Protein AF-A0A840E633-F1 (afdb_monomer)

Radius of gyration: 30.96 Å; Cα contacts (8 Å, |Δi|>4): 717; chains: 1; bounding box: 71×76×73 Å

Mean predicted aligned error: 20.78 Å

pLDDT: mean 73.26, std 18.81, range [21.14, 96.25]

Organism: NCBI:txid1460968

Solvent-accessible surface area (backbone atoms only — not comparable to full-atom values): 33320 Å² total; per-residue (Å²): 124,86,68,80,71,82,76,74,92,75,95,81,84,85,88,80,92,59,76,84,64,90,62,92,73,78,52,74,70,54,50,48,53,48,52,50,50,51,52,49,51,58,72,64,52,56,60,65,61,53,39,56,66,45,53,54,94,64,72,57,94,51,69,76,56,52,58,54,31,42,48,35,26,28,77,70,61,41,52,71,60,41,49,49,52,49,53,30,54,76,68,70,60,37,75,80,44,57,77,58,96,60,49,67,61,51,45,53,52,28,41,52,52,24,52,55,50,49,51,52,55,51,52,51,49,57,59,56,69,75,45,53,75,68,53,54,51,50,56,49,49,55,49,54,51,40,43,76,70,71,28,48,68,49,67,52,99,85,65,48,44,32,35,35,39,81,52,97,71,35,38,37,38,34,41,47,50,80,46,62,94,54,100,60,48,30,34,38,37,45,40,32,35,27,32,66,62,57,15,50,52,42,38,75,68,40,78,96,55,65,86,72,45,82,72,45,67,55,90,67,64,50,73,42,51,55,92,65,66,45,71,69,50,48,51,50,51,53,52,53,49,51,53,54,55,71,71,56,57,64,67,57,55,37,52,55,32,46,66,58,58,56,66,44,58,67,72,54,40,52,47,18,52,43,21,30,21,66,71,21,43,42,66,64,43,50,52,51,50,53,34,46,74,72,73,41,63,68,64,48,50,93,84,76,44,74,65,52,45,52,52,42,39,59,50,4,51,48,29,57,74,52,60,65,88,72,73,80,76,82,82,82,79,84,87,81,87,83,88,88,85,83,89,85,90,88,86,90,84,84,86,81,93,72,94,68,93,72,86,62,58,31,35,44,69,54,44,53,53,48,41,46,74,74,66,29,48,76,47,75,78,53,100,61,39,30,39,37,39,37,81,53,66,52,34,40,40,37,35,29,28,28,30,87,92,33,78,61,17,46,36,34,43,52,25,27,38,30,36,26,51,53,56,39,52,40,29,40,66,35,39,73,82,64,82,73,86,64,73,59,47,77,78,46,78,36,81,49,20,48,94,52,86,57,70,67,36,34,61,65,60,50,50,52,53,50,52,52,49,52,52,44,61,68,68,74,57,61,62,66,61,51,42,43,70,76,30,55,64,56,73,64,73,57,59,88,87,74,67,62,95,58,91,53,50,62,51,48,24,44,21,33,37,16,63,70,24,42,45,68,61,46,50,52,50,45,56,32,44,76,71,72,43,59,82,63,63,61,90,86,71,50,74,65,37,43,56,41,26,42,46,36,4,48,48,26,53,73,67,74,49,70,30,58,68,50,54,56,49,30,49,56,55,48,68,76,72,109

Secondary structure (DSSP, 8-state):
-------SS-SS---SS------SS--HHHHHHHHHHHHHHHHT--HHHHHHHHTS----SSTTHHHHHHHHHHHTT-HHHHHHHHHHHHTT-GGGT---TTHHHHHHHHHHHHHHHHHHHHHHHHHHTTS-HHHHHHHHHHHHHHHHTTPEEEE-TT--EEEEEEETTEEEEEEEEEE-SSSS-EEEEEEEEE-HHHHHHHHHHSTT--S---SEE-SSPEEEETTT--HHHHHHHHHHHHHHHHT--HHHHHHHHHH--TTS-HHHHHHHHHHHHHTT-HHHHHHHHHHHHTT--TTPPTT--HHHHHHHHHHHHHHHHT--TT------S-------------------------TTBPPHHHHHHHHHHTT-EEEE-SSS-EEEEEE-SS-EEEEEEE-SSSTTS-EEEEEEEEEE-HHHHHHHHH-TT--S-PPPEEEEEETT-SS---SS-BHHHHHHHHHHHHHHHHHT--HHHHHHHHH-S-GGGS-TTS--S-TTHHHHHHHHHHHTT-HHHHHHHHHHHHTT--TT--TT--HHHHHHHHHHHHHHHHHT---HHHHHHHHHHHHTT-

Sequence (578 aa):
MILLIRLGGGIYSYIDKGIDICVETLTEQELTQISERVIQWARAQDLQASIESKTRIQKYSYTPDIPWHLACLALTGQIDVLKFYQNLLEAGTISEYLEDSEVEKYVNHAVQFAEDHLKILNERKAIDDHLSLQDLSFLNTVSEDLKKMDWTVYRDKNYNRNAYFIKKDRIINIVYDLDKNGETPLVTFKVSLSTLGFSTAYRSIFINTPQYAVLKELEDIYTVSGNEVDEGKLKQICADILCWADRQNVNQIIYDYAAFPPDSEYDLIIRHFIALILIGDVERLKFYKENFRKGNSLSFVEGITKYTIDNALTLARRYRTGFPKNAPILSLDPQTASVASKTTSVEVAEEVDEADDTDDRLTMESAHALLKSLGWSTEKINENDHMASYQLADREVDILYNDEIAKDYPQFDSAFMISTGILACACKFIDPTYTEDIPDIQLNFEAKGLEIFEPEVTADRLKQALDDALEWSAKEIDLSERLHSDYGIAPWAKDARDKGDDTDYALLHLGTLALLGDVETLQSYQQSFARGDHLGFDDSIKQLHFERALVLAKEVSKTKQLSYAVIEQGGKDYDNHS

InterPro domains:
  IPR054259 Protein of unknown function DUF6990 [PF22499] (21-93)
  IPR054259 Protein of unknown function DUF6990 [PF22499] (140-316)
  IPR054259 Protein of unknown function DUF6990 [PF22499] (369-553)

Nearest PDB structures (foldseek):
  6m83-assembly1_A-2  TM=5.783E-01  e=2.683E+00  Streptomyces fradiae
  6m82-assembly1_A-2  TM=5.854E-01  e=3.709E+00  Streptomyces fradiae
  8bik-assembly1_A  TM=2.513E-01  e=7.776E+00  Homo sapiens
  7myj-assembly1_A  TM=1.260E-01  e=7.088E+00  Homo sapiens

Structure (mmCIF, N/CA/C/O backbone):
data_AF-A0A840E633-F1
#
_entry.id   AF-A0A840E633-F1
#
loop_
_atom_site.group_PDB
_atom_site.id
_atom_site.type_symbol
_atom_site.label_atom_id
_atom_site.label_alt_id
_atom_site.label_comp_id
_atom_site.label_asym_id
_atom_site.label_entity_id
_atom_site.label_seq_id
_atom_site.pdbx_PDB_ins_code
_atom_site.Cartn_x
_atom_site.Cartn_y
_atom_site.Cartn_z
_atom_site.occupancy
_atom_site.B_iso_or_equiv
_atom_site.auth_seq_id
_atom_site.auth_comp_id
_atom_site.auth_asym_id
_atom_site.auth_atom_id
_atom_site.pdbx_PDB_model_num
ATOM 1 N N . MET A 1 1 ? 23.665 -17.113 13.666 1.00 31.02 1 MET A N 1
ATOM 2 C CA . MET A 1 1 ? 23.555 -15.750 13.102 1.00 31.02 1 MET A CA 1
ATOM 3 C C . MET A 1 1 ? 23.546 -14.777 14.275 1.00 31.02 1 MET A C 1
ATOM 5 O O . MET A 1 1 ? 22.727 -14.958 15.161 1.00 31.02 1 MET A O 1
ATOM 9 N N . ILE A 1 2 ? 24.499 -13.844 14.364 1.00 23.41 2 ILE A N 1
ATOM 10 C CA . ILE A 1 2 ? 24.547 -12.857 15.459 1.00 23.41 2 ILE A CA 1
ATOM 11 C C . ILE A 1 2 ? 23.483 -11.797 15.163 1.00 23.41 2 ILE A C 1
ATOM 13 O O . ILE A 1 2 ? 23.605 -11.076 14.174 1.00 23.41 2 ILE A O 1
ATOM 17 N N . LEU A 1 3 ? 22.439 -11.714 15.989 1.00 25.95 3 LEU A N 1
ATOM 18 C CA . LEU A 1 3 ? 21.426 -10.668 15.876 1.00 25.95 3 LEU A CA 1
ATOM 19 C C . LEU A 1 3 ? 21.981 -9.370 16.486 1.00 25.95 3 LEU A C 1
ATOM 21 O O . LEU A 1 3 ? 21.984 -9.185 17.699 1.00 25.95 3 LEU A O 1
ATOM 25 N N . LEU A 1 4 ? 22.490 -8.475 15.641 1.00 26.66 4 LEU A N 1
ATOM 26 C CA . LEU A 1 4 ? 22.915 -7.131 16.039 1.00 26.66 4 LEU A CA 1
ATOM 27 C C . LEU A 1 4 ? 21.735 -6.165 15.876 1.00 26.66 4 LEU A C 1
ATOM 29 O O . LEU A 1 4 ? 21.523 -5.608 14.802 1.00 26.66 4 LEU A O 1
ATOM 33 N N . ILE A 1 5 ? 20.968 -5.942 16.945 1.00 32.16 5 ILE A N 1
ATOM 34 C CA . ILE A 1 5 ? 19.963 -4.870 16.972 1.00 32.16 5 ILE A CA 1
ATOM 35 C C . ILE A 1 5 ? 20.672 -3.563 17.347 1.00 32.16 5 ILE A C 1
ATOM 37 O O . ILE A 1 5 ? 20.976 -3.315 18.512 1.00 32.16 5 ILE A O 1
ATOM 41 N N . ARG A 1 6 ? 20.935 -2.706 16.353 1.00 31.02 6 ARG A N 1
ATOM 42 C CA . ARG A 1 6 ? 21.394 -1.326 16.571 1.00 31.02 6 ARG A CA 1
ATOM 43 C C . ARG A 1 6 ? 20.212 -0.366 16.520 1.00 31.02 6 ARG A C 1
ATOM 45 O O . ARG A 1 6 ? 19.656 -0.121 15.457 1.00 31.02 6 ARG A O 1
ATOM 52 N N . LEU A 1 7 ? 19.882 0.233 17.659 1.00 36.00 7 LEU A N 1
ATOM 53 C CA . LEU A 1 7 ? 18.973 1.376 17.748 1.00 36.00 7 LEU A CA 1
ATOM 54 C C . LEU A 1 7 ? 19.765 2.578 18.275 1.00 36.00 7 LEU A C 1
ATOM 56 O O . LEU A 1 7 ? 20.028 2.686 19.470 1.00 36.00 7 LEU A O 1
ATOM 60 N N . GLY A 1 8 ? 20.196 3.448 17.360 1.00 28.48 8 GLY A N 1
ATOM 61 C CA . GLY A 1 8 ? 20.953 4.667 17.652 1.00 28.48 8 GLY A CA 1
ATOM 62 C C . GLY A 1 8 ? 21.531 5.280 16.376 1.00 28.48 8 GLY A C 1
ATOM 63 O O . GLY A 1 8 ? 22.198 4.590 15.609 1.00 28.48 8 GLY A O 1
ATOM 64 N N . GLY A 1 9 ? 21.233 6.559 16.129 1.00 35.88 9 GLY A N 1
ATOM 65 C CA . GLY A 1 9 ? 21.727 7.305 14.971 1.00 35.88 9 GLY A CA 1
ATOM 66 C C . GLY A 1 9 ? 23.240 7.535 15.018 1.00 35.88 9 GLY A C 1
ATOM 67 O O . GLY A 1 9 ? 23.795 7.806 16.080 1.00 35.88 9 GLY A O 1
ATOM 68 N N . GLY A 1 10 ? 23.874 7.449 13.845 1.00 28.55 10 GLY A N 1
ATOM 69 C CA . GLY A 1 10 ? 25.296 7.718 13.623 1.00 28.55 10 GLY A CA 1
ATOM 70 C C . GLY A 1 10 ? 26.015 6.535 12.978 1.00 28.55 10 GLY A C 1
ATOM 71 O O . GLY A 1 10 ? 26.322 5.538 13.630 1.00 28.55 10 GLY A O 1
ATOM 72 N N . ILE A 1 11 ? 26.295 6.640 11.679 1.00 39.25 11 ILE A N 1
ATOM 73 C CA . ILE A 1 11 ? 27.096 5.659 10.941 1.00 39.25 11 ILE A CA 1
ATOM 74 C C . ILE A 1 11 ? 28.571 5.976 11.256 1.00 39.25 11 ILE A C 1
ATOM 76 O O . ILE A 1 11 ? 29.027 7.072 10.956 1.00 39.25 11 ILE A O 1
ATOM 80 N N . TYR A 1 12 ? 29.276 5.015 11.872 1.00 29.69 12 TYR A N 1
ATOM 81 C CA . TYR A 1 12 ? 30.701 4.991 12.284 1.00 29.69 12 TYR A CA 1
ATOM 82 C C . TYR A 1 12 ? 31.066 5.280 13.764 1.00 29.69 12 TYR A C 1
ATOM 84 O O . TYR A 1 12 ? 31.644 6.294 14.122 1.00 29.69 12 TYR A O 1
ATOM 92 N N . SER A 1 13 ? 30.898 4.220 14.566 1.00 32.47 13 SER A N 1
ATOM 93 C CA . SER A 1 13 ? 31.820 3.687 15.594 1.00 32.47 13 SER A CA 1
ATOM 94 C C . SER A 1 13 ? 32.092 4.423 16.925 1.00 32.47 13 SER A C 1
ATOM 96 O O . SER A 1 13 ? 32.466 5.586 16.976 1.00 32.47 13 SER A O 1
ATOM 98 N N . TYR A 1 14 ? 32.075 3.582 17.969 1.00 27.95 14 TYR A N 1
ATOM 99 C CA . TYR A 1 14 ? 32.575 3.719 19.343 1.00 27.95 14 TYR A CA 1
ATOM 100 C C . TYR A 1 14 ? 31.703 4.446 20.381 1.00 27.95 14 TYR A C 1
ATOM 102 O O . TYR A 1 14 ? 31.853 5.627 20.654 1.00 27.95 14 TYR A O 1
ATOM 110 N N . ILE A 1 15 ? 30.917 3.602 21.067 1.00 34.88 15 ILE A N 1
ATOM 111 C CA . ILE A 1 15 ? 30.484 3.717 22.467 1.00 34.88 15 ILE A CA 1
ATOM 112 C C . ILE A 1 15 ? 29.594 4.930 22.758 1.00 34.88 15 ILE A C 1
ATOM 114 O O . ILE A 1 15 ? 30.056 5.924 23.300 1.00 34.88 15 ILE A O 1
ATOM 118 N N . ASP A 1 16 ? 28.284 4.781 22.541 1.00 29.81 16 ASP A N 1
ATOM 119 C CA . ASP A 1 16 ? 27.334 5.275 23.542 1.00 29.81 16 ASP A CA 1
ATOM 120 C C . ASP A 1 16 ? 25.965 4.560 23.486 1.00 29.81 16 ASP A C 1
ATOM 122 O O . ASP A 1 16 ? 25.262 4.560 22.481 1.00 29.81 16 ASP A O 1
ATOM 126 N N . LYS A 1 17 ? 25.617 3.938 24.622 1.00 36.84 17 LYS A N 1
ATOM 127 C CA . LYS A 1 17 ? 24.273 3.561 25.121 1.00 36.84 17 LYS A CA 1
ATOM 128 C C . LYS A 1 17 ? 23.327 2.703 24.257 1.00 36.84 17 LYS A C 1
ATOM 130 O O . LYS A 1 17 ? 22.118 2.739 24.486 1.00 36.84 17 LYS A O 1
ATOM 135 N N . GLY A 1 18 ? 23.837 1.876 23.348 1.00 37.34 18 GLY A N 1
ATOM 136 C CA . GLY A 1 18 ? 23.063 0.771 22.760 1.00 37.34 18 GLY A CA 1
ATOM 137 C C . GLY A 1 18 ? 22.926 -0.422 23.719 1.00 37.34 18 GLY A C 1
ATOM 138 O O . GLY A 1 18 ? 23.805 -0.659 24.548 1.00 37.34 18 GLY A O 1
ATOM 139 N N . ILE A 1 19 ? 21.824 -1.175 23.626 1.00 38.25 19 ILE A N 1
ATOM 140 C CA . ILE A 1 19 ? 21.694 -2.476 24.298 1.00 38.25 19 ILE A CA 1
ATOM 141 C C . ILE A 1 19 ? 22.375 -3.523 23.405 1.00 38.25 19 ILE A C 1
ATOM 143 O O . ILE A 1 19 ? 21.770 -3.992 22.448 1.00 38.25 19 ILE A O 1
ATOM 147 N N . ASP A 1 20 ? 23.619 -3.889 23.714 1.00 37.88 20 ASP A N 1
ATOM 148 C CA . ASP A 1 20 ? 24.281 -5.029 23.069 1.00 37.88 20 ASP A CA 1
ATOM 149 C C . ASP A 1 20 ? 23.797 -6.336 23.711 1.00 37.88 20 ASP A C 1
ATOM 151 O O . ASP A 1 20 ? 23.965 -6.551 24.916 1.00 37.88 20 ASP A O 1
ATOM 155 N N . ILE A 1 21 ? 23.192 -7.215 22.909 1.00 40.78 21 ILE A N 1
ATOM 156 C CA . ILE A 1 21 ? 22.764 -8.550 23.340 1.00 40.78 21 ILE A CA 1
ATOM 157 C C . ILE A 1 21 ? 23.399 -9.585 22.419 1.00 40.78 21 ILE A C 1
ATOM 159 O O . ILE A 1 21 ? 22.972 -9.770 21.286 1.00 40.78 21 ILE A O 1
ATOM 163 N N . CYS A 1 22 ? 24.421 -10.270 22.924 1.00 37.47 22 CYS A N 1
ATOM 164 C CA . CYS A 1 22 ? 25.016 -11.427 22.265 1.00 37.47 22 CYS A CA 1
ATOM 165 C C . CYS A 1 22 ? 24.492 -12.701 22.927 1.00 37.47 22 CYS A C 1
ATOM 167 O O . CYS A 1 22 ? 24.935 -13.033 24.027 1.00 37.47 22 CYS A O 1
ATOM 169 N N . VAL A 1 23 ? 23.590 -13.423 22.258 1.00 35.09 23 VAL A N 1
ATOM 170 C CA . VAL A 1 23 ? 23.238 -14.800 22.634 1.00 35.09 23 VAL A CA 1
ATOM 171 C C . VAL A 1 23 ? 23.086 -15.636 21.363 1.00 35.09 23 VAL A C 1
ATOM 173 O O . VAL A 1 23 ? 22.466 -15.196 20.399 1.00 35.09 23 VAL A O 1
ATOM 176 N N . GLU A 1 24 ? 23.704 -16.819 21.340 1.00 42.44 24 GLU A N 1
ATOM 177 C CA . GLU A 1 24 ? 23.754 -17.700 20.160 1.00 42.44 24 GLU A CA 1
ATOM 178 C C . GLU A 1 24 ? 22.440 -18.458 19.906 1.00 42.44 24 GLU A C 1
ATOM 180 O O . GLU A 1 24 ? 22.213 -18.912 18.789 1.00 42.44 24 GLU A O 1
ATOM 185 N N . THR A 1 25 ? 21.563 -18.556 20.909 1.00 40.09 25 THR A N 1
ATOM 186 C CA . THR A 1 25 ? 20.179 -19.055 20.825 1.00 40.09 25 THR A CA 1
ATOM 187 C C . THR A 1 25 ? 19.340 -18.305 21.861 1.00 40.09 25 THR A C 1
ATOM 189 O O . THR A 1 25 ? 19.760 -18.184 23.009 1.00 40.09 25 THR A O 1
ATOM 192 N N . LEU A 1 26 ? 18.198 -17.746 21.454 1.00 42.00 26 LEU A N 1
ATOM 193 C CA . LEU A 1 26 ? 17.284 -17.010 22.332 1.00 42.00 26 LEU A CA 1
ATOM 194 C C . LEU A 1 26 ? 16.047 -17.861 22.584 1.00 42.00 26 LEU A C 1
ATOM 196 O O . LEU A 1 26 ? 15.341 -18.219 21.647 1.00 42.00 26 LEU A O 1
ATOM 200 N N . THR A 1 27 ? 15.769 -18.167 23.846 1.00 51.53 27 THR A N 1
ATOM 201 C CA . THR A 1 27 ? 14.490 -18.779 24.216 1.00 51.53 27 THR A CA 1
ATOM 202 C C . THR A 1 27 ? 13.364 -17.743 24.161 1.00 51.53 27 THR A C 1
ATOM 204 O O . THR A 1 27 ? 13.595 -16.545 24.333 1.00 51.53 27 THR A O 1
ATOM 207 N N . GLU A 1 28 ? 12.120 -18.185 23.976 1.00 44.06 28 GLU A N 1
ATOM 208 C CA . GLU A 1 28 ? 10.929 -17.316 23.942 1.00 44.06 28 GLU A CA 1
ATOM 209 C C . GLU A 1 28 ? 10.810 -16.428 25.200 1.00 44.06 28 GLU A C 1
ATOM 211 O O . GLU A 1 28 ? 10.427 -15.257 25.136 1.00 44.06 28 GLU A O 1
ATOM 216 N N . GLN A 1 29 ? 11.232 -16.952 26.355 1.00 48.78 29 GLN A N 1
ATOM 217 C CA . GLN A 1 29 ? 11.266 -16.215 27.617 1.00 48.78 29 GLN A CA 1
ATOM 218 C C . GLN A 1 29 ? 12.329 -15.103 27.618 1.00 48.78 29 GLN A C 1
ATOM 220 O O . GLN A 1 29 ? 12.083 -14.017 28.145 1.00 48.78 29 GLN A O 1
ATOM 225 N N . GLU A 1 30 ? 13.495 -15.340 27.016 1.00 48.00 30 GLU A N 1
ATOM 226 C CA . GLU A 1 30 ? 14.553 -14.335 26.877 1.00 48.00 30 GLU A CA 1
ATOM 227 C C . GLU A 1 30 ? 14.187 -13.287 25.825 1.00 48.00 30 GLU A C 1
ATOM 229 O O . GLU A 1 30 ? 14.380 -12.097 26.066 1.00 48.00 30 GLU A O 1
ATOM 234 N N . LEU A 1 31 ? 13.571 -13.691 24.710 1.00 47.56 31 LEU A N 1
ATOM 235 C CA . LEU A 1 31 ? 13.046 -12.769 23.704 1.00 47.56 31 LEU A CA 1
ATOM 236 C C . LEU A 1 31 ? 11.954 -11.869 24.297 1.00 47.56 31 LEU A C 1
ATOM 238 O O . LEU A 1 31 ? 11.979 -10.659 24.088 1.00 47.56 31 LEU A O 1
ATOM 242 N N . THR A 1 32 ? 11.053 -12.427 25.110 1.00 50.38 32 THR A N 1
ATOM 243 C CA . THR A 1 32 ? 10.027 -11.658 25.833 1.00 50.38 32 THR A CA 1
ATOM 244 C C . THR A 1 32 ? 10.666 -10.634 26.772 1.00 50.38 32 THR A C 1
ATOM 246 O O . THR A 1 32 ? 10.299 -9.461 26.741 1.00 50.38 32 THR A O 1
ATOM 249 N N . GLN A 1 33 ? 11.688 -11.026 27.538 1.00 51.25 33 GLN A N 1
ATOM 250 C CA . GLN A 1 33 ? 12.416 -10.110 28.425 1.00 51.25 33 GLN A CA 1
ATOM 251 C C . GLN A 1 33 ? 13.185 -9.021 27.663 1.00 51.25 33 GLN A C 1
ATOM 253 O O . GLN A 1 33 ? 13.297 -7.887 28.139 1.00 51.25 33 GLN A O 1
ATOM 258 N N . ILE A 1 34 ? 13.722 -9.336 26.484 1.00 53.75 34 ILE A N 1
ATOM 259 C CA . ILE A 1 34 ? 14.414 -8.375 25.619 1.00 53.75 34 ILE A CA 1
ATOM 260 C C . ILE A 1 34 ? 13.418 -7.392 25.018 1.00 53.75 34 ILE A C 1
ATOM 262 O O . ILE A 1 34 ? 13.631 -6.185 25.120 1.00 53.75 34 ILE A O 1
ATOM 266 N N . SER A 1 35 ? 12.313 -7.885 24.465 1.00 46.22 35 SER A N 1
ATOM 267 C CA . SER A 1 35 ? 11.216 -7.072 23.941 1.00 46.22 35 SER A CA 1
ATOM 268 C C . SER A 1 35 ? 10.647 -6.156 25.022 1.00 46.22 35 SER A C 1
ATOM 270 O O . SER A 1 35 ? 10.488 -4.959 24.794 1.00 46.22 35 SER A O 1
ATOM 272 N N . GLU A 1 36 ? 10.448 -6.658 26.242 1.00 52.16 36 GLU A N 1
ATOM 273 C CA . GLU A 1 36 ? 10.049 -5.841 27.389 1.00 52.16 36 GLU A CA 1
ATOM 274 C C . GLU A 1 36 ? 11.103 -4.786 27.741 1.00 52.16 36 GLU A C 1
ATOM 276 O O . GLU A 1 36 ? 10.738 -3.638 27.994 1.00 52.16 36 GLU A O 1
ATOM 281 N N . ARG A 1 37 ? 12.403 -5.107 27.701 1.00 46.72 37 ARG A N 1
ATOM 282 C CA . ARG A 1 37 ? 13.482 -4.125 27.924 1.00 46.72 37 ARG A CA 1
ATOM 283 C C . ARG A 1 37 ? 13.572 -3.076 26.820 1.00 46.72 37 ARG A C 1
ATOM 285 O O . ARG A 1 37 ? 13.834 -1.923 27.142 1.00 46.72 37 ARG A O 1
ATOM 292 N N . VAL A 1 38 ? 13.337 -3.432 25.558 1.00 46.19 38 VAL A N 1
ATOM 293 C CA . VAL A 1 38 ? 13.300 -2.491 24.424 1.00 46.19 38 VAL A CA 1
ATOM 294 C C . VAL A 1 38 ? 12.074 -1.588 24.527 1.00 46.19 38 VAL A C 1
ATOM 296 O O . VAL A 1 38 ? 12.198 -0.373 24.396 1.00 46.19 38 VAL A O 1
ATOM 299 N N . ILE A 1 39 ? 10.908 -2.147 24.857 1.00 48.28 39 ILE A N 1
ATOM 300 C CA . ILE A 1 39 ? 9.680 -1.384 25.107 1.00 48.28 39 ILE A CA 1
ATOM 301 C C . ILE A 1 39 ? 9.858 -0.465 26.320 1.00 48.28 39 ILE A C 1
ATOM 303 O O . ILE A 1 39 ? 9.446 0.691 26.271 1.00 48.28 39 ILE A O 1
ATOM 307 N N . GLN A 1 40 ? 10.490 -0.929 27.401 1.00 49.72 40 GLN A N 1
ATOM 308 C CA . GLN A 1 40 ? 10.795 -0.083 28.556 1.00 49.72 40 GLN A CA 1
ATOM 309 C C . GLN A 1 40 ? 11.838 0.985 28.233 1.00 49.72 40 GLN A C 1
ATOM 311 O O . GLN A 1 40 ? 11.663 2.121 28.659 1.00 49.72 40 GLN A O 1
ATOM 316 N N . TRP A 1 41 ? 12.872 0.674 27.449 1.00 61.00 41 TRP A N 1
ATOM 317 C CA . TRP A 1 41 ? 13.845 1.656 26.970 1.00 61.00 41 TRP A CA 1
ATOM 318 C C . TRP A 1 41 ? 13.176 2.724 26.101 1.00 61.00 41 TRP A C 1
ATOM 320 O O . TRP A 1 41 ? 13.425 3.906 26.321 1.00 61.00 41 TRP A O 1
ATOM 330 N N . ALA A 1 42 ? 12.290 2.330 25.180 1.00 45.88 42 ALA A N 1
ATOM 331 C CA . ALA A 1 42 ? 11.531 3.233 24.316 1.00 45.88 42 ALA A CA 1
ATOM 332 C C . ALA A 1 42 ? 10.554 4.101 25.123 1.00 45.88 42 ALA A C 1
ATOM 334 O O . ALA A 1 42 ? 10.474 5.304 24.903 1.00 45.88 42 ALA A O 1
ATOM 335 N N . ARG A 1 43 ? 9.863 3.518 26.113 1.00 48.47 43 ARG A N 1
ATOM 336 C CA . ARG A 1 43 ? 8.990 4.246 27.053 1.00 48.47 43 ARG A CA 1
ATOM 337 C C . ARG A 1 43 ? 9.764 5.167 27.998 1.00 48.47 43 ARG A C 1
ATOM 339 O O . ARG A 1 43 ? 9.201 6.149 28.465 1.00 48.47 43 ARG A O 1
ATOM 346 N N . ALA A 1 44 ? 11.024 4.847 28.286 1.00 48.34 44 ALA A N 1
ATOM 347 C CA . ALA A 1 44 ? 11.924 5.668 29.088 1.00 48.34 44 ALA A CA 1
ATOM 348 C C . ALA A 1 44 ? 12.641 6.756 28.269 1.00 48.34 44 ALA A C 1
ATOM 350 O O . ALA A 1 44 ? 13.312 7.600 28.865 1.00 48.34 44 ALA A O 1
ATOM 351 N N . GLN A 1 45 ? 12.515 6.760 26.933 1.00 48.69 45 GLN A N 1
ATOM 352 C CA . GLN A 1 45 ? 12.988 7.878 26.125 1.00 48.69 45 GLN A CA 1
ATOM 353 C C . GLN A 1 45 ? 12.078 9.077 26.365 1.00 48.69 45 GLN A C 1
ATOM 355 O O . GLN A 1 45 ? 10.921 9.109 25.945 1.00 48.69 45 GLN A O 1
ATOM 360 N N . ASP A 1 46 ? 12.626 10.092 27.016 1.00 57.91 46 ASP A N 1
ATOM 361 C CA . ASP A 1 46 ? 12.002 11.401 27.086 1.00 57.91 46 ASP A CA 1
ATOM 362 C C . ASP A 1 46 ? 12.170 12.087 25.724 1.00 57.91 46 ASP A C 1
ATOM 364 O O . ASP A 1 46 ? 13.134 12.812 25.468 1.00 57.91 46 ASP A O 1
ATOM 368 N N . LEU A 1 47 ? 11.253 11.773 24.804 1.00 49.44 47 LEU A N 1
ATOM 369 C CA . LEU A 1 47 ? 11.205 12.349 23.459 1.00 49.44 47 LEU A CA 1
ATOM 370 C C . LEU A 1 47 ? 11.150 13.877 23.516 1.00 49.44 47 LEU A C 1
ATOM 372 O O . LEU A 1 47 ? 11.775 14.529 22.684 1.00 49.44 47 LEU A O 1
ATOM 376 N N . GLN A 1 48 ? 10.476 14.439 24.521 1.00 51.78 48 GLN A N 1
ATOM 377 C CA . GLN A 1 48 ? 10.405 15.879 24.734 1.00 51.78 48 GLN A CA 1
ATOM 378 C C . GLN A 1 48 ? 11.785 16.435 25.105 1.00 51.78 48 GLN A C 1
ATOM 380 O O . GLN A 1 48 ? 12.269 17.342 24.433 1.00 51.78 48 GLN A O 1
ATOM 385 N N . ALA A 1 49 ? 12.480 15.840 26.078 1.00 60.59 49 ALA A N 1
ATOM 386 C CA . ALA A 1 49 ? 13.849 16.235 26.416 1.00 60.59 49 ALA A CA 1
ATOM 387 C C . ALA A 1 49 ? 14.840 15.994 25.261 1.00 60.59 49 ALA A C 1
ATOM 389 O O . ALA A 1 49 ? 15.787 16.763 25.089 1.00 60.59 49 ALA A O 1
ATOM 390 N N . SER A 1 50 ? 14.630 14.959 24.441 1.00 56.03 50 SER A N 1
ATOM 391 C CA . SER A 1 50 ? 15.437 14.687 23.247 1.00 56.03 50 SER A CA 1
ATOM 392 C C . SER A 1 50 ? 15.251 15.776 22.188 1.00 56.03 50 SER A C 1
ATOM 394 O O . SER A 1 50 ? 16.241 16.343 21.717 1.00 56.03 50 SER A O 1
ATOM 396 N N . ILE A 1 51 ? 14.000 16.140 21.887 1.00 57.16 51 ILE A N 1
ATOM 397 C CA . ILE A 1 51 ? 13.648 17.257 21.002 1.00 57.16 51 ILE A CA 1
ATOM 398 C C . ILE A 1 51 ? 14.264 18.549 21.546 1.00 57.16 51 ILE A C 1
ATOM 400 O O . ILE A 1 51 ? 15.007 19.219 20.831 1.00 57.16 51 ILE A O 1
ATOM 404 N N . GLU A 1 52 ? 14.054 18.859 22.827 1.00 63.59 52 GLU A N 1
ATOM 405 C CA . GLU A 1 52 ? 14.584 20.060 23.482 1.00 63.59 52 GLU A CA 1
ATOM 406 C C . GLU A 1 52 ? 16.116 20.120 23.449 1.00 63.59 52 GLU A C 1
ATOM 408 O O . GLU A 1 52 ? 16.682 21.176 23.154 1.00 63.59 52 GLU A O 1
ATOM 413 N N . SER A 1 53 ? 16.808 18.998 23.674 1.00 65.25 53 SER A N 1
ATOM 414 C CA . SER A 1 53 ? 18.275 18.936 23.620 1.00 65.25 53 SER A CA 1
ATOM 415 C C . SER A 1 53 ? 18.822 19.303 22.239 1.00 65.25 53 SER A C 1
ATOM 417 O O . SER A 1 53 ? 19.863 19.958 22.136 1.00 65.25 53 SER A O 1
ATOM 419 N N . LYS A 1 54 ? 18.072 18.946 21.191 1.00 63.84 54 LYS A N 1
ATOM 420 C CA . LYS A 1 54 ? 18.401 19.223 19.797 1.00 63.84 54 LYS A CA 1
ATOM 421 C C . LYS A 1 54 ? 17.871 20.559 19.297 1.00 63.84 54 LYS A C 1
ATOM 423 O O . LYS A 1 54 ? 18.227 20.931 18.196 1.00 63.84 54 LYS A O 1
ATOM 428 N N . THR A 1 55 ? 17.085 21.312 20.065 1.00 61.16 55 THR A N 1
ATOM 429 C CA . THR A 1 55 ? 16.678 22.679 19.674 1.00 61.16 55 THR A CA 1
ATOM 430 C C . THR A 1 55 ? 17.736 23.748 19.957 1.00 61.16 55 THR A C 1
ATOM 432 O O . THR A 1 55 ? 17.596 24.894 19.544 1.00 61.16 55 THR A O 1
ATOM 435 N N . ARG A 1 56 ? 18.820 23.403 20.658 1.00 66.06 56 ARG A N 1
ATOM 436 C CA . ARG A 1 56 ? 19.892 24.358 20.965 1.00 66.06 56 ARG A CA 1
ATOM 437 C C . ARG A 1 56 ? 20.742 24.631 19.725 1.00 66.06 56 ARG A C 1
ATOM 439 O O . ARG A 1 56 ? 21.033 23.710 18.971 1.00 66.06 56 ARG A O 1
ATOM 446 N N . ILE A 1 57 ? 21.191 25.877 19.569 1.00 60.03 57 ILE A N 1
ATOM 447 C CA . ILE A 1 57 ? 22.143 26.265 18.520 1.00 60.03 57 ILE A CA 1
ATOM 448 C C . ILE A 1 57 ? 23.438 25.474 18.734 1.00 60.03 57 ILE A C 1
ATOM 450 O O . ILE A 1 57 ? 24.113 25.641 19.752 1.00 60.03 57 ILE A O 1
ATOM 454 N N . GLN A 1 58 ? 23.769 24.604 17.785 1.00 62.31 58 GLN A N 1
ATOM 455 C CA . GLN A 1 58 ? 24.985 23.795 17.783 1.00 62.31 58 GLN A CA 1
ATOM 456 C C . GLN A 1 58 ? 25.663 23.910 16.420 1.00 62.31 58 GLN A C 1
ATOM 458 O O . GLN A 1 58 ? 25.007 24.152 15.409 1.00 62.31 58 GLN A O 1
ATOM 463 N N . LYS A 1 59 ? 26.990 23.764 16.399 1.00 62.25 59 LYS A N 1
ATOM 464 C CA . LYS A 1 59 ? 27.734 23.619 15.150 1.00 62.25 59 LYS A CA 1
ATOM 465 C C . LYS A 1 59 ? 27.667 22.153 14.739 1.00 62.25 59 LYS A C 1
ATOM 467 O O . LYS A 1 59 ? 28.157 21.301 15.479 1.00 62.25 59 LYS A O 1
ATOM 472 N N . TYR A 1 60 ? 27.061 21.872 13.594 1.00 61.53 60 TYR A N 1
ATOM 473 C CA . TYR A 1 60 ? 26.895 20.502 13.122 1.00 61.53 60 TYR A CA 1
ATOM 474 C C . TYR A 1 60 ? 28.115 20.083 12.306 1.00 61.53 60 TYR A C 1
ATOM 476 O O . TYR A 1 60 ? 28.511 20.774 11.373 1.00 61.53 60 TYR A O 1
ATOM 484 N N . SER A 1 61 ? 28.725 18.958 12.674 1.00 52.94 61 SER A N 1
ATOM 485 C CA . SER A 1 61 ? 29.817 18.341 11.910 1.00 52.94 61 SER A CA 1
ATOM 486 C C . SER A 1 61 ? 29.324 17.340 10.858 1.00 52.94 61 SER A C 1
ATOM 488 O O . SER A 1 61 ? 30.143 16.806 10.117 1.00 52.94 61 SER A O 1
ATOM 490 N N . TYR A 1 62 ? 28.014 17.060 10.808 1.00 55.78 62 TYR A N 1
ATOM 491 C CA . TYR A 1 62 ? 27.412 16.042 9.944 1.00 55.78 62 TYR A CA 1
ATOM 492 C C . TYR A 1 62 ? 26.106 16.529 9.297 1.00 55.78 62 TYR A C 1
ATOM 494 O O . TYR A 1 62 ? 25.208 17.037 9.967 1.00 55.78 62 TYR A O 1
ATOM 502 N N . THR A 1 63 ? 25.983 16.304 7.988 1.00 59.94 63 THR A N 1
ATOM 503 C CA . THR A 1 63 ? 24.843 16.692 7.140 1.00 59.94 63 THR A CA 1
ATOM 504 C C . THR A 1 63 ? 23.468 16.165 7.602 1.00 59.94 63 THR A C 1
ATOM 506 O O . THR A 1 63 ? 22.509 16.935 7.566 1.00 59.94 63 THR A O 1
ATOM 509 N N . PRO A 1 64 ? 23.314 14.918 8.102 1.00 62.22 64 PRO A N 1
ATOM 510 C CA . PRO A 1 64 ? 22.007 14.385 8.515 1.00 62.22 64 PRO A CA 1
ATOM 511 C C . PRO A 1 64 ? 21.425 15.017 9.789 1.00 62.22 64 PRO A C 1
ATOM 513 O O . PRO A 1 64 ? 20.217 14.939 10.017 1.00 62.22 64 PRO A O 1
ATOM 516 N N . ASP A 1 65 ? 22.255 15.653 10.620 1.00 66.81 65 ASP A N 1
ATOM 517 C CA . ASP A 1 65 ? 21.797 16.284 11.864 1.00 66.81 65 ASP A CA 1
ATOM 518 C C . ASP A 1 65 ? 21.073 17.612 11.604 1.00 66.81 65 ASP A C 1
ATOM 520 O O . ASP A 1 65 ? 20.231 18.032 12.403 1.00 66.81 65 ASP A O 1
ATOM 524 N N . ILE A 1 66 ? 21.348 18.242 10.457 1.00 68.62 66 ILE A N 1
ATOM 525 C CA . ILE A 1 66 ? 20.786 19.535 10.063 1.00 68.62 66 ILE A CA 1
ATOM 526 C C . ILE A 1 66 ? 19.267 19.436 9.814 1.00 68.62 66 ILE A C 1
ATOM 528 O O . ILE A 1 66 ? 18.524 20.161 10.483 1.00 68.62 66 ILE A O 1
ATOM 532 N N . PRO A 1 67 ? 18.749 18.529 8.953 1.00 70.62 67 PRO A N 1
ATOM 533 C CA . PRO A 1 67 ? 17.304 18.354 8.785 1.00 70.62 67 PRO A CA 1
ATOM 534 C C . PRO A 1 67 ? 16.582 18.020 10.092 1.00 70.62 67 PRO A C 1
ATOM 536 O O . PRO A 1 67 ? 15.484 18.517 10.343 1.00 70.62 67 PRO A O 1
ATOM 539 N N . TRP A 1 68 ? 17.205 17.209 10.951 1.00 70.56 68 TRP A N 1
ATOM 540 C CA . TRP A 1 68 ? 16.606 16.802 12.218 1.00 70.56 68 TRP A CA 1
ATOM 541 C C . TRP A 1 68 ? 16.503 17.965 13.212 1.00 70.56 68 TRP A C 1
ATOM 543 O O . TRP A 1 68 ? 15.468 18.147 13.850 1.00 70.56 68 TRP A O 1
ATOM 553 N N . HIS A 1 69 ? 17.545 18.793 13.315 1.00 78.00 69 HIS A N 1
ATOM 554 C CA . HIS A 1 69 ? 17.521 20.017 14.113 1.00 78.00 69 HIS A CA 1
ATOM 555 C C . HIS A 1 69 ? 16.421 20.981 13.654 1.00 78.00 69 HIS A C 1
ATOM 557 O O . HIS A 1 69 ? 15.621 21.446 14.470 1.00 78.00 69 HIS A O 1
ATOM 563 N N . LEU A 1 70 ? 16.355 21.243 12.346 1.00 77.75 70 LEU A N 1
ATOM 564 C CA . LEU A 1 70 ? 15.370 22.146 11.755 1.00 77.75 70 LEU A CA 1
ATOM 565 C C . LEU A 1 70 ? 13.939 21.636 11.974 1.00 77.75 70 LEU A C 1
ATOM 567 O O . LEU A 1 70 ? 13.059 22.422 12.326 1.00 77.75 70 LEU A O 1
ATOM 571 N N . ALA A 1 71 ? 13.716 20.322 11.870 1.00 76.06 71 ALA A N 1
ATOM 572 C CA . ALA A 1 71 ? 12.435 19.703 12.201 1.00 76.06 71 ALA A CA 1
ATOM 573 C C . ALA A 1 71 ? 12.072 19.873 13.689 1.00 76.06 71 ALA A C 1
ATOM 575 O O . ALA A 1 71 ? 10.942 20.242 14.007 1.00 76.06 71 ALA A O 1
ATOM 576 N N . CYS A 1 72 ? 13.020 19.668 14.612 1.00 74.62 72 CYS A N 1
ATOM 577 C CA . CYS A 1 72 ? 12.791 19.885 16.045 1.00 74.62 72 CYS A CA 1
ATOM 578 C C . CYS A 1 72 ? 12.457 21.351 16.372 1.00 74.62 72 CYS A C 1
ATOM 580 O O . CYS A 1 72 ? 11.558 21.608 17.175 1.00 74.62 72 CYS A O 1
ATOM 582 N N . LEU A 1 73 ? 13.133 22.317 15.744 1.00 74.50 73 LEU A N 1
ATOM 583 C CA . LEU A 1 73 ? 12.816 23.743 15.892 1.00 74.50 73 LEU A CA 1
ATOM 584 C C . LEU A 1 73 ? 11.412 24.073 15.376 1.00 74.50 73 LEU A C 1
ATOM 586 O O . LEU A 1 73 ? 10.671 24.808 16.029 1.00 74.50 73 LEU A O 1
ATOM 590 N N . ALA A 1 74 ? 11.030 23.496 14.236 1.00 75.38 74 ALA A N 1
ATOM 591 C CA . ALA A 1 74 ? 9.721 23.716 13.640 1.00 75.38 74 ALA A CA 1
ATOM 592 C C . ALA A 1 74 ? 8.592 23.139 14.511 1.00 75.38 74 ALA A C 1
ATOM 594 O O . ALA A 1 74 ? 7.609 23.825 14.786 1.00 75.38 74 ALA A O 1
ATOM 595 N N . LEU A 1 75 ? 8.768 21.919 15.030 1.00 68.94 75 LEU A N 1
ATOM 596 C CA . LEU A 1 75 ? 7.807 21.251 15.918 1.00 68.94 75 LEU A CA 1
ATOM 597 C C . LEU A 1 75 ? 7.660 21.936 17.282 1.00 68.94 75 LEU A C 1
ATOM 599 O O . LEU A 1 75 ? 6.586 21.906 17.875 1.00 68.94 75 LEU A O 1
ATOM 603 N N . THR A 1 76 ? 8.727 22.560 17.784 1.00 69.31 76 THR A N 1
ATOM 604 C CA . THR A 1 76 ? 8.699 23.308 19.054 1.00 69.31 76 THR A CA 1
ATOM 605 C C . THR A 1 76 ? 8.284 24.769 18.886 1.00 69.31 76 THR A C 1
ATOM 607 O O . THR A 1 76 ? 8.251 25.511 19.866 1.00 69.31 76 THR A O 1
ATOM 610 N N . GLY A 1 77 ? 7.955 25.196 17.662 1.00 67.75 77 GLY A N 1
ATOM 611 C CA . GLY A 1 77 ? 7.504 26.557 17.380 1.00 67.75 77 GLY A CA 1
ATOM 612 C C . GLY A 1 77 ? 8.591 27.624 17.540 1.00 67.75 77 GLY A C 1
ATOM 613 O O . GLY A 1 77 ? 8.265 28.797 17.713 1.00 67.75 77 GLY A O 1
ATOM 614 N N . GLN A 1 78 ? 9.878 27.262 17.467 1.00 76.12 78 GLN A N 1
ATOM 615 C CA . GLN A 1 78 ? 11.007 28.202 17.546 1.00 76.12 78 GLN A CA 1
ATOM 616 C C . GLN A 1 78 ? 11.237 28.933 16.211 1.00 76.12 78 GLN A C 1
ATOM 618 O O . GLN A 1 78 ? 12.328 28.922 15.636 1.00 76.12 78 GLN A O 1
ATOM 623 N N . ILE A 1 79 ? 10.187 29.586 15.710 1.00 81.50 79 ILE A N 1
ATOM 624 C CA . ILE A 1 79 ? 10.167 30.257 14.402 1.00 81.50 79 ILE A CA 1
ATOM 625 C C . ILE A 1 79 ? 11.218 31.365 14.325 1.00 81.50 79 ILE A C 1
ATOM 627 O O . ILE A 1 79 ? 11.850 31.528 13.286 1.00 81.50 79 ILE A O 1
ATOM 631 N N . ASP A 1 80 ? 11.461 32.086 15.419 1.00 81.75 80 ASP A N 1
ATOM 632 C CA . ASP A 1 80 ? 12.460 33.158 15.451 1.00 81.75 80 ASP A CA 1
ATOM 633 C C . ASP A 1 80 ? 13.882 32.634 15.186 1.00 81.75 80 ASP A C 1
ATOM 635 O O . ASP A 1 80 ? 14.674 33.296 14.516 1.00 81.75 80 ASP A O 1
ATOM 639 N N . VAL A 1 81 ? 14.193 31.418 15.650 1.00 79.88 81 VAL A N 1
ATOM 640 C CA . VAL A 1 81 ? 15.489 30.757 15.417 1.00 79.88 81 VAL A CA 1
ATOM 641 C C . VAL A 1 81 ? 15.593 30.272 13.969 1.00 79.88 81 VAL A C 1
ATOM 643 O O . VAL A 1 81 ? 16.624 30.457 13.327 1.00 79.88 81 VAL A O 1
ATOM 646 N N . LEU A 1 82 ? 14.509 29.719 13.418 1.00 81.81 82 LEU A N 1
ATOM 647 C CA . LEU A 1 82 ? 14.450 29.323 12.008 1.00 81.81 82 LEU A CA 1
ATOM 648 C C . LEU A 1 82 ? 14.611 30.531 11.069 1.00 81.81 82 LEU A C 1
ATOM 650 O O . LEU A 1 82 ? 15.398 30.479 10.126 1.00 81.81 82 LEU A O 1
ATOM 654 N N . LYS A 1 83 ? 13.943 31.650 11.371 1.00 83.94 83 LYS A N 1
ATOM 655 C CA . LYS A 1 83 ? 14.088 32.919 10.638 1.00 83.94 83 LYS A CA 1
ATOM 656 C C . LYS A 1 83 ? 15.475 33.524 10.798 1.00 83.94 83 LYS A C 1
ATOM 658 O O . LYS A 1 83 ? 15.996 34.122 9.863 1.00 83.94 83 LYS A O 1
ATOM 663 N N . PHE A 1 84 ? 16.107 33.351 11.955 1.00 82.62 84 PHE A N 1
ATOM 664 C CA . PHE A 1 84 ? 17.500 33.737 12.140 1.00 82.62 84 PHE A CA 1
ATOM 665 C C . PHE A 1 84 ? 18.433 32.958 11.198 1.00 82.62 84 PHE A C 1
ATOM 667 O O . PHE A 1 84 ? 19.262 33.581 10.538 1.00 82.62 84 PHE A O 1
ATOM 674 N N . TYR A 1 85 ? 18.259 31.638 11.050 1.00 79.75 85 TYR A N 1
ATOM 675 C CA . TYR A 1 85 ? 19.013 30.859 10.058 1.00 79.75 85 TYR A CA 1
ATOM 676 C C . TYR A 1 85 ? 18.710 31.274 8.617 1.00 79.75 85 TYR A C 1
ATOM 678 O O . TYR A 1 85 ? 19.634 31.385 7.816 1.00 79.75 85 TYR A O 1
ATOM 686 N N . GLN A 1 86 ? 17.451 31.578 8.301 1.00 80.19 86 GLN A N 1
ATOM 687 C CA . GLN A 1 86 ? 17.056 32.100 6.992 1.00 80.19 86 GLN A CA 1
ATOM 688 C C . GLN A 1 86 ? 17.754 33.435 6.671 1.00 80.19 86 GLN A C 1
ATOM 690 O O . GLN A 1 86 ? 18.341 33.588 5.605 1.00 80.19 86 GLN A O 1
ATOM 695 N N . ASN A 1 87 ? 17.816 34.360 7.631 1.00 81.88 87 ASN A N 1
ATOM 696 C CA . ASN A 1 87 ? 18.529 35.630 7.468 1.00 81.88 87 ASN A CA 1
ATOM 697 C C . ASN A 1 87 ? 20.052 35.441 7.309 1.00 81.88 87 ASN A C 1
ATOM 699 O O . ASN A 1 87 ? 20.703 36.210 6.603 1.00 81.88 87 ASN A O 1
ATOM 703 N N . LEU A 1 88 ? 20.643 34.431 7.962 1.00 75.81 88 LEU A N 1
ATOM 704 C CA . LEU A 1 88 ? 22.062 34.091 7.795 1.00 75.81 88 LEU A CA 1
ATOM 705 C C . LEU A 1 88 ? 22.366 33.486 6.413 1.00 75.81 88 LEU A C 1
ATOM 707 O O . LEU A 1 88 ? 23.453 33.727 5.883 1.00 75.81 88 LEU A O 1
ATOM 711 N N . LEU A 1 89 ? 21.421 32.740 5.821 1.00 74.06 89 LEU A N 1
ATOM 712 C CA . LEU A 1 89 ? 21.512 32.275 4.429 1.00 74.06 89 LEU A CA 1
ATOM 713 C C . LEU A 1 89 ? 21.542 33.468 3.474 1.00 74.06 89 LEU A C 1
ATOM 715 O O . LEU A 1 89 ? 22.450 33.571 2.652 1.00 74.06 89 LEU A O 1
ATOM 719 N N . GLU A 1 90 ? 20.603 34.402 3.635 1.00 75.44 90 GLU A N 1
ATOM 720 C CA . GLU A 1 90 ? 20.511 35.610 2.806 1.00 75.44 90 GLU A CA 1
ATOM 721 C C . GLU A 1 90 ? 21.756 36.506 2.927 1.00 75.44 90 GLU A C 1
ATOM 723 O O . GLU A 1 90 ? 22.178 37.132 1.953 1.00 75.44 90 GLU A O 1
ATOM 728 N N . ALA A 1 91 ? 22.381 36.542 4.108 1.00 74.75 91 ALA A N 1
ATOM 729 C CA . ALA A 1 91 ? 23.618 37.279 4.357 1.00 74.75 91 ALA A CA 1
ATOM 730 C C . ALA A 1 91 ? 24.892 36.558 3.864 1.00 74.75 91 ALA A C 1
ATOM 732 O O . ALA A 1 91 ? 25.974 37.150 3.903 1.00 74.75 91 ALA A O 1
ATOM 733 N N . GLY A 1 92 ? 24.794 35.301 3.413 1.00 66.62 92 GLY A N 1
ATOM 734 C CA . GLY A 1 92 ? 25.926 34.500 2.933 1.00 66.62 92 GLY A CA 1
ATOM 735 C C . GLY A 1 92 ? 26.926 34.090 4.023 1.00 66.62 92 GLY A C 1
ATOM 736 O O . GLY A 1 92 ? 28.071 33.766 3.716 1.00 66.62 92 GLY A O 1
ATOM 737 N N . THR A 1 93 ? 26.526 34.120 5.297 1.00 63.78 93 THR A N 1
ATOM 738 C CA . THR A 1 93 ? 27.408 33.913 6.464 1.00 63.78 93 THR A CA 1
ATOM 739 C C . THR A 1 93 ? 27.240 32.544 7.129 1.00 63.78 93 THR A C 1
ATOM 741 O O . THR A 1 93 ? 27.788 32.306 8.204 1.00 63.78 93 THR A O 1
ATOM 744 N N . ILE A 1 94 ? 26.503 31.614 6.511 1.00 63.75 94 ILE A N 1
ATOM 745 C CA . ILE A 1 94 ? 26.068 30.388 7.196 1.00 63.75 94 ILE A CA 1
ATOM 746 C C . ILE A 1 94 ? 27.147 29.317 7.398 1.00 63.75 94 ILE A C 1
ATOM 748 O O . ILE A 1 94 ? 26.926 28.381 8.173 1.00 63.75 94 ILE A O 1
ATOM 752 N N . SER A 1 95 ? 28.322 29.466 6.769 1.00 56.81 95 SER A N 1
ATOM 753 C CA . SER A 1 95 ? 29.387 28.451 6.836 1.00 56.81 95 SER A CA 1
ATOM 754 C C . SER A 1 95 ? 29.954 28.238 8.244 1.00 56.81 95 SER A C 1
ATOM 756 O O . SER A 1 95 ? 30.650 27.258 8.488 1.00 56.81 95 SER A O 1
ATOM 758 N N . GLU A 1 96 ? 29.630 29.104 9.209 1.00 56.09 96 GLU A N 1
ATOM 759 C CA . GLU A 1 96 ? 30.001 28.883 10.608 1.00 56.09 96 GLU A CA 1
ATOM 760 C C . GLU A 1 96 ? 29.157 27.799 11.307 1.00 56.09 96 GLU A C 1
ATOM 762 O O . GLU A 1 96 ? 29.644 27.207 12.276 1.00 56.09 96 GLU A O 1
ATOM 767 N N . TYR A 1 97 ? 27.942 27.500 10.817 1.00 55.97 97 TYR A N 1
ATOM 768 C CA . TYR A 1 97 ? 26.954 26.668 11.525 1.00 55.97 97 TYR A CA 1
ATOM 769 C C . TYR A 1 97 ? 26.413 25.468 10.730 1.00 55.97 97 TYR A C 1
ATOM 771 O O . TYR A 1 97 ? 26.093 24.455 11.355 1.00 55.97 97 TYR A O 1
ATOM 779 N N . LEU A 1 98 ? 26.294 25.566 9.398 1.00 61.25 98 LEU A N 1
ATOM 780 C CA . LEU A 1 98 ? 25.632 24.566 8.547 1.00 61.25 98 LEU A CA 1
ATOM 781 C C . LEU A 1 98 ? 26.405 24.399 7.220 1.00 61.25 98 LEU A C 1
ATOM 783 O O . LEU A 1 98 ? 26.328 25.262 6.349 1.00 61.25 98 LEU A O 1
ATOM 787 N N . GLU A 1 99 ? 27.165 23.311 7.063 1.00 56.97 99 GLU A N 1
ATOM 788 C CA . GLU A 1 99 ? 27.924 22.997 5.836 1.00 56.97 99 GLU A CA 1
ATOM 789 C C . GLU A 1 99 ? 27.183 21.942 4.985 1.00 56.97 99 GLU A C 1
ATOM 791 O O . GLU A 1 99 ? 27.406 20.747 5.155 1.00 56.97 99 GLU A O 1
ATOM 796 N N . ASP A 1 100 ? 26.280 22.366 4.087 1.00 60.78 100 ASP A N 1
ATOM 797 C CA . ASP A 1 100 ? 25.685 21.524 3.026 1.00 60.78 100 ASP A CA 1
ATOM 798 C C . ASP A 1 100 ? 25.043 22.404 1.920 1.00 60.78 100 ASP A C 1
ATOM 800 O O . ASP A 1 100 ? 24.496 23.476 2.188 1.00 60.78 100 ASP A O 1
ATOM 804 N N . SER A 1 101 ? 25.143 21.971 0.658 1.00 60.22 101 SER A N 1
ATOM 805 C CA . SER A 1 101 ? 24.557 22.628 -0.518 1.00 60.22 101 SER A CA 1
ATOM 806 C C . SER A 1 101 ? 23.023 22.666 -0.524 1.00 60.22 101 SER A C 1
ATOM 808 O O . SER A 1 101 ? 22.453 23.519 -1.198 1.00 60.22 101 SER A O 1
ATOM 810 N N . GLU A 1 102 ? 22.348 21.788 0.228 1.00 65.06 102 GLU A N 1
ATOM 811 C CA . GLU A 1 102 ? 20.876 21.730 0.314 1.00 65.06 102 GLU A CA 1
ATOM 812 C C . GLU A 1 102 ? 20.305 22.431 1.571 1.00 65.06 102 GLU A C 1
ATOM 814 O O . GLU A 1 102 ? 19.089 22.451 1.777 1.00 65.06 102 GLU A O 1
ATOM 819 N N . VAL A 1 103 ? 21.150 23.055 2.408 1.00 72.75 103 VAL A N 1
ATOM 820 C CA . VAL A 1 103 ? 20.735 23.701 3.676 1.00 72.75 103 VAL A CA 1
ATOM 821 C C . VAL A 1 103 ? 19.665 24.764 3.458 1.00 72.75 103 VAL A C 1
ATOM 823 O O . VAL A 1 103 ? 18.716 24.850 4.238 1.00 72.75 103 VAL A O 1
ATOM 826 N N . GLU A 1 104 ? 19.785 25.550 2.388 1.00 74.75 104 GLU A N 1
ATOM 827 C CA . GLU A 1 104 ? 18.824 26.605 2.064 1.00 74.75 104 GLU A CA 1
ATOM 828 C C . GLU A 1 104 ? 17.403 26.054 1.908 1.00 74.75 104 GLU A C 1
ATOM 830 O O . GLU A 1 104 ? 16.443 26.581 2.476 1.00 74.75 104 GLU A O 1
ATOM 835 N N . LYS A 1 105 ? 17.276 24.928 1.207 1.00 76.62 105 LYS A N 1
ATOM 836 C CA . LYS A 1 105 ? 16.002 24.245 0.989 1.00 76.62 105 LYS A CA 1
ATOM 837 C C . LYS A 1 105 ? 15.412 23.727 2.299 1.00 76.62 105 LYS A C 1
ATOM 839 O O . LYS A 1 105 ? 14.218 23.905 2.538 1.00 76.62 105 LYS A O 1
ATOM 844 N N . TYR A 1 106 ? 16.231 23.124 3.162 1.00 79.12 106 TYR A N 1
ATOM 845 C CA . TYR A 1 106 ? 15.764 22.598 4.447 1.00 79.12 106 TYR A CA 1
ATOM 846 C C . TYR A 1 106 ? 15.308 23.703 5.403 1.00 79.12 106 TYR A C 1
ATOM 848 O O . TYR A 1 106 ? 14.257 23.560 6.029 1.00 79.12 106 TYR A O 1
ATOM 856 N N . VAL A 1 107 ? 16.049 24.813 5.491 1.00 79.75 107 VAL A N 1
ATOM 857 C CA . VAL A 1 107 ? 15.677 25.958 6.338 1.00 79.75 107 VAL A CA 1
ATOM 858 C C . VAL A 1 107 ? 14.371 26.579 5.847 1.00 79.75 107 VAL A C 1
ATOM 860 O O . VAL A 1 107 ? 13.455 26.764 6.646 1.00 79.75 107 VAL A O 1
ATOM 863 N N . ASN A 1 108 ? 14.239 26.822 4.540 1.00 80.38 108 ASN A N 1
ATOM 864 C CA . ASN A 1 108 ? 13.024 27.401 3.964 1.00 80.38 108 ASN A CA 1
ATOM 865 C C . ASN A 1 108 ? 11.792 26.506 4.187 1.00 80.38 108 ASN A C 1
ATOM 867 O O . ASN A 1 108 ? 10.735 27.001 4.579 1.00 80.38 108 ASN A O 1
ATOM 871 N N . HIS A 1 109 ? 11.924 25.187 4.013 1.00 81.62 109 HIS A N 1
ATOM 872 C CA . HIS A 1 109 ? 10.840 24.247 4.317 1.00 81.62 109 HIS A CA 1
ATOM 873 C C . HIS A 1 109 ? 10.473 24.223 5.805 1.00 81.62 109 HIS A C 1
ATOM 875 O O . HIS A 1 109 ? 9.289 24.192 6.138 1.00 81.62 109 HIS A O 1
ATOM 881 N N . ALA A 1 110 ? 11.462 24.252 6.702 1.00 81.69 110 ALA A N 1
ATOM 882 C CA . ALA A 1 110 ? 11.212 24.260 8.139 1.00 81.69 110 ALA A CA 1
ATOM 883 C C . ALA A 1 110 ? 10.503 25.547 8.595 1.00 81.69 110 ALA A C 1
ATOM 885 O O . ALA A 1 110 ? 9.576 25.469 9.401 1.00 81.69 110 ALA A O 1
ATOM 886 N N . VAL A 1 111 ? 10.887 26.712 8.052 1.00 81.88 111 VAL A N 1
ATOM 887 C CA . VAL A 1 111 ? 10.199 27.993 8.296 1.00 81.88 111 VAL A CA 1
ATOM 888 C C . VAL A 1 111 ? 8.746 27.912 7.833 1.00 81.88 111 VAL A C 1
ATOM 890 O O . VAL A 1 111 ? 7.849 28.174 8.633 1.00 81.88 111 VAL A O 1
ATOM 893 N N . GLN A 1 112 ? 8.511 27.491 6.586 1.00 81.31 112 GLN A N 1
ATOM 894 C CA . GLN A 1 112 ? 7.164 27.386 6.021 1.00 81.31 112 GLN A CA 1
ATOM 895 C C . GLN A 1 112 ? 6.268 26.466 6.862 1.00 81.31 112 GLN A C 1
ATOM 897 O O . GLN A 1 112 ? 5.169 26.855 7.253 1.00 81.31 112 GLN A O 1
ATOM 902 N N . PHE A 1 113 ? 6.764 25.275 7.211 1.00 81.12 113 PHE A N 1
ATOM 903 C CA . PHE A 1 113 ? 6.033 24.337 8.063 1.00 81.12 113 PHE A CA 1
ATOM 904 C C . PHE A 1 113 ? 5.680 24.952 9.422 1.00 81.12 113 PHE A C 1
ATOM 906 O O . PHE A 1 113 ? 4.555 24.803 9.897 1.00 81.12 113 PHE A O 1
ATOM 913 N N . ALA A 1 114 ? 6.630 25.638 10.062 1.00 78.62 114 ALA A N 1
ATOM 914 C CA . ALA A 1 114 ? 6.417 26.215 11.382 1.00 78.62 114 ALA A CA 1
ATOM 915 C C . ALA A 1 114 ? 5.408 27.379 11.352 1.00 78.62 114 ALA A C 1
ATOM 917 O O . ALA A 1 114 ? 4.590 27.504 12.265 1.00 78.62 114 ALA A O 1
ATOM 918 N N . GLU A 1 115 ? 5.416 28.202 10.299 1.00 81.19 115 GLU A N 1
ATOM 919 C CA . GLU A 1 115 ? 4.427 29.268 10.096 1.00 81.19 115 GLU A CA 1
ATOM 920 C C . GLU A 1 115 ? 3.018 28.712 9.865 1.00 81.19 115 GLU A C 1
ATOM 922 O O . GLU A 1 115 ? 2.064 29.169 10.506 1.00 81.19 115 GLU A O 1
ATOM 927 N N . ASP A 1 116 ? 2.889 27.684 9.024 1.00 74.06 116 ASP A N 1
ATOM 928 C CA . ASP A 1 116 ? 1.618 26.997 8.791 1.00 74.06 116 ASP A CA 1
ATOM 929 C C . ASP A 1 116 ? 1.100 26.343 10.080 1.00 74.06 116 ASP A C 1
ATOM 931 O O . ASP A 1 116 ? -0.077 26.474 10.428 1.00 74.06 116 ASP A O 1
ATOM 935 N N . HIS A 1 117 ? 1.989 25.709 10.850 1.00 71.38 117 HIS A N 1
ATOM 936 C CA . HIS A 1 117 ? 1.650 25.113 12.138 1.00 71.38 117 HIS A CA 1
ATOM 937 C C . HIS A 1 117 ? 1.196 26.158 13.172 1.00 71.38 117 HIS A C 1
ATOM 939 O O . HIS A 1 117 ? 0.207 25.945 13.878 1.00 71.38 117 HIS A O 1
ATOM 945 N N . LEU A 1 118 ? 1.861 27.315 13.250 1.00 71.44 118 LEU A N 1
ATOM 946 C CA . LEU A 1 118 ? 1.474 28.395 14.163 1.00 71.44 118 LEU A CA 1
ATOM 947 C C . LEU A 1 118 ? 0.125 29.016 13.781 1.00 71.44 118 LEU A C 1
ATOM 949 O O . LEU A 1 118 ? -0.681 29.329 14.660 1.00 71.44 118 LEU A O 1
ATOM 953 N N . LYS A 1 119 ? -0.143 29.185 12.483 1.00 75.38 119 LYS A N 1
ATOM 954 C CA . LYS A 1 119 ? -1.444 29.653 11.991 1.00 75.38 119 LYS A CA 1
ATOM 955 C C . LYS A 1 119 ? -2.568 28.727 12.464 1.00 75.38 119 LYS A C 1
ATOM 957 O O . LYS A 1 119 ? -3.527 29.200 13.068 1.00 75.38 119 LYS A O 1
ATOM 962 N N . ILE A 1 120 ? -2.378 27.423 12.287 1.00 66.31 120 ILE A N 1
ATOM 963 C CA . ILE A 1 120 ? -3.270 26.351 12.746 1.00 66.31 120 ILE A CA 1
ATOM 964 C C . ILE A 1 120 ? -3.496 26.430 14.274 1.00 66.31 120 ILE A C 1
ATOM 966 O O . ILE A 1 120 ? -4.633 26.431 14.746 1.00 66.31 120 ILE A O 1
ATOM 970 N N . LEU A 1 121 ? -2.439 26.603 15.078 1.00 64.31 121 LEU A N 1
ATOM 971 C CA . LEU A 1 121 ? -2.561 26.768 16.538 1.00 64.31 121 LEU A CA 1
ATOM 972 C C . LEU A 1 121 ? -3.325 28.038 16.957 1.00 64.31 121 LEU A C 1
ATOM 974 O O . LEU A 1 121 ? -4.057 28.017 17.950 1.00 64.31 121 LEU A O 1
ATOM 978 N N . ASN A 1 122 ? -3.178 29.139 16.222 1.00 68.44 122 ASN A N 1
ATOM 979 C CA . ASN A 1 122 ? -3.921 30.372 16.489 1.00 68.44 122 ASN A CA 1
ATOM 980 C C . ASN A 1 122 ? -5.399 30.249 16.093 1.00 68.44 122 ASN A C 1
ATOM 982 O O . ASN A 1 122 ? -6.261 30.733 16.826 1.00 68.44 122 ASN A O 1
ATOM 986 N N . GLU A 1 123 ? -5.702 29.568 14.985 1.00 66.75 123 GLU A N 1
ATOM 987 C CA . GLU A 1 123 ? -7.074 29.226 14.584 1.00 66.75 123 GLU A CA 1
ATOM 988 C C . GLU A 1 123 ? -7.754 28.353 15.650 1.00 66.75 123 GLU A C 1
ATOM 990 O O . GLU A 1 123 ? -8.876 28.651 16.058 1.00 66.75 123 GLU A O 1
ATOM 995 N N . ARG A 1 124 ? -7.042 27.357 16.200 1.00 62.50 124 ARG A N 1
ATOM 996 C CA . ARG A 1 124 ? -7.504 26.558 17.349 1.00 62.50 124 ARG A CA 1
ATOM 997 C C . ARG A 1 124 ? -7.878 27.431 18.542 1.00 62.50 124 ARG A C 1
ATOM 999 O O . ARG A 1 124 ? -8.949 27.262 19.116 1.00 62.50 124 ARG A O 1
ATOM 1006 N N . LYS A 1 125 ? -6.988 28.354 18.917 1.00 64.31 125 LYS A N 1
ATOM 1007 C CA . LYS A 1 125 ? -7.212 29.253 20.051 1.00 64.31 125 LYS A CA 1
ATOM 1008 C C . LYS A 1 125 ? -8.443 30.133 19.827 1.00 64.31 125 LYS A C 1
ATOM 1010 O O . LYS A 1 125 ? -9.254 30.258 20.730 1.00 64.31 125 LYS A O 1
ATOM 1015 N N . ALA A 1 126 ? -8.617 30.668 18.620 1.00 66.38 126 ALA A N 1
ATOM 1016 C CA . ALA A 1 126 ? -9.779 31.481 18.277 1.00 66.38 126 ALA A CA 1
ATOM 1017 C C . ALA A 1 126 ? -11.102 30.691 18.342 1.00 66.38 126 ALA A C 1
ATOM 1019 O O . ALA A 1 126 ? -12.100 31.226 18.819 1.00 66.38 126 ALA A O 1
ATOM 1020 N N . ILE A 1 127 ? -11.112 29.423 17.911 1.00 62.72 127 ILE A N 1
ATOM 1021 C CA . ILE A 1 127 ? -12.287 28.537 18.013 1.00 62.72 127 ILE A CA 1
ATOM 1022 C C . ILE A 1 127 ? -12.615 28.232 19.481 1.00 62.72 127 ILE A C 1
ATOM 1024 O O . ILE A 1 127 ? -13.772 28.341 19.886 1.00 62.72 127 ILE A O 1
ATOM 1028 N N . ASP A 1 128 ? -11.608 27.893 20.288 1.00 61.12 128 ASP A N 1
ATOM 1029 C CA . ASP A 1 128 ? -11.799 27.608 21.714 1.00 61.12 128 ASP A CA 1
ATOM 1030 C C . ASP A 1 128 ? -12.212 28.875 22.505 1.00 61.12 128 ASP A C 1
ATOM 1032 O O . ASP A 1 128 ? -13.003 28.770 23.442 1.00 61.12 128 ASP A O 1
ATOM 1036 N N . ASP A 1 129 ? -11.766 30.073 22.098 1.00 64.12 129 ASP A N 1
ATOM 1037 C CA . ASP A 1 129 ? -12.136 31.368 22.703 1.00 64.12 129 ASP A CA 1
ATOM 1038 C C . ASP A 1 129 ? -13.629 31.733 22.496 1.00 64.12 129 ASP A C 1
ATOM 1040 O O . ASP A 1 129 ? -14.163 32.590 23.208 1.00 64.12 129 ASP A O 1
ATOM 1044 N N . HIS A 1 130 ? -14.335 31.082 21.558 1.00 64.75 130 HIS A N 1
ATOM 1045 C CA . HIS A 1 130 ? -15.788 31.232 21.375 1.00 64.75 130 HIS A CA 1
ATOM 1046 C C . HIS A 1 130 ? -16.623 30.444 22.400 1.00 64.75 130 HIS A C 1
ATOM 1048 O O . HIS A 1 130 ? -17.824 30.698 22.539 1.00 64.75 130 HIS A O 1
ATOM 1054 N N . LEU A 1 131 ? -16.008 29.518 23.140 1.00 66.62 131 LEU A N 1
ATOM 1055 C CA . LEU A 1 131 ? -16.650 28.736 24.192 1.00 66.62 131 LEU A CA 1
ATOM 1056 C C . LEU A 1 131 ? -16.292 29.309 25.566 1.00 66.62 131 LEU A C 1
ATOM 1058 O O . LEU A 1 131 ? -15.157 29.700 25.833 1.00 66.62 131 LEU A O 1
ATOM 1062 N N . SER A 1 132 ? -17.253 29.338 26.492 1.00 74.75 132 SER A N 1
ATOM 1063 C CA . SER A 1 132 ? -16.922 29.703 27.870 1.00 74.75 132 SER A CA 1
ATOM 1064 C C . SER A 1 132 ? -16.105 28.585 28.530 1.00 74.75 132 SER A C 1
ATOM 1066 O O . SER A 1 132 ? -16.236 27.410 28.181 1.00 74.75 132 SER A O 1
ATOM 1068 N N . LEU A 1 133 ? -15.309 28.920 29.554 1.00 74.31 133 LEU A N 1
ATOM 1069 C CA . LEU A 1 133 ? -14.578 27.925 30.357 1.00 74.31 133 LEU A CA 1
ATOM 1070 C C . LEU A 1 133 ? -15.492 26.810 30.895 1.00 74.31 133 LEU A C 1
ATOM 1072 O O . LEU A 1 133 ? -15.062 25.666 31.044 1.00 74.31 133 LEU A O 1
ATOM 1076 N N . GLN A 1 134 ? -16.757 27.136 31.168 1.00 76.69 134 GLN A N 1
ATOM 1077 C CA . GLN A 1 134 ? -17.750 26.181 31.645 1.00 76.69 134 GLN A CA 1
ATOM 1078 C C . GLN A 1 134 ? -18.160 25.180 30.553 1.00 76.69 134 GLN A C 1
ATOM 1080 O O . GLN A 1 134 ? -18.303 23.995 30.844 1.00 76.69 134 GLN A O 1
ATOM 1085 N N . ASP A 1 135 ? -18.263 25.620 29.300 1.00 77.56 135 ASP A N 1
ATOM 1086 C CA . ASP A 1 135 ? -18.604 24.758 28.159 1.00 77.56 135 ASP A CA 1
ATOM 1087 C C . ASP A 1 135 ? -17.454 23.831 27.787 1.00 77.56 135 ASP A C 1
ATOM 1089 O O . ASP A 1 135 ? -17.656 22.649 27.513 1.00 77.56 135 ASP A O 1
ATOM 1093 N N . LEU A 1 136 ? -16.227 24.358 27.829 1.00 75.69 136 LEU A N 1
ATOM 1094 C CA . LEU A 1 136 ? -15.020 23.562 27.631 1.00 75.69 136 LEU A CA 1
ATOM 1095 C C . LEU A 1 136 ? -14.906 22.478 28.704 1.00 75.69 136 LEU A C 1
ATOM 1097 O O . LEU A 1 136 ? -14.627 21.326 28.376 1.00 75.69 136 LEU A O 1
ATOM 1101 N N . SER A 1 137 ? -15.170 22.825 29.967 1.00 81.12 137 SER A N 1
ATOM 1102 C CA . SER A 1 137 ? -15.197 21.868 31.078 1.00 81.12 137 SER A CA 1
ATOM 1103 C C . SER A 1 137 ? -16.261 20.783 30.875 1.00 81.12 137 SER A C 1
ATOM 1105 O O . SER A 1 137 ? -15.978 19.593 31.031 1.00 81.12 137 SER A O 1
ATOM 1107 N N . PHE A 1 138 ? -17.465 21.173 30.447 1.00 84.12 138 PHE A N 1
ATOM 1108 C CA . PHE A 1 138 ? -18.548 20.241 30.142 1.00 84.12 138 PHE A CA 1
ATOM 1109 C C . PHE A 1 138 ? -18.179 19.276 29.001 1.00 84.12 138 PHE A C 1
ATOM 1111 O O . PHE A 1 138 ? -18.221 18.061 29.179 1.00 84.12 138 PHE A O 1
ATOM 1118 N N . LEU A 1 139 ? -17.724 19.786 27.853 1.00 85.00 139 LEU A N 1
ATOM 1119 C CA . LEU A 1 139 ? -17.327 18.948 26.715 1.00 85.00 139 LEU A CA 1
ATOM 1120 C C . LEU A 1 139 ? -16.109 18.066 27.027 1.00 85.00 139 LEU A C 1
ATOM 1122 O O . LEU A 1 139 ? -15.983 16.967 26.481 1.00 85.00 139 LEU A O 1
ATOM 1126 N N . ASN A 1 140 ? -15.201 18.519 27.894 1.00 85.31 140 ASN A N 1
ATOM 1127 C CA . ASN A 1 140 ? -14.103 17.689 28.389 1.00 85.31 140 ASN A CA 1
ATOM 1128 C C . ASN A 1 140 ? -14.621 16.568 29.298 1.00 85.31 140 ASN A C 1
ATOM 1130 O O . ASN A 1 140 ? -14.136 15.451 29.186 1.00 85.31 140 ASN A O 1
ATOM 1134 N N . THR A 1 141 ? -15.647 16.822 30.113 1.00 87.94 141 THR A N 1
ATOM 1135 C CA . THR A 1 141 ? -16.305 15.775 30.914 1.00 87.94 141 THR A CA 1
ATOM 1136 C C . THR A 1 141 ? -16.916 14.702 30.012 1.00 87.94 141 THR A C 1
ATOM 1138 O O . THR A 1 141 ? -16.619 13.526 30.192 1.00 87.94 141 THR A O 1
ATOM 1141 N N . VAL A 1 142 ? -17.647 15.101 28.961 1.00 88.62 142 VAL A N 1
ATOM 1142 C CA . VAL A 1 142 ? -18.165 14.165 27.940 1.00 88.62 142 VAL A CA 1
ATOM 1143 C C . VAL A 1 142 ? -17.031 13.352 27.306 1.00 88.62 142 VAL A C 1
ATOM 1145 O O . VAL A 1 142 ? -17.156 12.146 27.121 1.00 88.62 142 VAL A O 1
ATOM 1148 N N . SER A 1 143 ? -15.901 13.998 27.010 1.00 89.00 143 SER A N 1
ATOM 1149 C CA . SER A 1 143 ? -14.721 13.335 26.438 1.00 89.00 143 SER A CA 1
ATOM 1150 C C . SER A 1 143 ? -14.141 12.275 27.384 1.00 89.00 143 SER A C 1
ATOM 1152 O O . SER A 1 143 ? -13.817 11.173 26.955 1.00 89.00 143 SER A O 1
ATOM 1154 N N . GLU A 1 144 ? -14.018 12.590 28.673 1.00 89.56 144 GLU A N 1
ATOM 1155 C CA . GLU A 1 144 ? -13.516 11.649 29.678 1.00 89.56 144 GLU A CA 1
ATOM 1156 C C . GLU A 1 144 ? -14.489 10.494 29.924 1.00 89.56 144 GLU A C 1
ATOM 1158 O O . GLU A 1 144 ? -14.061 9.350 30.069 1.00 89.56 144 GLU A O 1
ATOM 1163 N N . ASP A 1 145 ? -15.795 10.751 29.912 1.00 91.62 145 ASP A N 1
ATOM 1164 C CA . ASP A 1 145 ? -16.792 9.693 30.052 1.00 91.62 145 ASP A CA 1
ATOM 1165 C C . ASP A 1 145 ? -16.812 8.761 28.832 1.00 91.62 145 ASP A C 1
ATOM 1167 O O . ASP A 1 145 ? -16.895 7.547 29.005 1.00 91.62 145 ASP A O 1
ATOM 1171 N N . LEU A 1 146 ? -16.635 9.286 27.614 1.00 90.12 146 LEU A N 1
ATOM 1172 C CA . LEU A 1 146 ? -16.449 8.470 26.407 1.00 90.12 146 LEU A CA 1
ATOM 1173 C C . LEU A 1 146 ? -15.205 7.573 26.511 1.00 90.12 146 LEU A C 1
ATOM 1175 O O . LEU A 1 146 ? -15.294 6.379 26.225 1.00 90.12 146 LEU A O 1
ATOM 1179 N N . LYS A 1 147 ? -14.072 8.103 26.995 1.00 89.12 147 LYS A N 1
ATOM 1180 C CA . LYS A 1 147 ? -12.852 7.306 27.226 1.00 89.12 147 LYS A CA 1
ATOM 1181 C C . LYS A 1 147 ? -13.071 6.172 28.225 1.00 89.12 147 LYS A C 1
ATOM 1183 O O . LYS A 1 147 ? -12.595 5.066 27.996 1.00 89.12 147 LYS A O 1
ATOM 1188 N N . LYS A 1 148 ? -13.825 6.409 29.307 1.00 90.50 148 LYS A N 1
ATOM 1189 C CA . LYS A 1 148 ? -14.201 5.355 30.276 1.00 90.50 148 LYS A CA 1
ATOM 1190 C C . LYS A 1 148 ? -15.073 4.253 29.661 1.00 90.50 148 LYS A C 1
ATOM 1192 O O . LYS A 1 148 ? -15.215 3.196 30.266 1.00 90.50 148 LYS A O 1
ATOM 1197 N N . MET A 1 149 ? -15.695 4.517 28.512 1.00 90.44 149 MET A N 1
ATOM 1198 C CA . MET A 1 149 ? -16.512 3.572 27.745 1.00 90.44 149 MET A CA 1
ATOM 1199 C C . MET A 1 149 ? -15.745 2.979 26.549 1.00 90.44 149 MET A C 1
ATOM 1201 O O . MET A 1 149 ? -16.377 2.507 25.605 1.00 90.44 149 MET A O 1
ATOM 1205 N N . ASP A 1 150 ? -14.410 3.038 26.570 1.00 89.25 150 ASP A N 1
ATOM 1206 C CA . ASP A 1 150 ? -13.501 2.520 25.538 1.00 89.25 150 ASP A CA 1
ATOM 1207 C C . ASP A 1 150 ? -13.604 3.215 24.166 1.00 89.25 150 ASP A C 1
ATOM 1209 O O . ASP A 1 150 ? -13.176 2.672 23.146 1.00 89.25 150 ASP A O 1
ATOM 1213 N N . TRP A 1 151 ? -14.139 4.439 24.117 1.00 88.94 151 TRP A N 1
ATOM 1214 C CA . TRP A 1 151 ? -14.064 5.275 22.917 1.00 88.94 151 TRP A CA 1
ATOM 1215 C C . TRP A 1 151 ? -12.743 6.035 22.879 1.00 88.94 151 TRP A C 1
ATOM 1217 O O . TRP A 1 151 ? -12.307 6.620 23.873 1.00 88.94 151 TRP A O 1
ATOM 1227 N N . THR A 1 152 ? -12.140 6.119 21.699 1.00 86.25 152 THR A N 1
ATOM 1228 C CA . THR A 1 152 ? -10.950 6.940 21.489 1.00 86.25 152 THR A CA 1
ATOM 1229 C C . THR A 1 152 ? -11.354 8.331 21.025 1.00 86.25 152 THR A C 1
ATOM 1231 O O . THR A 1 152 ? -11.967 8.500 19.971 1.00 86.25 152 THR A O 1
ATOM 1234 N N . VAL A 1 153 ? -11.019 9.344 21.821 1.00 82.81 153 VAL A N 1
ATOM 1235 C CA . VAL A 1 153 ? -11.401 10.740 21.576 1.00 82.81 153 VAL A CA 1
ATOM 1236 C C . VAL A 1 153 ? -10.284 11.477 20.850 1.00 82.81 153 VAL A C 1
ATOM 1238 O O . VAL A 1 153 ? -9.137 11.42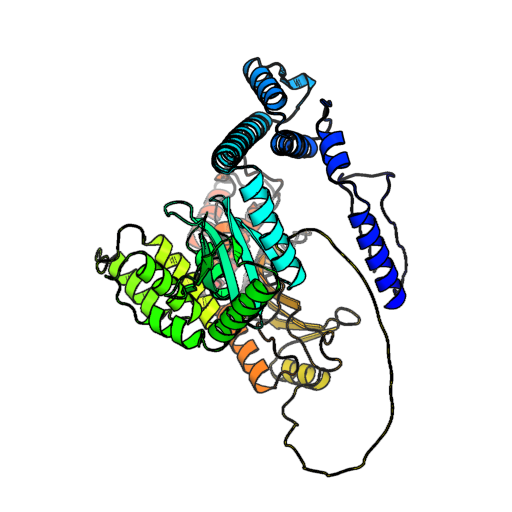4 21.273 1.00 82.81 153 VAL A O 1
ATOM 1241 N N . TYR A 1 154 ? -10.624 12.230 19.805 1.00 80.31 154 TYR A N 1
ATOM 1242 C CA . TYR A 1 154 ? -9.662 13.003 19.025 1.00 80.31 154 TYR A CA 1
ATOM 1243 C C . TYR A 1 154 ? -10.244 14.327 18.502 1.00 80.31 154 TYR A C 1
ATOM 1245 O O . TYR A 1 154 ? -11.414 14.674 18.698 1.00 80.31 154 TYR A O 1
ATOM 1253 N N . ARG A 1 155 ? -9.380 15.101 17.845 1.00 70.69 155 ARG A N 1
ATOM 1254 C CA . ARG A 1 155 ? -9.709 16.336 17.129 1.00 70.69 155 ARG A CA 1
ATOM 1255 C C . ARG A 1 155 ? -9.430 16.147 15.650 1.00 70.69 155 ARG A C 1
ATOM 1257 O O . ARG A 1 155 ? -8.335 15.716 15.297 1.00 70.69 155 ARG A O 1
ATOM 1264 N N . ASP A 1 156 ? -10.398 16.468 14.798 1.00 65.88 156 ASP A N 1
ATOM 1265 C CA . ASP A 1 156 ? -10.156 16.475 13.354 1.00 65.88 156 ASP A CA 1
ATOM 1266 C C . ASP A 1 156 ? -9.447 17.769 12.906 1.00 65.88 156 ASP A C 1
ATOM 1268 O O . ASP A 1 156 ? -9.188 18.675 13.700 1.00 65.88 156 ASP A O 1
ATOM 1272 N N . LYS A 1 157 ? -9.130 17.860 11.609 1.00 60.25 157 LYS A N 1
ATOM 1273 C CA . LYS A 1 157 ? -8.481 19.036 11.001 1.00 60.25 157 LYS A CA 1
ATOM 1274 C C . LYS A 1 157 ? -9.299 20.332 11.106 1.00 60.25 157 LYS A C 1
ATOM 1276 O O . LYS A 1 157 ? -8.741 21.406 10.934 1.00 60.25 157 LYS A O 1
ATOM 1281 N N . ASN A 1 158 ? -10.604 20.218 11.350 1.00 65.44 158 ASN A N 1
ATOM 1282 C CA . ASN A 1 158 ? -11.518 21.341 11.541 1.00 65.44 158 ASN A CA 1
ATOM 1283 C C . ASN A 1 158 ? -11.737 21.628 13.037 1.00 65.44 158 ASN A C 1
ATOM 1285 O O . ASN A 1 158 ? -12.597 22.430 13.384 1.00 65.44 158 ASN A O 1
ATOM 1289 N N . TYR A 1 159 ? -10.980 20.964 13.918 1.00 66.62 159 TYR A N 1
ATOM 1290 C CA . TYR A 1 159 ? -11.075 21.043 15.373 1.00 66.62 159 TYR A CA 1
ATOM 1291 C C . TYR A 1 159 ? -12.388 20.552 15.980 1.00 66.62 159 TYR A C 1
ATOM 1293 O O . TYR A 1 159 ? -12.631 20.777 17.170 1.00 66.62 159 TYR A O 1
ATOM 1301 N N . ASN A 1 160 ? -13.189 19.795 15.231 1.00 76.12 160 ASN A N 1
ATOM 1302 C CA . ASN A 1 160 ? -14.388 19.192 15.794 1.00 76.12 160 ASN A CA 1
ATOM 1303 C C . ASN A 1 160 ? -14.002 18.144 16.838 1.00 76.12 160 ASN A C 1
ATOM 1305 O O . ASN A 1 160 ? -13.019 17.403 16.675 1.00 76.12 160 ASN A O 1
ATOM 1309 N N . ARG A 1 161 ? -14.792 18.050 17.911 1.00 84.81 161 ARG A N 1
ATOM 1310 C CA . ARG A 1 161 ? -14.617 16.981 18.891 1.00 84.81 161 ARG A CA 1
ATOM 1311 C C . ARG A 1 161 ? -15.172 15.690 18.309 1.00 84.81 161 ARG A C 1
ATOM 1313 O O . ARG A 1 161 ? -16.337 15.632 17.925 1.00 84.81 161 ARG A O 1
ATOM 1320 N N . ASN A 1 162 ? -14.324 14.677 18.229 1.00 87.44 162 ASN A N 1
ATOM 1321 C CA . ASN A 1 162 ? -14.681 13.387 17.674 1.00 87.44 162 ASN A CA 1
ATOM 1322 C C . ASN A 1 162 ? -14.378 12.283 18.684 1.00 87.44 162 ASN A C 1
ATOM 1324 O O . ASN A 1 162 ? -13.451 12.403 19.485 1.00 87.44 162 ASN A O 1
ATOM 1328 N N . ALA A 1 163 ? -15.132 11.197 18.621 1.00 87.50 163 ALA A N 1
ATOM 1329 C CA . ALA A 1 163 ? -14.837 9.969 19.331 1.00 87.50 163 ALA A CA 1
ATOM 1330 C C . ALA A 1 163 ? -15.132 8.784 18.422 1.00 87.50 163 ALA A C 1
ATOM 1332 O O . ALA A 1 163 ? -16.232 8.693 17.875 1.00 87.50 163 ALA A O 1
ATOM 1333 N N . TYR A 1 164 ? -14.176 7.873 18.282 1.00 89.00 164 TYR A N 1
ATOM 1334 C CA . TYR A 1 164 ? -14.368 6.667 17.496 1.00 89.00 164 TYR A CA 1
ATOM 1335 C C . TYR A 1 164 ? -14.347 5.405 18.351 1.00 89.00 164 TYR A C 1
ATOM 1337 O O . TYR A 1 164 ? -13.715 5.342 19.405 1.00 89.00 164 TYR A O 1
ATOM 1345 N N . PHE A 1 165 ? -15.045 4.390 17.856 1.00 87.69 165 PHE A N 1
ATOM 1346 C CA . PHE A 1 165 ? -15.079 3.048 18.408 1.00 87.69 165 PHE A CA 1
ATOM 1347 C C . PHE A 1 165 ? -14.853 2.047 17.280 1.00 87.69 165 PHE A C 1
ATOM 1349 O O . PHE A 1 165 ? -15.524 2.097 16.243 1.00 87.69 165 PHE A O 1
ATOM 1356 N N . ILE A 1 166 ? -13.904 1.136 17.476 1.00 82.75 166 ILE A N 1
ATOM 1357 C CA . ILE A 1 166 ? -13.610 0.071 16.516 1.00 82.75 166 ILE A CA 1
ATOM 1358 C C . ILE A 1 166 ? -14.317 -1.194 16.982 1.00 82.75 166 ILE A C 1
ATOM 1360 O O . ILE A 1 166 ? -14.115 -1.662 18.101 1.00 82.75 166 ILE A O 1
ATOM 1364 N N . LYS A 1 167 ? -15.146 -1.769 16.111 1.00 78.69 167 LYS A N 1
ATOM 1365 C CA . LYS A 1 167 ? -15.861 -3.013 16.399 1.00 78.69 167 LYS A CA 1
ATOM 1366 C C . LYS A 1 167 ? -15.872 -3.895 15.163 1.00 78.69 167 LYS A C 1
ATOM 1368 O O . LYS A 1 167 ? -16.448 -3.510 14.154 1.00 78.69 167 LYS A O 1
ATOM 1373 N N . LYS A 1 168 ? -15.312 -5.104 15.249 1.00 76.94 168 LYS A N 1
ATOM 1374 C CA . LYS A 1 168 ? -15.243 -6.047 14.116 1.00 76.94 168 LYS A CA 1
ATOM 1375 C C . LYS A 1 168 ? -14.624 -5.384 12.871 1.00 76.94 168 LYS A C 1
ATOM 1377 O O . LYS A 1 168 ? -13.451 -5.044 12.884 1.00 76.94 168 LYS A O 1
ATOM 1382 N N . ASP A 1 169 ? -15.431 -5.181 11.834 1.00 69.19 169 ASP A N 1
ATOM 1383 C CA . ASP A 1 169 ? -15.076 -4.674 10.510 1.00 69.19 169 ASP A CA 1
ATOM 1384 C C . ASP A 1 169 ? -15.328 -3.165 10.332 1.00 69.19 169 ASP A C 1
ATOM 1386 O O . ASP A 1 169 ? -15.119 -2.628 9.240 1.00 69.19 169 ASP A O 1
ATOM 1390 N N . ARG A 1 170 ? -15.807 -2.465 11.373 1.00 83.62 170 ARG A N 1
ATOM 1391 C CA . ARG A 1 170 ? -16.275 -1.078 11.261 1.00 83.62 170 ARG A CA 1
ATOM 1392 C C . ARG A 1 170 ? -15.662 -0.122 12.275 1.00 83.62 170 ARG A C 1
ATOM 1394 O O . ARG A 1 170 ? -15.373 -0.469 13.420 1.00 83.62 170 ARG A O 1
ATOM 1401 N N . ILE A 1 171 ? -15.539 1.117 11.819 1.00 89.31 171 ILE A N 1
ATOM 1402 C CA . ILE A 1 171 ? -15.149 2.293 12.588 1.00 89.31 171 ILE A CA 1
ATOM 1403 C C . ILE A 1 171 ? -16.414 3.137 12.753 1.00 89.31 171 ILE A C 1
ATOM 1405 O O . ILE A 1 171 ? -16.922 3.703 11.779 1.00 89.31 171 ILE A O 1
ATOM 1409 N N . ILE A 1 172 ? -16.942 3.196 13.973 1.00 93.06 172 ILE A N 1
ATOM 1410 C CA . ILE A 1 172 ? -18.041 4.092 14.332 1.00 93.06 172 ILE A CA 1
ATOM 1411 C C . ILE A 1 172 ? -17.425 5.398 14.815 1.00 93.06 172 ILE A C 1
ATOM 1413 O O . ILE A 1 172 ? -16.580 5.360 15.699 1.00 93.06 172 ILE A O 1
ATOM 1417 N N . ASN A 1 173 ? -17.834 6.536 14.261 1.00 91.62 173 ASN A N 1
ATOM 1418 C CA . ASN A 1 173 ? -17.372 7.851 14.691 1.00 91.62 173 ASN A CA 1
ATOM 1419 C C . ASN A 1 173 ? -18.549 8.725 15.126 1.00 91.62 173 ASN A C 1
ATOM 1421 O O . ASN A 1 173 ? -19.587 8.776 14.458 1.00 91.62 173 ASN A O 1
ATOM 1425 N N . ILE A 1 174 ? -18.351 9.435 16.227 1.00 93.06 174 ILE A N 1
ATOM 1426 C CA . ILE A 1 174 ? -19.275 10.408 16.786 1.00 93.06 174 ILE A CA 1
ATOM 1427 C C . ILE A 1 174 ? -18.592 11.768 16.755 1.00 93.06 174 ILE A C 1
ATOM 1429 O O . ILE A 1 174 ? -17.580 11.965 17.424 1.00 93.06 174 ILE A O 1
ATOM 1433 N N . VAL A 1 175 ? -19.173 12.718 16.031 1.00 90.56 175 VAL A N 1
ATOM 1434 C CA . VAL A 1 175 ? -18.838 14.137 16.166 1.00 90.56 175 VAL A CA 1
ATOM 1435 C C . VAL A 1 175 ? -19.778 14.726 17.204 1.00 90.56 175 VAL A C 1
ATOM 1437 O O . VAL A 1 175 ? -20.993 14.583 17.056 1.00 90.56 175 VAL A O 1
ATOM 1440 N N . TYR A 1 176 ? -19.247 15.361 18.244 1.00 89.81 176 TYR A N 1
ATOM 1441 C CA . TYR A 1 176 ? -20.068 15.953 19.295 1.00 89.81 176 TYR A CA 1
ATOM 1442 C C . TYR A 1 176 ? -19.750 17.423 19.519 1.00 89.81 176 TYR A C 1
ATOM 1444 O O . TYR A 1 176 ? -18.586 17.826 19.579 1.00 89.81 176 TYR A O 1
ATOM 1452 N N . ASP A 1 177 ? -20.807 18.217 19.653 1.00 87.50 177 ASP A N 1
ATOM 1453 C CA . ASP A 1 177 ? -20.712 19.665 19.809 1.00 87.50 177 ASP A CA 1
ATOM 1454 C C . ASP A 1 177 ? -21.848 20.220 20.680 1.00 87.50 177 ASP A C 1
ATOM 1456 O O . ASP A 1 177 ? -22.879 19.568 20.876 1.00 87.50 177 ASP A O 1
ATOM 1460 N N . LEU A 1 178 ? -21.641 21.423 21.214 1.00 85.75 178 LEU A N 1
ATOM 1461 C CA . LEU A 1 178 ? -22.590 22.145 22.050 1.00 85.75 178 LEU A CA 1
ATOM 1462 C C . LEU A 1 178 ? -23.252 23.275 21.249 1.00 85.75 178 LEU A C 1
ATOM 1464 O O . LEU A 1 178 ? -22.677 24.348 21.074 1.00 85.75 178 LEU A O 1
ATOM 1468 N N . ASP A 1 179 ? -24.495 23.060 20.830 1.00 81.50 179 ASP A N 1
ATOM 1469 C CA . ASP A 1 179 ? -25.316 24.084 20.192 1.00 81.50 179 ASP A CA 1
ATOM 1470 C C . ASP A 1 179 ? -25.972 24.986 21.249 1.00 81.50 179 ASP A C 1
ATOM 1472 O O . ASP A 1 179 ? -26.650 24.529 22.175 1.00 81.50 179 ASP A O 1
ATOM 1476 N N . LYS A 1 180 ? -25.769 26.296 21.104 1.00 74.56 180 LYS A N 1
ATOM 1477 C CA . LYS A 1 180 ? -26.294 27.339 21.996 1.00 74.56 180 LYS A CA 1
ATOM 1478 C C . LYS A 1 180 ? -27.265 28.298 21.319 1.00 74.56 180 LYS A C 1
ATOM 1480 O O . LYS A 1 180 ? -27.618 29.317 21.906 1.00 74.56 180 LYS A O 1
ATOM 1485 N N . ASN A 1 181 ? -27.700 28.002 20.099 1.00 68.62 181 ASN A N 1
ATOM 1486 C CA . ASN A 1 181 ? -28.559 28.905 19.339 1.00 68.62 181 ASN A CA 1
ATOM 1487 C C . ASN A 1 181 ? -30.000 29.000 19.897 1.00 68.62 181 ASN A C 1
ATOM 1489 O O . ASN A 1 181 ? -30.770 29.843 19.438 1.00 68.62 181 ASN A O 1
ATOM 1493 N N . GLY A 1 182 ? -30.368 28.172 20.887 1.00 65.06 182 GLY A N 1
ATOM 1494 C CA . GLY A 1 182 ? -31.682 28.153 21.548 1.00 65.06 182 GLY A CA 1
ATOM 1495 C C . GLY A 1 182 ? -31.670 28.536 23.039 1.00 65.06 182 GLY A C 1
ATOM 1496 O O . GLY A 1 182 ? -30.626 28.789 23.631 1.00 65.06 182 GLY A O 1
ATOM 1497 N N . GLU A 1 183 ? -32.855 28.553 23.670 1.00 65.31 183 GLU A N 1
ATOM 1498 C CA . GLU A 1 183 ? -33.032 28.901 25.099 1.00 65.31 183 GLU A CA 1
ATOM 1499 C C . GLU A 1 183 ? -32.339 27.925 26.066 1.00 65.31 183 GLU A C 1
ATOM 1501 O O . GLU A 1 183 ? -31.999 28.294 27.190 1.00 65.31 183 GLU A O 1
ATOM 1506 N N . THR A 1 184 ? -32.122 26.680 25.634 1.00 72.88 184 THR A N 1
ATOM 1507 C CA . THR A 1 184 ? -31.384 25.659 26.386 1.00 72.88 184 THR A CA 1
ATOM 1508 C C . THR A 1 184 ? -30.214 25.155 25.545 1.00 72.88 184 THR A C 1
ATOM 1510 O O . THR A 1 184 ? -30.400 24.918 24.351 1.00 72.88 184 THR A O 1
ATOM 1513 N N . PRO A 1 185 ? -29.009 25.006 26.128 1.00 79.44 185 PRO A N 1
ATOM 1514 C CA . PRO A 1 185 ? -27.871 24.457 25.407 1.00 79.44 185 PRO A CA 1
ATOM 1515 C C . PRO A 1 185 ? -28.124 22.978 25.095 1.00 79.44 185 PRO A C 1
ATOM 1517 O O . PRO A 1 185 ? -28.536 22.215 25.973 1.00 79.44 185 PRO A O 1
ATOM 1520 N N . LEU A 1 186 ? -27.867 22.575 23.855 1.00 85.31 186 LEU A N 1
ATOM 1521 C CA . LEU A 1 186 ? -28.076 21.219 23.362 1.00 85.31 186 LEU A CA 1
ATOM 1522 C C . LEU A 1 186 ? -26.737 20.590 22.996 1.00 85.31 186 LEU A C 1
ATOM 1524 O O . LEU A 1 186 ? -25.915 21.201 22.322 1.00 85.31 186 LEU A O 1
ATOM 1528 N N . VAL A 1 187 ? -26.528 19.347 23.408 1.00 86.88 187 VAL A N 1
ATOM 1529 C CA . VAL A 1 187 ? -25.419 18.529 22.922 1.00 86.88 187 VAL A CA 1
ATOM 1530 C C . VAL A 1 187 ? -25.909 17.742 21.729 1.00 86.88 187 VAL A C 1
ATOM 1532 O O . VAL A 1 187 ? -26.907 17.021 21.813 1.00 86.88 187 VAL A O 1
ATOM 1535 N N . THR A 1 188 ? -25.201 17.893 20.622 1.00 89.75 188 THR A N 1
ATOM 1536 C CA . THR A 1 188 ? -25.463 17.157 19.393 1.00 89.75 188 THR A CA 1
ATOM 1537 C C . THR A 1 188 ? -24.429 16.056 19.239 1.00 89.75 188 THR A C 1
ATOM 1539 O O . THR A 1 188 ? -23.250 16.275 19.502 1.00 89.75 188 THR A O 1
ATOM 1542 N N . PHE A 1 189 ? -24.867 14.873 18.818 1.00 90.38 189 PHE A N 1
ATOM 1543 C CA . PHE A 1 189 ? -23.992 13.775 18.428 1.00 90.38 189 PHE A CA 1
ATOM 1544 C C . PHE A 1 189 ? -24.345 13.369 16.999 1.00 90.38 189 PHE A C 1
ATOM 1546 O O . PHE A 1 189 ? -25.383 12.745 16.747 1.00 90.38 189 PHE A O 1
ATOM 1553 N N . LYS A 1 190 ? -23.482 13.742 16.052 1.00 93.25 190 LYS A N 1
ATOM 1554 C CA . LYS A 1 190 ? -23.570 13.308 14.659 1.00 93.25 190 LYS A CA 1
ATOM 1555 C C . LYS A 1 190 ? -22.823 11.990 14.510 1.00 93.25 190 LYS A C 1
ATOM 1557 O O . LYS A 1 190 ? -21.634 11.904 14.812 1.00 93.25 190 LYS A O 1
ATOM 1562 N N . VAL A 1 191 ? -23.527 10.965 14.044 1.00 94.31 191 VAL A N 1
ATOM 1563 C CA . VAL A 1 191 ? -23.036 9.585 14.060 1.00 94.31 191 VAL A CA 1
ATOM 1564 C C . VAL A 1 191 ? -22.755 9.112 12.647 1.00 94.31 191 VAL A C 1
ATOM 1566 O O . VAL A 1 191 ? -23.551 9.306 11.728 1.00 94.31 191 VAL A O 1
ATOM 1569 N N . SER A 1 192 ? -21.612 8.463 12.479 1.00 94.00 192 SER A N 1
ATOM 1570 C CA . SER A 1 192 ? -21.163 7.937 11.199 1.00 94.00 192 SER A CA 1
ATOM 1571 C C . SER A 1 192 ? -20.470 6.590 11.358 1.00 94.00 192 SER A C 1
ATOM 1573 O O . SER A 1 192 ? -19.962 6.228 12.417 1.00 94.00 192 SER A O 1
ATOM 1575 N N . LEU A 1 193 ? -20.490 5.826 10.278 1.00 93.38 193 LEU A N 1
ATOM 1576 C CA . LEU A 1 193 ? -19.929 4.494 10.137 1.00 93.38 193 LEU A CA 1
ATOM 1577 C C . LEU A 1 193 ? -18.991 4.521 8.930 1.00 93.38 193 LEU A C 1
ATOM 1579 O O . LEU A 1 193 ? -19.318 5.105 7.895 1.00 93.38 193 LEU A O 1
ATOM 1583 N N . SER A 1 194 ? -17.848 3.859 9.055 1.00 91.19 194 SER A N 1
ATOM 1584 C CA . SER A 1 194 ? -16.953 3.542 7.947 1.00 91.19 194 SER A CA 1
ATOM 1585 C C . SER A 1 194 ? -16.279 2.189 8.138 1.00 91.19 194 SER A C 1
ATOM 1587 O O . SER A 1 194 ? -16.430 1.546 9.176 1.00 91.19 194 SER A O 1
ATOM 1589 N N . THR A 1 195 ? -15.515 1.768 7.137 1.00 84.06 195 THR A N 1
ATOM 1590 C CA . THR A 1 195 ? -14.560 0.667 7.247 1.00 84.06 195 THR A CA 1
ATOM 1591 C C . THR A 1 195 ? -13.153 1.175 6.998 1.00 84.06 195 THR A C 1
ATOM 1593 O O . THR A 1 195 ? -12.936 2.224 6.377 1.00 84.06 195 THR A O 1
ATOM 1596 N N . LEU A 1 196 ? -12.174 0.401 7.456 1.00 79.50 196 LEU A N 1
ATOM 1597 C CA . LEU A 1 196 ? -10.779 0.702 7.180 1.00 79.50 196 LEU A CA 1
ATOM 1598 C C . LEU A 1 196 ? -10.474 0.644 5.678 1.00 79.50 196 LEU A C 1
ATOM 1600 O O . LEU A 1 196 ? -9.795 1.532 5.164 1.00 79.50 196 LEU A O 1
ATOM 1604 N N . GLY A 1 197 ? -11.021 -0.353 4.972 1.00 78.00 197 GLY A N 1
ATOM 1605 C CA . GLY A 1 197 ? -10.889 -0.471 3.518 1.00 78.00 197 GLY A CA 1
ATOM 1606 C C . GLY A 1 197 ? -11.420 0.769 2.801 1.00 78.00 197 GLY A C 1
ATOM 1607 O O . GLY A 1 197 ? -10.714 1.368 1.991 1.00 78.00 197 GLY A O 1
ATOM 1608 N N . PHE A 1 198 ? -12.614 1.232 3.181 1.00 84.88 198 PHE A N 1
ATOM 1609 C CA . PHE A 1 198 ? -13.218 2.428 2.598 1.00 84.88 198 PHE A CA 1
ATOM 1610 C C . PHE A 1 198 ? -12.385 3.688 2.848 1.00 84.88 198 PHE A C 1
ATOM 1612 O O . PHE A 1 198 ? -12.068 4.409 1.903 1.00 84.88 198 PHE A O 1
ATOM 1619 N N . SER A 1 199 ? -11.964 3.930 4.093 1.00 81.62 199 SER A N 1
ATOM 1620 C CA . SER A 1 199 ? -11.150 5.109 4.430 1.00 81.62 199 SER A CA 1
ATOM 1621 C C . SER A 1 199 ? -9.765 5.075 3.767 1.00 81.62 199 SER A C 1
ATOM 1623 O O . SER A 1 199 ? -9.259 6.106 3.325 1.00 81.62 199 SER A O 1
ATOM 1625 N N . THR A 1 200 ? -9.173 3.886 3.623 1.00 78.88 200 THR A N 1
ATOM 1626 C CA . THR A 1 200 ? -7.872 3.706 2.964 1.00 78.88 200 THR A CA 1
ATOM 1627 C C . THR A 1 200 ? -7.965 3.963 1.465 1.00 78.88 200 THR A C 1
ATOM 1629 O O . THR A 1 200 ? -7.196 4.766 0.941 1.00 78.88 200 THR A O 1
ATOM 1632 N N . ALA A 1 201 ? -8.930 3.339 0.781 1.00 80.38 201 ALA A N 1
ATOM 1633 C CA . ALA A 1 201 ? -9.152 3.552 -0.646 1.00 80.38 201 ALA A CA 1
ATOM 1634 C C . ALA A 1 201 ? -9.470 5.024 -0.951 1.00 80.38 201 ALA A C 1
ATOM 1636 O O . ALA A 1 201 ? -8.929 5.585 -1.903 1.00 80.38 201 ALA A O 1
ATOM 1637 N N . TYR A 1 202 ? -10.267 5.675 -0.097 1.00 83.88 202 TYR A N 1
ATOM 1638 C CA . TYR A 1 202 ? -10.541 7.107 -0.188 1.00 83.88 202 TYR A CA 1
ATOM 1639 C C . TYR A 1 202 ? -9.252 7.939 -0.158 1.00 83.88 202 TYR A C 1
ATOM 1641 O O . TYR A 1 202 ? -9.000 8.733 -1.066 1.00 83.88 202 TYR A O 1
ATOM 1649 N N . ARG A 1 203 ? -8.395 7.719 0.846 1.00 78.19 203 ARG A N 1
ATOM 1650 C CA . ARG A 1 203 ? -7.130 8.451 1.006 1.00 78.19 203 ARG A CA 1
ATOM 1651 C C . ARG A 1 203 ? -6.160 8.220 -0.153 1.00 78.19 203 ARG A C 1
ATOM 1653 O O . ARG A 1 203 ? -5.445 9.140 -0.539 1.00 78.19 203 ARG A O 1
ATOM 1660 N N . SER A 1 204 ? -6.129 7.008 -0.706 1.00 76.81 204 SER A N 1
ATOM 1661 C CA . SER A 1 204 ? -5.268 6.672 -1.845 1.00 76.81 204 SER A CA 1
ATOM 1662 C C . SER A 1 204 ? -5.668 7.391 -3.135 1.00 76.81 204 SER A C 1
ATOM 1664 O O . SER A 1 204 ? -4.812 7.620 -3.985 1.00 76.81 204 SER A O 1
ATOM 1666 N N . ILE A 1 205 ? -6.942 7.760 -3.288 1.00 77.50 205 ILE A N 1
ATOM 1667 C CA . ILE A 1 205 ? -7.417 8.534 -4.442 1.00 77.50 205 ILE A CA 1
ATOM 1668 C C . ILE A 1 205 ? -7.302 10.040 -4.196 1.00 77.50 205 ILE A C 1
ATOM 1670 O O . ILE A 1 205 ? -6.875 10.778 -5.085 1.00 77.50 205 ILE A O 1
ATOM 1674 N N . PHE A 1 206 ? -7.666 10.504 -3.001 1.00 74.19 206 PHE A N 1
ATOM 1675 C CA . PHE A 1 206 ? -7.733 11.924 -2.671 1.00 74.19 206 PHE A CA 1
ATOM 1676 C C . PHE A 1 206 ? -6.650 12.283 -1.650 1.00 74.19 206 PHE A C 1
ATOM 1678 O O . PHE A 1 206 ? -6.862 12.246 -0.437 1.00 74.19 206 PHE A O 1
ATOM 1685 N N . ILE A 1 207 ? -5.468 12.638 -2.152 1.00 55.81 207 ILE A N 1
ATOM 1686 C CA . ILE A 1 207 ? -4.316 13.052 -1.339 1.00 55.81 207 ILE A CA 1
ATOM 1687 C C . ILE A 1 207 ? -4.693 14.323 -0.543 1.00 55.81 207 ILE A C 1
ATOM 1689 O O . ILE A 1 207 ? -5.403 15.186 -1.055 1.00 55.81 207 ILE A O 1
ATOM 1693 N N . ASN A 1 208 ? -4.243 14.437 0.714 1.00 56.00 208 ASN A N 1
ATOM 1694 C CA . ASN A 1 208 ? -4.572 15.514 1.677 1.00 56.00 208 ASN A CA 1
ATOM 1695 C C . ASN A 1 208 ? -5.978 15.461 2.314 1.00 56.00 208 ASN A C 1
ATOM 1697 O O . ASN A 1 208 ? -6.470 16.457 2.856 1.00 56.00 208 ASN A O 1
ATOM 1701 N N . THR A 1 209 ? -6.640 14.305 2.283 1.00 60.34 209 THR A N 1
ATOM 1702 C CA . THR A 1 209 ? -7.944 14.104 2.936 1.00 60.34 209 THR A CA 1
ATOM 1703 C C . THR A 1 209 ? -7.816 13.506 4.347 1.00 60.34 209 THR A C 1
ATOM 1705 O O . THR A 1 209 ? -6.746 13.004 4.705 1.00 60.34 209 THR A O 1
ATOM 1708 N N . PRO A 1 210 ? -8.853 13.630 5.208 1.00 59.31 210 PRO A N 1
ATOM 1709 C CA . PRO A 1 210 ? -8.789 13.137 6.584 1.00 59.31 210 PRO A CA 1
ATOM 1710 C C . PRO A 1 210 ? -8.531 11.626 6.642 1.00 59.31 210 PRO A C 1
ATOM 1712 O O . PRO A 1 210 ? -8.878 10.891 5.723 1.00 59.31 210 PRO A O 1
ATOM 1715 N N . GLN A 1 211 ? -7.973 11.155 7.761 1.00 62.84 211 GLN A N 1
ATOM 1716 C CA . GLN A 1 211 ? -7.713 9.724 7.974 1.00 62.84 211 GLN A CA 1
ATOM 1717 C C . GLN A 1 211 ? -8.994 8.873 8.014 1.00 62.84 211 GLN A C 1
ATOM 1719 O O . GLN A 1 211 ? -8.951 7.685 7.707 1.00 62.84 211 GLN A O 1
ATOM 1724 N N . TYR A 1 212 ? -10.124 9.486 8.370 1.00 75.88 212 TYR A N 1
ATOM 1725 C CA . TYR A 1 212 ? -11.444 8.870 8.408 1.00 75.88 212 TYR A CA 1
ATOM 1726 C C . TYR A 1 212 ? -12.320 9.433 7.285 1.00 75.88 212 TYR A C 1
ATOM 1728 O O . TYR A 1 212 ? -12.499 10.651 7.195 1.00 75.88 212 TYR A O 1
ATOM 1736 N N . ALA A 1 213 ? -12.889 8.554 6.457 1.00 83.25 213 ALA A N 1
ATOM 1737 C CA . ALA A 1 213 ? -13.868 8.918 5.435 1.00 83.25 213 ALA A CA 1
ATOM 1738 C C . ALA A 1 213 ? -15.213 8.261 5.744 1.00 83.25 213 ALA A C 1
ATOM 1740 O O . ALA A 1 213 ? -15.279 7.057 5.979 1.00 83.25 213 ALA A O 1
ATOM 1741 N N . VAL A 1 214 ? -16.295 9.033 5.727 1.00 89.06 214 VAL A N 1
ATOM 1742 C CA . VAL A 1 214 ? -17.629 8.549 6.097 1.00 89.06 214 VAL A CA 1
ATOM 1743 C C . VAL A 1 214 ? -18.217 7.650 5.003 1.00 89.06 214 VAL A C 1
ATOM 1745 O O . VAL A 1 214 ? -18.403 8.100 3.871 1.00 89.06 214 VAL A O 1
ATOM 1748 N N . LEU A 1 215 ? -18.577 6.409 5.352 1.00 89.44 215 LEU A N 1
ATOM 1749 C CA . LEU A 1 215 ? -19.318 5.499 4.468 1.00 89.44 215 LEU A CA 1
ATOM 1750 C C . LEU A 1 215 ? -20.830 5.742 4.577 1.00 89.44 215 LEU A C 1
ATOM 17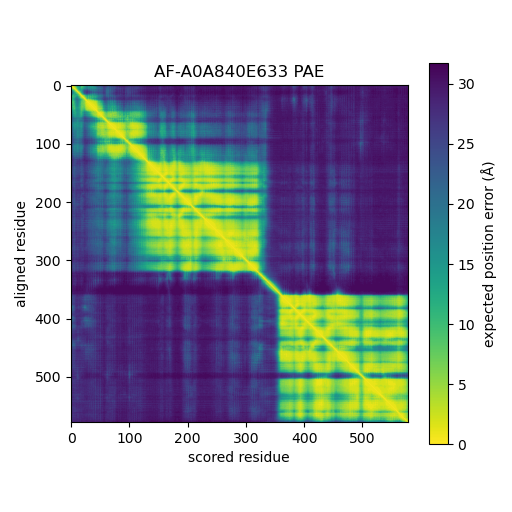52 O O . LEU A 1 215 ? -21.517 5.883 3.566 1.00 89.44 215 LEU A O 1
ATOM 1756 N N . LYS A 1 216 ? -21.369 5.803 5.798 1.00 90.69 216 LYS A N 1
ATOM 1757 C CA . LYS A 1 216 ? -22.795 6.060 6.052 1.00 90.69 216 LYS A CA 1
ATOM 1758 C C . LYS A 1 216 ? -22.954 6.916 7.300 1.00 90.69 216 LYS A C 1
ATOM 1760 O O . LYS A 1 216 ? -22.335 6.647 8.325 1.00 90.69 216 LYS A O 1
ATOM 1765 N N . GLU A 1 217 ? -23.807 7.924 7.200 1.00 92.19 217 GLU A N 1
ATOM 1766 C CA . GLU A 1 217 ? -24.248 8.729 8.338 1.00 92.19 217 GLU A CA 1
ATOM 1767 C C . GLU A 1 217 ? -25.597 8.220 8.832 1.00 92.19 217 GLU A C 1
ATOM 1769 O O . GLU A 1 217 ? -26.423 7.742 8.042 1.00 92.19 217 GLU A O 1
ATOM 1774 N N . LEU A 1 218 ? -25.804 8.319 10.140 1.00 90.69 218 LEU A N 1
ATOM 1775 C CA . LEU A 1 218 ? -27.139 8.268 10.706 1.00 90.69 218 LEU A CA 1
ATOM 1776 C C . LEU A 1 218 ? -27.881 9.540 10.278 1.00 90.69 218 LEU A C 1
ATOM 1778 O O . LEU A 1 218 ? -27.331 10.635 10.369 1.00 90.69 218 LEU A O 1
ATOM 1782 N N . GLU A 1 219 ? -29.102 9.381 9.773 1.00 85.25 219 GLU A N 1
ATOM 1783 C CA . GLU A 1 219 ? -29.909 10.504 9.271 1.00 85.25 219 GLU A CA 1
ATOM 1784 C C . GLU A 1 219 ? -30.357 11.428 10.407 1.00 85.25 219 GLU A C 1
ATOM 1786 O O . GLU A 1 219 ? -30.351 12.648 10.254 1.00 85.25 219 GLU A O 1
ATOM 1791 N N . ASP A 1 220 ? -30.664 10.843 11.563 1.00 84.56 220 ASP A N 1
ATOM 1792 C CA . ASP A 1 220 ? -31.019 11.579 12.766 1.00 84.56 220 ASP A CA 1
ATOM 1793 C C . ASP A 1 220 ? -29.774 11.948 13.581 1.00 84.56 220 ASP A C 1
ATOM 1795 O O . ASP A 1 220 ? -28.872 11.137 13.809 1.00 84.56 220 ASP A O 1
ATOM 1799 N N . ILE A 1 221 ? -29.747 13.184 14.073 1.00 86.12 221 ILE A N 1
ATOM 1800 C CA . ILE A 1 221 ? -28.741 13.657 15.024 1.00 86.12 221 ILE A CA 1
ATOM 1801 C C . ILE A 1 221 ? -29.281 13.388 16.427 1.00 86.12 221 ILE A C 1
ATOM 1803 O O . ILE A 1 221 ? -30.399 13.795 16.749 1.00 86.12 221 ILE A O 1
ATOM 1807 N N . TYR A 1 222 ? -28.497 12.739 17.291 1.00 86.00 222 TYR A N 1
ATOM 1808 C CA . TYR A 1 222 ? -28.890 12.650 18.696 1.00 86.00 222 TYR A CA 1
ATOM 1809 C C . TYR A 1 222 ? -28.729 14.027 19.325 1.00 86.00 222 TYR A C 1
ATOM 1811 O O . TYR A 1 222 ? -27.625 14.567 19.382 1.00 86.00 222 TYR A O 1
ATOM 1819 N N . THR A 1 223 ? -29.831 14.589 19.802 1.00 86.75 223 THR A N 1
ATOM 1820 C CA . THR A 1 223 ? -29.852 15.893 20.459 1.00 86.75 223 THR A CA 1
ATOM 1821 C C . THR A 1 223 ? -30.352 15.721 21.881 1.00 86.75 223 THR A C 1
ATOM 1823 O O . THR A 1 223 ? -31.443 15.195 22.103 1.00 86.75 223 THR A O 1
ATOM 1826 N N . VAL A 1 224 ? -29.549 16.148 22.853 1.00 84.94 224 VAL A N 1
ATOM 1827 C CA . VAL A 1 224 ? -29.867 16.029 24.280 1.00 84.94 224 VAL A CA 1
ATOM 1828 C C . VAL A 1 224 ? -29.626 17.367 24.960 1.00 84.94 224 VAL A C 1
ATOM 1830 O O . VAL A 1 224 ? -28.679 18.073 24.626 1.00 84.94 224 VAL A O 1
ATOM 1833 N N . SER A 1 225 ? -30.476 17.728 25.919 1.00 82.06 225 SER A N 1
ATOM 1834 C CA . SER A 1 225 ? -30.247 18.910 26.749 1.00 82.06 225 SER A CA 1
ATOM 1835 C C . SER A 1 225 ? -28.912 18.786 27.480 1.00 82.06 225 SER A C 1
ATOM 1837 O O . SER A 1 225 ? -28.652 17.764 28.112 1.00 82.06 225 SER A O 1
ATOM 1839 N N . GLY A 1 226 ? -28.074 19.825 27.453 1.00 76.00 226 GLY A N 1
ATOM 1840 C CA . GLY A 1 226 ? -26.775 19.818 28.138 1.00 76.00 226 GLY A CA 1
ATOM 1841 C C . GLY A 1 226 ? -26.875 19.548 29.643 1.00 76.00 226 GLY A C 1
ATOM 1842 O O . GLY A 1 226 ? -25.938 19.027 30.235 1.00 76.00 226 GLY A O 1
ATOM 1843 N N . ASN A 1 227 ? -28.035 19.816 30.249 1.00 77.38 227 ASN A N 1
ATOM 1844 C CA . ASN A 1 227 ? -28.300 19.536 31.662 1.00 77.38 227 ASN A CA 1
ATOM 1845 C C . ASN A 1 227 ? -28.658 18.062 31.943 1.00 77.38 227 ASN A C 1
ATOM 1847 O O . ASN A 1 227 ? -28.683 17.657 33.101 1.00 77.38 227 ASN A O 1
ATOM 1851 N N . GLU A 1 228 ? -28.977 17.284 30.908 1.00 79.81 228 GLU A N 1
ATOM 1852 C CA . GLU A 1 228 ? -29.416 15.882 30.991 1.00 79.81 228 GLU A CA 1
ATOM 1853 C C . GLU A 1 228 ? -28.338 14.895 30.512 1.00 79.81 228 GLU A C 1
ATOM 1855 O O . GLU A 1 228 ? -28.525 13.681 30.598 1.00 79.81 228 GLU A O 1
ATOM 1860 N N . VAL A 1 229 ? -27.214 15.397 29.991 1.00 80.88 229 VAL A N 1
ATOM 1861 C CA . VAL A 1 229 ? -26.074 14.568 29.589 1.00 80.88 229 VAL A CA 1
ATOM 1862 C C . VAL A 1 229 ? -25.243 14.240 30.826 1.00 80.88 229 VAL A C 1
ATOM 1864 O O . VAL A 1 229 ? -24.332 14.974 31.201 1.00 80.88 229 VAL A O 1
ATOM 1867 N N . ASP A 1 230 ? -25.581 13.120 31.457 1.00 85.25 230 ASP A N 1
ATOM 1868 C CA . ASP A 1 230 ? -24.748 12.445 32.450 1.00 85.25 230 ASP A CA 1
ATOM 1869 C C . ASP A 1 230 ? -24.138 11.150 31.880 1.00 85.25 230 ASP A C 1
ATOM 1871 O O . ASP A 1 230 ? -24.441 10.730 30.757 1.00 85.25 230 ASP A O 1
ATOM 1875 N N . GLU A 1 231 ? -23.270 10.498 32.658 1.00 86.00 231 GLU A N 1
ATOM 1876 C CA . GLU A 1 231 ? -22.617 9.244 32.262 1.00 86.00 231 GLU A CA 1
ATOM 1877 C C . GLU A 1 231 ? -23.637 8.155 31.870 1.00 86.00 231 GLU A C 1
ATOM 1879 O O . GLU A 1 231 ? -23.406 7.385 30.936 1.00 86.00 231 GLU A O 1
ATOM 1884 N N . GLY A 1 232 ? -24.784 8.088 32.557 1.00 88.75 232 GLY A N 1
ATOM 1885 C CA . GLY A 1 232 ? -25.831 7.100 32.297 1.00 88.75 232 GLY A CA 1
ATOM 1886 C C . GLY A 1 232 ? -26.543 7.349 30.970 1.00 88.75 232 GLY A C 1
ATOM 1887 O O . GLY A 1 232 ? -26.739 6.418 30.181 1.00 88.75 232 GLY A O 1
ATOM 1888 N N . LYS A 1 233 ? -26.880 8.609 30.685 1.00 90.56 233 LYS A N 1
ATOM 1889 C CA . LYS A 1 233 ? -27.485 9.010 29.417 1.00 90.56 233 LYS A CA 1
ATOM 1890 C C . LYS A 1 233 ? -26.515 8.820 28.257 1.00 90.56 233 LYS A C 1
ATOM 1892 O O . LYS A 1 233 ? -26.918 8.314 27.212 1.00 90.56 233 LYS A O 1
ATOM 1897 N N . LEU A 1 234 ? -25.241 9.150 28.452 1.00 90.81 234 LEU A N 1
ATOM 1898 C CA . LEU A 1 234 ? -24.195 8.943 27.454 1.00 90.81 234 LEU A CA 1
ATOM 1899 C C . LEU A 1 234 ? -23.976 7.450 27.160 1.00 90.81 234 LEU A C 1
ATOM 1901 O O . LEU A 1 234 ? -23.922 7.070 25.994 1.00 90.81 234 LEU A O 1
ATOM 1905 N N . LYS A 1 235 ? -23.976 6.584 28.186 1.00 91.94 235 LYS A N 1
ATOM 1906 C CA . LYS A 1 235 ? -23.959 5.117 28.010 1.00 91.94 235 LYS A CA 1
ATOM 1907 C C . LYS A 1 235 ? -25.132 4.622 27.172 1.00 91.94 235 LYS A C 1
ATOM 1909 O O . LYS A 1 235 ? -24.935 3.776 26.301 1.00 91.94 235 LYS A O 1
ATOM 1914 N N . GLN A 1 236 ? -26.334 5.145 27.418 1.00 93.06 236 GLN A N 1
ATOM 1915 C CA . GLN A 1 236 ? -27.518 4.799 26.631 1.00 93.06 236 GLN A CA 1
ATOM 1916 C C . GLN A 1 236 ? -27.334 5.185 25.156 1.00 93.06 236 GLN A C 1
ATOM 1918 O O . GLN A 1 236 ? -27.523 4.343 24.285 1.00 93.06 236 GLN A O 1
ATOM 1923 N N . ILE A 1 237 ? -26.898 6.420 24.885 1.00 92.25 237 ILE A N 1
ATOM 1924 C CA . ILE A 1 237 ? -26.652 6.913 23.520 1.00 92.25 237 ILE A CA 1
ATOM 1925 C C . ILE A 1 237 ? -25.596 6.053 22.818 1.00 92.25 237 ILE A C 1
ATOM 1927 O O . ILE A 1 237 ? -25.818 5.601 21.698 1.00 92.25 237 ILE A O 1
ATOM 1931 N N . CYS A 1 238 ? -24.471 5.764 23.478 1.00 93.44 238 CYS A N 1
ATOM 1932 C CA . CYS A 1 238 ? -23.424 4.910 22.920 1.00 93.44 238 CYS A CA 1
ATOM 1933 C C . CYS A 1 238 ? -23.941 3.497 22.605 1.00 93.44 238 CYS A C 1
ATOM 1935 O O . CYS A 1 238 ? -23.634 2.957 21.543 1.00 93.44 238 CYS A O 1
ATOM 1937 N N . ALA A 1 239 ? -24.755 2.901 23.480 1.00 93.00 239 ALA A N 1
ATOM 1938 C CA . ALA A 1 239 ? -25.355 1.591 23.232 1.00 93.00 239 ALA A CA 1
ATOM 1939 C C . ALA A 1 239 ? -26.314 1.610 22.027 1.00 93.00 239 ALA A C 1
ATOM 1941 O O . ALA A 1 239 ? -26.254 0.710 21.184 1.00 93.00 239 ALA A O 1
ATOM 1942 N N . ASP A 1 240 ? -27.145 2.649 21.907 1.00 93.56 240 ASP A N 1
ATOM 1943 C CA . ASP A 1 240 ? -28.060 2.835 20.776 1.00 93.56 240 ASP A CA 1
ATOM 1944 C C . ASP A 1 240 ? -27.286 3.017 19.459 1.00 93.56 240 ASP A C 1
ATOM 1946 O O . ASP A 1 240 ? -27.622 2.397 18.446 1.00 93.56 240 ASP A O 1
ATOM 1950 N N . ILE A 1 241 ? -26.190 3.782 19.486 1.00 94.00 241 ILE A N 1
ATOM 1951 C CA . ILE A 1 241 ? -25.279 3.986 18.351 1.00 94.00 241 ILE A CA 1
ATOM 1952 C C . ILE A 1 241 ? -24.625 2.676 17.913 1.00 94.00 241 ILE A C 1
ATOM 1954 O O . ILE A 1 241 ? -24.621 2.358 16.723 1.00 94.00 241 ILE A O 1
ATOM 1958 N N . LEU A 1 242 ? -24.095 1.891 18.852 1.00 91.94 242 LEU A N 1
ATOM 1959 C CA . LEU A 1 242 ? -23.475 0.604 18.537 1.00 91.94 242 LEU A CA 1
ATOM 1960 C C . LEU A 1 242 ? -24.507 -0.402 18.006 1.00 91.94 242 LEU A C 1
ATOM 1962 O O . LEU A 1 242 ? -24.200 -1.166 17.092 1.00 91.94 242 LEU A O 1
ATOM 1966 N N . CYS A 1 243 ? -25.738 -0.373 18.521 1.00 92.06 243 CYS A N 1
ATOM 1967 C CA . CYS A 1 243 ? -26.843 -1.194 18.029 1.00 92.06 243 CYS A CA 1
ATOM 1968 C C . CYS A 1 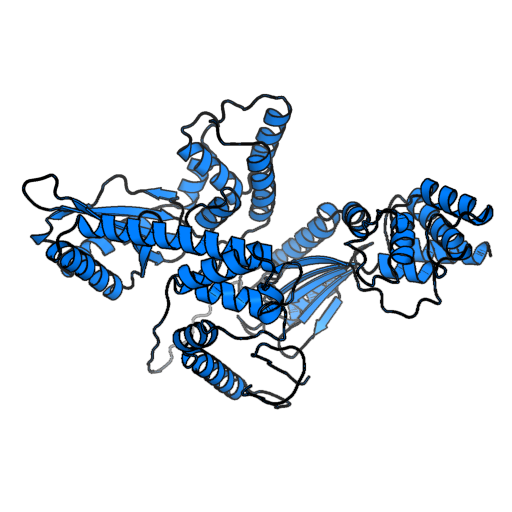243 ? -27.277 -0.782 16.613 1.00 92.06 243 CYS A C 1
ATOM 1970 O O . CYS A 1 243 ? -27.495 -1.639 15.754 1.00 92.06 243 CYS A O 1
ATOM 1972 N N . TRP A 1 244 ? -27.359 0.524 16.334 1.00 93.75 244 TRP A N 1
ATOM 1973 C CA . TRP A 1 244 ? -27.583 1.033 14.981 1.00 93.75 244 TRP A CA 1
ATOM 1974 C C . TRP A 1 244 ? -26.476 0.579 14.033 1.00 93.75 244 TRP A C 1
ATOM 1976 O O . TRP A 1 244 ? -26.783 0.074 12.950 1.00 93.75 244 TRP A O 1
ATOM 1986 N N . ALA A 1 245 ? -25.216 0.718 14.452 1.00 90.38 245 ALA A N 1
ATOM 1987 C CA . ALA A 1 245 ? -24.067 0.317 13.662 1.00 90.38 245 ALA A CA 1
ATOM 1988 C C . ALA A 1 245 ? -24.124 -1.179 13.344 1.00 90.38 245 ALA A C 1
ATOM 1990 O O . ALA A 1 245 ? -23.977 -1.524 12.180 1.00 90.38 245 ALA A O 1
ATOM 1991 N N . ASP A 1 246 ? -24.418 -2.056 14.309 1.00 86.94 246 ASP A N 1
ATOM 1992 C CA . ASP A 1 246 ? -24.524 -3.511 14.098 1.00 86.94 246 ASP A CA 1
ATOM 1993 C C . ASP A 1 246 ? -25.606 -3.908 13.076 1.00 86.94 246 ASP A C 1
ATOM 1995 O O . ASP A 1 246 ? -25.458 -4.915 12.384 1.00 86.94 246 ASP A O 1
ATOM 1999 N N . ARG A 1 247 ? -26.681 -3.119 12.946 1.00 88.62 247 ARG A N 1
ATOM 2000 C CA . ARG A 1 247 ? -27.762 -3.368 11.972 1.00 88.62 247 ARG A CA 1
ATOM 2001 C C . ARG A 1 247 ? -27.385 -3.001 10.537 1.00 88.62 247 ARG A C 1
ATOM 2003 O O . ARG A 1 247 ? -28.100 -3.383 9.614 1.00 88.62 247 ARG A O 1
ATOM 2010 N N . GLN A 1 248 ? -26.297 -2.258 10.332 1.00 84.19 248 GLN A N 1
ATOM 2011 C CA . GLN A 1 248 ? -25.884 -1.835 8.996 1.00 84.19 248 GLN A CA 1
ATOM 2012 C C . GLN A 1 248 ? -25.196 -2.979 8.245 1.00 84.19 248 GLN A C 1
ATOM 2014 O O . GLN A 1 248 ? -24.185 -3.526 8.705 1.00 84.19 248 GLN A O 1
ATOM 2019 N N . ASN A 1 249 ? -25.703 -3.288 7.050 1.00 81.50 249 ASN A N 1
ATOM 2020 C CA . ASN A 1 249 ? -25.038 -4.177 6.104 1.00 81.50 249 ASN A CA 1
ATOM 2021 C C . ASN A 1 249 ? -24.039 -3.372 5.261 1.00 81.50 249 ASN A C 1
ATOM 2023 O O . ASN A 1 249 ? -24.391 -2.775 4.247 1.00 81.50 249 ASN A O 1
ATOM 2027 N N . VAL A 1 250 ? -22.784 -3.363 5.705 1.00 80.44 250 VAL A N 1
ATOM 2028 C CA . VAL A 1 250 ? -21.679 -2.628 5.074 1.00 80.44 250 VAL A CA 1
ATOM 2029 C C . VAL A 1 250 ? -21.480 -3.027 3.612 1.00 80.44 250 VAL A C 1
ATOM 2031 O O . VAL A 1 250 ? -21.315 -2.153 2.764 1.00 80.44 250 VAL A O 1
ATOM 2034 N N . ASN A 1 251 ? -21.546 -4.325 3.300 1.00 77.00 251 ASN A N 1
ATOM 2035 C CA . ASN A 1 251 ? -21.389 -4.808 1.928 1.00 77.00 251 ASN A CA 1
ATOM 2036 C C . ASN A 1 251 ? -22.509 -4.277 1.034 1.00 77.00 251 ASN A C 1
ATOM 2038 O O . ASN A 1 251 ? -22.234 -3.787 -0.056 1.00 77.00 251 ASN A O 1
ATOM 2042 N N . GLN A 1 252 ? -23.758 -4.319 1.511 1.00 75.88 252 GLN A N 1
ATOM 2043 C CA . GLN A 1 252 ? -24.889 -3.783 0.757 1.00 75.88 252 GLN A CA 1
ATOM 2044 C C . GLN A 1 252 ? -24.728 -2.283 0.505 1.00 75.88 252 GLN A C 1
ATOM 2046 O O . GLN A 1 252 ? -24.887 -1.851 -0.627 1.00 75.88 252 GLN A O 1
ATOM 2051 N N . ILE A 1 253 ? -24.322 -1.509 1.517 1.00 83.81 253 ILE A N 1
ATOM 2052 C CA . ILE A 1 253 ? -24.067 -0.069 1.367 1.00 83.81 253 ILE A CA 1
ATOM 2053 C C . ILE A 1 253 ? -23.002 0.193 0.287 1.00 83.81 253 ILE A C 1
ATOM 2055 O O . ILE A 1 253 ? -23.158 1.098 -0.531 1.00 83.81 253 ILE A O 1
ATOM 2059 N N . ILE A 1 254 ? -21.926 -0.601 0.255 1.00 83.69 254 ILE A N 1
ATOM 2060 C CA . ILE A 1 254 ? -20.886 -0.496 -0.778 1.00 83.69 254 ILE A CA 1
ATOM 2061 C C . ILE A 1 254 ? -21.458 -0.834 -2.164 1.00 83.69 254 ILE A C 1
ATOM 2063 O O . ILE A 1 254 ? -21.225 -0.082 -3.108 1.00 83.69 254 ILE A O 1
ATOM 2067 N N . TYR A 1 255 ? -22.239 -1.910 -2.302 1.00 79.94 255 TYR A N 1
ATOM 2068 C CA . TYR A 1 255 ? -22.886 -2.252 -3.574 1.00 79.94 255 TYR A CA 1
ATOM 2069 C C . TYR A 1 255 ? -23.874 -1.177 -4.044 1.00 79.94 255 TYR A C 1
ATOM 2071 O O . TYR A 1 255 ? -23.904 -0.858 -5.233 1.00 79.94 255 TYR A O 1
ATOM 2079 N N . ASP A 1 256 ? -24.624 -0.572 -3.124 1.00 82.44 256 ASP A N 1
ATOM 2080 C CA . ASP A 1 256 ? -25.541 0.524 -3.427 1.00 82.44 256 ASP A CA 1
ATOM 2081 C C . ASP A 1 256 ? -24.764 1.735 -3.964 1.00 82.44 256 ASP A C 1
ATOM 2083 O O . ASP A 1 256 ? -25.137 2.293 -4.996 1.00 82.44 256 ASP A O 1
ATOM 2087 N N . TYR A 1 257 ? -23.625 2.091 -3.352 1.00 91.06 257 TYR A N 1
ATOM 2088 C CA . TYR A 1 257 ? -22.744 3.141 -3.878 1.00 91.06 257 TYR A CA 1
ATOM 2089 C C . TYR A 1 257 ? -22.156 2.798 -5.252 1.00 91.06 257 TYR A C 1
ATOM 2091 O O . TYR A 1 257 ? -22.124 3.648 -6.147 1.00 91.06 257 TYR A O 1
ATOM 2099 N N . ALA A 1 258 ? -21.741 1.550 -5.471 1.00 86.56 258 ALA A N 1
ATOM 2100 C CA . ALA A 1 258 ? -21.253 1.095 -6.772 1.00 86.56 258 ALA A CA 1
ATOM 2101 C C . ALA A 1 258 ? -22.328 1.178 -7.874 1.00 86.56 258 ALA A C 1
ATOM 2103 O O . ALA A 1 258 ? -21.998 1.296 -9.054 1.00 86.56 258 ALA A O 1
ATOM 2104 N N . ALA A 1 259 ? -23.615 1.164 -7.521 1.00 89.38 259 ALA A N 1
ATOM 2105 C CA . ALA A 1 259 ? -24.709 1.263 -8.479 1.00 89.38 259 ALA A CA 1
ATOM 2106 C C . ALA A 1 259 ? -24.989 2.698 -8.969 1.00 89.38 259 ALA A C 1
ATOM 2108 O O . ALA A 1 259 ? -25.577 2.838 -10.044 1.00 89.38 259 ALA A O 1
ATOM 2109 N N . PHE A 1 260 ? -24.547 3.743 -8.254 1.00 89.44 260 PHE A N 1
ATOM 2110 C CA . PHE A 1 260 ? -24.852 5.135 -8.619 1.00 89.44 260 PHE A CA 1
ATOM 2111 C C . PHE A 1 260 ? -24.378 5.512 -10.034 1.00 89.44 260 PHE A C 1
ATOM 2113 O O . PHE A 1 260 ? -23.353 5.009 -10.515 1.00 89.44 260 PHE A O 1
ATOM 2120 N N . PRO A 1 261 ? -25.120 6.396 -10.725 1.00 86.00 261 PRO A N 1
ATOM 2121 C CA . PRO A 1 261 ? -24.729 6.876 -12.037 1.00 86.00 261 PRO A CA 1
ATOM 2122 C C . PRO A 1 261 ? -23.664 7.996 -11.951 1.00 86.00 261 PRO A C 1
ATOM 2124 O O . PRO A 1 261 ? -23.604 8.720 -10.952 1.00 86.00 261 PRO A O 1
ATOM 2127 N N . PRO A 1 262 ? -22.826 8.165 -12.995 1.00 81.50 262 PRO A N 1
ATOM 2128 C CA . PRO A 1 262 ? -21.769 9.186 -13.058 1.00 81.50 262 PRO A CA 1
ATOM 2129 C C . PRO A 1 262 ? -22.216 10.650 -12.934 1.00 81.50 262 PRO A C 1
ATOM 2131 O O . PRO A 1 262 ? -21.375 11.502 -12.672 1.00 81.50 262 PRO A O 1
ATOM 2134 N N . ASP A 1 263 ? -23.502 10.944 -13.133 1.00 82.25 263 ASP A N 1
ATOM 2135 C CA . ASP A 1 263 ? -24.114 12.280 -13.068 1.00 82.25 263 ASP A CA 1
ATOM 2136 C C . ASP A 1 263 ? -24.712 12.614 -11.686 1.00 82.25 263 ASP A C 1
ATOM 2138 O O . ASP A 1 263 ? -25.444 13.593 -11.538 1.00 82.25 263 ASP A O 1
ATOM 2142 N N . SER A 1 264 ? -24.403 11.803 -10.670 1.00 84.88 264 SER A N 1
ATOM 2143 C CA . SER A 1 264 ? -24.824 12.030 -9.282 1.00 84.88 264 SER A CA 1
ATOM 2144 C C . SER A 1 264 ? -24.144 13.255 -8.652 1.00 84.88 264 SER A C 1
ATOM 2146 O O . SER A 1 264 ? -23.202 13.830 -9.190 1.00 84.88 264 SER A O 1
ATOM 2148 N N . GLU A 1 265 ? -24.586 13.648 -7.457 1.00 84.88 265 GLU A N 1
ATOM 2149 C CA . GLU A 1 265 ? -23.897 14.681 -6.676 1.00 84.88 265 GLU A CA 1
ATOM 2150 C C . GLU A 1 265 ? -22.438 14.292 -6.382 1.00 84.88 265 GLU A C 1
ATOM 2152 O O . GLU A 1 265 ? -22.104 13.112 -6.258 1.00 84.88 265 GLU A O 1
ATOM 2157 N N . TYR A 1 266 ? -21.564 15.293 -6.244 1.00 81.44 266 TYR A N 1
ATOM 2158 C CA . TYR A 1 266 ? -20.116 15.100 -6.110 1.00 81.44 266 TYR A CA 1
ATOM 2159 C C . TYR A 1 266 ? -19.729 14.101 -5.007 1.00 81.44 266 TYR A C 1
ATOM 2161 O O . TYR A 1 266 ? -18.950 13.177 -5.250 1.00 81.44 266 TYR A O 1
ATOM 2169 N N . ASP A 1 267 ? -20.331 14.221 -3.821 1.00 81.25 267 ASP A N 1
ATOM 2170 C CA . ASP A 1 267 ? -20.059 13.322 -2.695 1.00 81.25 267 ASP A CA 1
ATOM 2171 C C . ASP A 1 267 ? -20.467 11.872 -3.000 1.00 81.25 267 ASP A C 1
ATOM 2173 O O . ASP A 1 267 ? -19.772 10.930 -2.613 1.00 81.25 267 ASP A O 1
ATOM 2177 N N . LEU A 1 268 ? -21.561 11.673 -3.742 1.00 86.69 268 LEU A N 1
ATOM 2178 C CA . LEU A 1 268 ? -22.023 10.349 -4.166 1.00 86.69 268 LEU A CA 1
ATOM 2179 C C . LEU A 1 268 ? -21.122 9.761 -5.251 1.00 86.69 268 LEU A C 1
ATOM 2181 O O . LEU A 1 268 ? -20.833 8.568 -5.206 1.00 86.69 268 LEU A O 1
ATOM 2185 N N . ILE A 1 269 ? -20.621 10.583 -6.177 1.00 86.12 269 ILE A N 1
ATOM 2186 C CA . ILE A 1 269 ? -19.638 10.162 -7.185 1.00 86.12 269 ILE A CA 1
ATOM 2187 C C . ILE A 1 269 ? -18.347 9.694 -6.514 1.00 86.12 269 ILE A C 1
ATOM 2189 O O . ILE A 1 269 ? -17.788 8.668 -6.906 1.00 86.12 269 ILE A O 1
ATOM 2193 N N . ILE A 1 270 ? -17.871 10.406 -5.490 1.00 86.38 270 ILE A N 1
ATOM 2194 C CA . ILE A 1 270 ? -16.685 9.97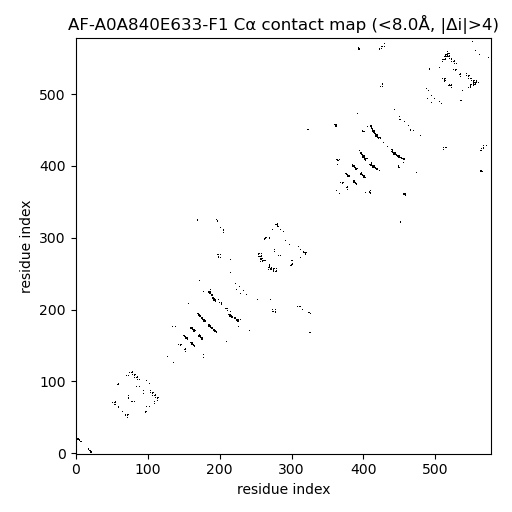6 -4.747 1.00 86.38 270 ILE A CA 1
ATOM 2195 C C . ILE A 1 270 ? -16.932 8.603 -4.111 1.00 86.38 270 ILE A C 1
ATOM 2197 O O . ILE A 1 270 ? -16.134 7.683 -4.302 1.00 86.38 270 ILE A O 1
ATOM 2201 N N . ARG A 1 271 ? -18.054 8.434 -3.399 1.00 89.56 271 ARG A N 1
ATOM 2202 C CA . ARG A 1 271 ? -18.412 7.148 -2.776 1.00 89.56 271 ARG A CA 1
ATOM 2203 C C . ARG A 1 271 ? -18.577 6.041 -3.813 1.00 89.56 271 ARG A C 1
ATOM 2205 O O . ARG A 1 271 ? -18.136 4.925 -3.564 1.00 89.56 271 ARG A O 1
ATOM 2212 N N . HIS A 1 272 ? -19.134 6.360 -4.978 1.00 90.25 272 HIS A N 1
ATOM 2213 C CA . HIS A 1 272 ? -19.242 5.458 -6.117 1.00 90.25 272 HIS A CA 1
ATOM 2214 C C . HIS A 1 272 ? -17.867 4.975 -6.591 1.00 90.25 272 HIS A C 1
ATOM 2216 O O . HIS A 1 272 ? -17.653 3.771 -6.704 1.00 90.25 272 HIS A O 1
ATOM 2222 N N . PHE A 1 273 ? -16.906 5.881 -6.798 1.00 87.38 273 PHE A N 1
ATOM 2223 C CA . PHE A 1 273 ? -15.543 5.509 -7.193 1.00 87.38 273 PHE A CA 1
ATOM 2224 C C . PHE A 1 273 ? -14.870 4.600 -6.172 1.00 87.38 273 PHE A C 1
ATOM 2226 O O . PHE A 1 273 ? -14.307 3.571 -6.542 1.00 87.38 273 PHE A O 1
ATOM 2233 N N . ILE A 1 274 ? -14.951 4.958 -4.890 1.00 89.44 274 ILE A N 1
ATOM 2234 C CA . ILE A 1 274 ? -14.375 4.137 -3.826 1.00 89.44 274 ILE A CA 1
ATOM 2235 C C . ILE A 1 274 ? -15.072 2.778 -3.763 1.00 89.44 274 ILE A C 1
ATOM 2237 O O . ILE A 1 274 ? -14.399 1.761 -3.651 1.00 89.44 274 ILE A O 1
ATOM 2241 N N . ALA A 1 275 ? -16.392 2.725 -3.925 1.00 89.06 275 ALA A N 1
ATOM 2242 C CA . ALA A 1 275 ? -17.124 1.469 -3.963 1.00 89.06 275 ALA A CA 1
ATOM 2243 C C . ALA A 1 275 ? -16.699 0.572 -5.134 1.00 89.06 275 ALA A C 1
ATOM 2245 O O . ALA A 1 275 ? -16.444 -0.605 -4.900 1.00 89.06 275 ALA A O 1
ATOM 2246 N N . LEU A 1 276 ? -16.544 1.114 -6.353 1.00 87.88 276 LEU A N 1
ATOM 2247 C CA . LEU A 1 276 ? -16.033 0.362 -7.511 1.00 87.88 276 LEU A CA 1
ATOM 2248 C C . LEU A 1 276 ? -14.634 -0.206 -7.264 1.00 87.88 276 LEU A C 1
ATOM 2250 O O . LEU A 1 276 ? -14.350 -1.329 -7.681 1.00 87.88 276 LEU A O 1
ATOM 2254 N N . ILE A 1 277 ? -13.780 0.551 -6.568 1.00 88.25 277 ILE A N 1
ATOM 2255 C CA . ILE A 1 277 ? -12.472 0.071 -6.125 1.00 88.25 277 ILE A CA 1
ATOM 2256 C C . ILE A 1 277 ? -12.654 -1.112 -5.180 1.00 88.25 277 ILE A C 1
ATOM 2258 O O . ILE A 1 277 ? -12.137 -2.180 -5.474 1.00 88.25 277 ILE A O 1
ATOM 2262 N N . LEU A 1 278 ? -13.424 -0.953 -4.101 1.00 82.19 278 LEU A N 1
ATOM 2263 C CA . LEU A 1 278 ? -13.583 -1.984 -3.071 1.00 82.19 278 LEU A CA 1
ATOM 2264 C C . LEU A 1 278 ? -14.191 -3.290 -3.594 1.00 82.19 278 LEU A C 1
ATOM 2266 O O . LEU A 1 278 ? -13.828 -4.356 -3.106 1.00 82.19 278 LEU A O 1
ATOM 2270 N N . ILE A 1 279 ? -15.106 -3.223 -4.566 1.00 81.31 279 ILE A N 1
ATOM 2271 C CA . ILE A 1 279 ? -15.699 -4.423 -5.184 1.00 81.31 279 ILE A CA 1
ATOM 2272 C C . ILE A 1 279 ? -14.848 -4.991 -6.328 1.00 81.31 279 ILE A C 1
ATOM 2274 O O . ILE A 1 279 ? -15.209 -6.018 -6.899 1.00 81.31 279 ILE A O 1
ATOM 2278 N N . GLY A 1 280 ? -13.759 -4.315 -6.704 1.00 77.88 280 GLY A N 1
ATOM 2279 C CA . GLY A 1 280 ? -12.890 -4.736 -7.796 1.00 77.88 280 GLY A CA 1
ATOM 2280 C C . GLY A 1 280 ? -13.529 -4.642 -9.187 1.00 77.88 280 GLY A C 1
ATOM 2281 O O . GLY A 1 280 ? -13.184 -5.429 -10.073 1.00 77.88 280 GLY A O 1
ATOM 2282 N N . ASP A 1 281 ? -14.448 -3.696 -9.422 1.00 81.38 281 ASP A N 1
ATOM 2283 C CA . ASP A 1 281 ? -15.135 -3.525 -10.715 1.00 81.38 281 ASP A CA 1
ATOM 2284 C C . ASP A 1 281 ? -14.248 -2.787 -11.733 1.00 81.38 281 ASP A C 1
ATOM 2286 O O . ASP A 1 281 ? -14.442 -1.629 -12.118 1.00 81.38 281 ASP A O 1
ATOM 2290 N N . VAL A 1 282 ? -13.216 -3.506 -12.171 1.00 85.94 282 VAL A N 1
ATOM 2291 C CA . VAL A 1 282 ? -12.234 -3.047 -13.154 1.00 85.94 282 VAL A CA 1
ATOM 2292 C C . VAL A 1 282 ? -12.889 -2.767 -14.509 1.00 85.94 282 VAL A C 1
ATOM 2294 O O . VAL A 1 282 ? -12.444 -1.871 -15.224 1.00 85.94 282 VAL A O 1
ATOM 2297 N N . GLU A 1 283 ? -13.934 -3.507 -14.881 1.00 88.19 283 GLU A N 1
ATOM 2298 C CA . GLU A 1 283 ? -14.581 -3.349 -16.186 1.00 88.19 283 GLU A CA 1
ATOM 2299 C C . GLU A 1 283 ? -15.339 -2.022 -16.277 1.00 88.19 283 GLU A C 1
ATOM 2301 O O . GLU A 1 283 ? -15.181 -1.285 -17.258 1.00 88.19 283 GLU A O 1
ATOM 2306 N N . ARG A 1 284 ? -16.074 -1.641 -15.226 1.00 87.19 284 ARG A N 1
ATOM 2307 C CA . ARG A 1 284 ? -16.756 -0.343 -15.179 1.00 87.19 284 ARG A CA 1
ATOM 2308 C C . ARG A 1 284 ? -15.773 0.825 -15.139 1.00 87.19 284 ARG A C 1
ATOM 2310 O O . ARG A 1 284 ? -15.966 1.814 -15.847 1.00 87.19 284 ARG A O 1
ATOM 2317 N N . LEU A 1 285 ? -14.665 0.688 -14.413 1.00 89.38 285 LEU A N 1
ATOM 2318 C CA . LEU A 1 285 ? -13.606 1.701 -14.397 1.00 89.38 285 LEU A CA 1
ATOM 2319 C C . LEU A 1 285 ? -12.870 1.815 -15.751 1.00 89.38 285 LEU A C 1
ATOM 2321 O O . LEU A 1 285 ? -12.561 2.926 -16.190 1.00 89.38 285 LEU A O 1
ATOM 2325 N N . LYS A 1 286 ? -12.645 0.702 -16.471 1.00 88.75 286 LYS A N 1
ATOM 2326 C CA . LYS A 1 286 ? -12.098 0.710 -17.846 1.00 88.75 286 LYS A CA 1
ATOM 2327 C C . LYS A 1 286 ? -13.054 1.419 -18.803 1.00 88.75 286 LYS A C 1
ATOM 2329 O O . LYS A 1 286 ? -12.610 2.218 -19.631 1.00 88.75 286 LYS A O 1
ATOM 2334 N N . PHE A 1 287 ? -14.356 1.163 -18.671 1.00 88.94 287 PHE A N 1
ATOM 2335 C CA . PHE A 1 287 ? -15.384 1.852 -19.445 1.00 88.94 287 PHE A CA 1
ATOM 2336 C C . PHE A 1 287 ? -15.338 3.370 -19.212 1.00 88.94 287 PHE A C 1
ATOM 2338 O O . PHE A 1 287 ? -15.367 4.133 -20.182 1.00 88.94 287 PHE A O 1
ATOM 2345 N N . TYR A 1 288 ? -15.187 3.829 -17.966 1.00 89.75 288 TYR A N 1
ATOM 2346 C CA . TYR A 1 288 ? -15.022 5.258 -17.675 1.00 89.75 288 TYR A CA 1
ATOM 2347 C C . TYR A 1 288 ? -13.756 5.829 -18.320 1.00 89.75 288 TYR A C 1
ATOM 2349 O O . TYR A 1 288 ? -13.841 6.824 -19.042 1.00 89.75 288 TYR A O 1
ATOM 2357 N N . LYS A 1 289 ? -12.604 5.165 -18.164 1.0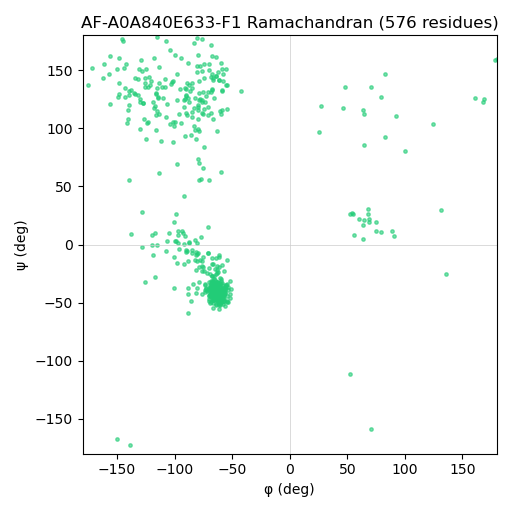0 86.19 289 LYS A N 1
ATOM 2358 C CA . LYS A 1 289 ? -11.332 5.593 -18.773 1.00 86.19 289 LYS A CA 1
ATOM 2359 C C . LYS A 1 289 ? -11.443 5.787 -20.286 1.00 86.19 289 LYS A C 1
ATOM 2361 O O . LYS A 1 289 ? -10.964 6.788 -20.822 1.00 86.19 289 LYS A O 1
ATOM 2366 N N . GLU A 1 290 ? -12.088 4.852 -20.980 1.00 85.19 290 GLU A N 1
ATOM 2367 C CA . GLU A 1 290 ? -12.234 4.911 -22.435 1.00 85.19 290 GLU A CA 1
ATOM 2368 C C . GLU A 1 290 ? -13.160 6.048 -22.891 1.00 85.19 290 GLU A C 1
ATOM 2370 O O . GLU A 1 290 ? -12.897 6.680 -23.915 1.00 85.19 290 GLU A O 1
ATOM 2375 N N . ASN A 1 291 ? -14.213 6.362 -22.131 1.00 83.44 291 ASN A N 1
ATOM 2376 C CA . ASN A 1 291 ? -15.068 7.513 -22.431 1.00 83.44 291 ASN A CA 1
ATOM 2377 C C . ASN A 1 291 ? -14.315 8.839 -22.253 1.00 83.44 291 ASN A C 1
ATOM 2379 O O . ASN A 1 291 ? -14.355 9.677 -23.158 1.00 83.44 291 ASN A O 1
ATOM 2383 N N . PHE A 1 292 ? -13.526 8.983 -21.180 1.00 81.00 292 PHE A N 1
ATOM 2384 C CA . PHE A 1 292 ? -12.654 10.151 -20.998 1.00 81.00 292 PHE A CA 1
ATOM 2385 C C . PHE A 1 292 ? -11.635 10.286 -22.132 1.00 81.00 292 PHE A C 1
ATOM 2387 O O . PHE A 1 292 ? -11.401 11.392 -22.617 1.00 81.00 292 PHE A O 1
ATOM 2394 N N . ARG A 1 293 ? -11.068 9.170 -22.618 1.00 80.31 293 ARG A N 1
ATOM 2395 C CA . ARG A 1 293 ? -10.155 9.172 -23.775 1.00 80.31 293 ARG A CA 1
ATOM 2396 C C . ARG A 1 293 ? -10.823 9.704 -25.047 1.00 80.31 293 ARG A C 1
ATOM 2398 O O . ARG A 1 293 ? -10.159 10.350 -25.851 1.00 80.31 293 ARG A O 1
ATOM 2405 N N . LYS A 1 294 ? -12.127 9.469 -25.215 1.00 81.88 294 LYS A N 1
ATOM 2406 C CA . LYS A 1 294 ? -12.939 9.970 -26.340 1.00 81.88 294 LYS A CA 1
ATOM 2407 C C . LYS A 1 294 ? -13.433 11.411 -26.150 1.00 81.88 294 LYS A C 1
ATOM 2409 O O . LYS A 1 294 ? -14.191 11.895 -26.984 1.00 81.88 294 LYS A O 1
ATOM 2414 N N . GLY A 1 295 ? -13.033 12.088 -25.070 1.00 78.31 295 GLY A N 1
ATOM 2415 C CA . GLY A 1 295 ? -13.501 13.435 -24.735 1.00 78.31 295 GLY A CA 1
ATOM 2416 C C . GLY A 1 295 ? -14.928 13.479 -24.179 1.00 78.31 295 GLY A C 1
ATOM 2417 O O . GLY A 1 295 ? -15.498 14.559 -24.067 1.00 78.31 295 GLY A O 1
ATOM 2418 N N . ASN A 1 296 ? -15.511 12.327 -23.831 1.00 81.69 296 ASN A N 1
ATOM 2419 C CA . ASN A 1 296 ? -16.811 12.239 -23.178 1.00 81.69 296 ASN A CA 1
ATOM 2420 C C . ASN A 1 296 ? -16.612 12.025 -21.674 1.00 81.69 296 ASN A C 1
ATOM 2422 O O . ASN A 1 296 ? -16.285 10.923 -21.237 1.00 81.69 296 ASN A O 1
ATOM 2426 N N . SER A 1 297 ? -16.839 13.065 -20.876 1.00 76.06 297 SER A N 1
ATOM 2427 C CA . SER A 1 297 ? -16.730 12.986 -19.418 1.00 76.06 297 SER A CA 1
ATOM 2428 C C . SER A 1 297 ? -17.920 12.295 -18.751 1.00 76.06 297 SER A C 1
ATOM 2430 O O . SER A 1 297 ? -17.990 12.321 -17.534 1.00 76.06 297 SER A O 1
ATOM 2432 N N . LEU A 1 298 ? -18.872 11.705 -19.490 1.00 75.81 298 LEU A N 1
ATOM 2433 C CA . LEU A 1 298 ? -20.055 11.022 -18.934 1.00 75.81 298 LEU A CA 1
ATOM 2434 C C . LEU A 1 298 ? -20.861 11.876 -17.936 1.00 75.81 298 LEU A C 1
ATOM 2436 O O . LEU A 1 298 ? -21.530 11.330 -17.066 1.00 75.81 298 LEU A O 1
ATOM 2440 N N . SER A 1 299 ? -20.787 13.204 -18.056 1.00 78.25 299 SER A N 1
ATOM 2441 C CA . SER A 1 299 ? -21.365 14.152 -17.094 1.00 78.25 299 SER A CA 1
ATOM 2442 C C . SER A 1 299 ? -20.819 14.036 -15.665 1.00 78.25 299 SER A C 1
ATOM 2444 O O . SER A 1 299 ? -21.466 14.513 -14.736 1.00 78.25 299 SER A O 1
ATOM 2446 N N . PHE A 1 300 ? -19.625 13.461 -15.477 1.00 76.12 300 PHE A N 1
ATOM 2447 C CA . PHE A 1 300 ? -18.935 13.532 -14.191 1.00 76.12 300 PHE A CA 1
ATOM 2448 C C . PHE A 1 300 ? -18.778 14.991 -13.755 1.00 76.12 300 PHE A C 1
ATOM 2450 O O . PHE A 1 300 ? -18.425 15.864 -14.554 1.00 76.12 300 PHE A O 1
ATOM 2457 N N . VAL A 1 301 ? -19.021 15.230 -12.467 1.00 63.84 301 VAL A N 1
ATOM 2458 C CA . VAL A 1 301 ? -18.833 16.536 -11.830 1.00 63.84 301 VAL A CA 1
ATOM 2459 C C . VAL A 1 301 ? -17.356 16.957 -11.899 1.00 63.84 301 VAL A C 1
ATOM 2461 O O . VAL A 1 301 ? -16.444 16.124 -11.879 1.00 63.84 301 VAL A O 1
ATOM 2464 N N . GLU A 1 302 ? -17.123 18.267 -11.992 1.00 62.38 302 GLU A N 1
ATOM 2465 C CA . GLU A 1 302 ? -15.797 18.890 -12.023 1.00 62.38 302 GLU A CA 1
ATOM 2466 C C . GLU A 1 302 ? -14.962 18.446 -10.802 1.00 62.38 302 GLU A C 1
ATOM 2468 O O . GLU A 1 302 ? -15.350 18.670 -9.659 1.00 62.38 302 GLU A O 1
ATOM 2473 N N . GLY A 1 303 ? -13.843 17.749 -11.042 1.00 64.19 303 GLY A N 1
ATOM 2474 C CA . GLY A 1 303 ? -12.963 17.205 -9.993 1.00 64.19 303 GLY A CA 1
ATOM 2475 C C . GLY A 1 303 ? -12.500 15.763 -10.231 1.00 64.19 303 GLY A C 1
ATOM 2476 O O . GLY A 1 303 ? -11.408 15.390 -9.800 1.00 64.19 303 GLY A O 1
ATOM 2477 N N . ILE A 1 304 ? -13.261 14.962 -10.987 1.00 73.69 304 ILE A N 1
ATOM 2478 C CA . ILE A 1 304 ? -12.813 13.635 -11.436 1.00 73.69 304 ILE A CA 1
ATOM 2479 C C . ILE A 1 304 ? -11.990 13.783 -12.715 1.00 73.69 304 ILE A C 1
ATOM 2481 O O . ILE A 1 304 ? -12.495 14.164 -13.771 1.00 73.69 304 ILE A O 1
ATOM 2485 N N . THR A 1 305 ? -10.700 13.466 -12.624 1.00 73.62 305 THR A N 1
ATOM 2486 C CA . THR A 1 305 ? -9.764 13.574 -13.747 1.00 73.62 305 THR A CA 1
ATOM 2487 C C . THR A 1 305 ? -9.442 12.205 -14.339 1.00 73.62 305 THR A C 1
ATOM 2489 O O . THR A 1 305 ? -9.675 11.163 -13.724 1.00 73.62 305 THR A O 1
ATOM 2492 N N . LYS A 1 306 ? -8.814 12.195 -15.519 1.00 74.44 306 LYS A N 1
ATOM 2493 C CA . LYS A 1 306 ? -8.239 10.971 -16.096 1.00 74.44 306 LYS A CA 1
ATOM 2494 C C . LYS A 1 306 ? -7.281 10.270 -15.115 1.00 74.44 306 LYS A C 1
ATOM 2496 O O . LYS A 1 306 ? -7.331 9.052 -14.995 1.00 74.44 306 LYS A O 1
ATOM 2501 N N . TYR A 1 307 ? -6.481 11.041 -14.375 1.00 74.56 307 TYR A N 1
ATOM 2502 C CA . TYR A 1 307 ? -5.555 10.526 -13.361 1.00 74.56 307 TYR A CA 1
ATOM 2503 C C . TYR A 1 307 ? -6.289 9.857 -12.187 1.00 74.56 307 TYR A C 1
ATOM 2505 O O . TYR A 1 307 ? -5.893 8.788 -11.731 1.00 74.56 307 TYR A O 1
ATOM 2513 N N . THR A 1 308 ? -7.419 10.425 -11.755 1.00 76.38 308 THR A N 1
ATOM 2514 C CA . THR A 1 308 ? -8.290 9.834 -10.725 1.00 76.38 308 THR A CA 1
ATOM 2515 C C . THR A 1 308 ? -8.788 8.445 -11.143 1.00 76.38 308 THR A C 1
ATOM 2517 O O . THR A 1 308 ? -8.773 7.513 -10.341 1.00 76.38 308 THR A O 1
ATOM 2520 N N . ILE A 1 309 ? -9.182 8.285 -12.412 1.00 82.38 309 ILE A N 1
ATOM 2521 C CA . ILE A 1 309 ? -9.658 7.007 -12.965 1.00 82.38 309 ILE A CA 1
ATOM 2522 C C . ILE A 1 309 ? -8.516 5.995 -13.100 1.00 82.38 309 ILE A C 1
ATOM 2524 O O . ILE A 1 309 ? -8.711 4.815 -12.813 1.00 82.38 309 ILE A O 1
ATOM 2528 N N . ASP A 1 310 ? -7.329 6.442 -13.511 1.00 77.94 310 ASP A N 1
ATOM 2529 C CA . ASP A 1 310 ? -6.145 5.586 -13.613 1.00 77.94 310 ASP A CA 1
ATOM 2530 C C . ASP A 1 310 ? -5.730 5.038 -12.236 1.00 77.94 310 ASP A C 1
ATOM 2532 O O . ASP A 1 310 ? -5.540 3.830 -12.092 1.00 77.94 310 ASP A O 1
ATOM 2536 N N . ASN A 1 311 ? -5.712 5.879 -11.197 1.00 79.56 311 ASN A N 1
ATOM 2537 C CA . ASN A 1 311 ? -5.442 5.441 -9.824 1.00 79.56 311 ASN A CA 1
ATOM 2538 C C . ASN A 1 311 ? -6.522 4.485 -9.298 1.00 79.56 311 ASN A C 1
ATOM 2540 O O . ASN A 1 311 ? -6.203 3.474 -8.671 1.00 79.56 311 ASN A O 1
ATOM 2544 N N . ALA A 1 312 ? -7.796 4.774 -9.583 1.00 83.56 312 ALA A N 1
ATOM 2545 C CA . ALA A 1 312 ? -8.902 3.895 -9.219 1.00 83.56 312 ALA A CA 1
ATOM 2546 C C . ALA A 1 312 ? -8.782 2.525 -9.892 1.00 83.56 312 ALA A C 1
ATOM 2548 O O . ALA A 1 312 ? -9.002 1.514 -9.239 1.00 83.56 312 ALA A O 1
ATOM 2549 N N . LEU A 1 313 ? -8.373 2.464 -11.161 1.00 80.69 313 LEU A N 1
ATOM 2550 C CA . LEU A 1 313 ? -8.120 1.203 -11.859 1.00 80.69 313 LEU A CA 1
ATOM 2551 C C . LEU A 1 313 ? -6.999 0.395 -11.210 1.00 80.69 313 LEU A C 1
ATOM 2553 O O . LEU A 1 313 ? -7.166 -0.807 -11.012 1.00 80.69 313 LEU A O 1
ATOM 2557 N N . THR A 1 314 ? -5.884 1.041 -10.872 1.00 78.88 314 THR A N 1
ATOM 2558 C CA . THR A 1 314 ? -4.757 0.382 -10.201 1.00 78.88 314 THR A CA 1
ATOM 2559 C C . THR A 1 314 ? -5.183 -0.192 -8.854 1.00 78.88 314 THR A C 1
ATOM 2561 O O . THR A 1 314 ? -4.899 -1.351 -8.563 1.00 78.88 314 THR A O 1
ATOM 2564 N N . LEU A 1 315 ? -5.922 0.577 -8.050 1.00 78.69 315 LEU A N 1
ATOM 2565 C CA . LEU A 1 315 ? -6.423 0.106 -6.759 1.00 78.69 315 LEU A CA 1
ATOM 2566 C C . LEU A 1 315 ? -7.487 -0.985 -6.925 1.00 78.69 315 LEU A C 1
ATOM 2568 O O . LEU A 1 315 ? -7.402 -2.008 -6.261 1.00 78.69 315 LEU A O 1
ATOM 2572 N N . ALA A 1 316 ? -8.450 -0.822 -7.831 1.00 78.19 316 ALA A N 1
ATOM 2573 C CA . ALA A 1 316 ? -9.513 -1.802 -8.059 1.00 78.19 316 ALA A CA 1
ATOM 2574 C C . ALA A 1 316 ? -8.969 -3.155 -8.521 1.00 78.19 316 ALA A C 1
ATOM 2576 O O . ALA A 1 316 ? -9.510 -4.186 -8.139 1.00 78.19 316 ALA A O 1
ATOM 2577 N N . ARG A 1 317 ? -7.884 -3.173 -9.308 1.00 74.38 317 ARG A N 1
ATOM 2578 C CA . ARG A 1 317 ? -7.192 -4.422 -9.658 1.00 74.38 317 ARG A CA 1
ATOM 2579 C C . ARG A 1 317 ? -6.669 -5.132 -8.412 1.00 74.38 317 ARG A C 1
ATOM 2581 O O . ARG A 1 317 ? -6.921 -6.318 -8.287 1.00 74.38 317 ARG A O 1
ATOM 2588 N N . ARG A 1 318 ? -6.080 -4.392 -7.467 1.00 66.69 318 ARG A N 1
ATOM 2589 C CA . ARG A 1 318 ? -5.620 -4.920 -6.167 1.00 66.69 318 ARG A CA 1
ATOM 2590 C C . ARG A 1 318 ? -6.772 -5.391 -5.263 1.00 66.69 318 ARG A C 1
ATOM 2592 O O . ARG A 1 318 ? -6.628 -6.330 -4.496 1.00 66.69 318 ARG A O 1
ATOM 2599 N N . TYR A 1 319 ? -7.942 -4.758 -5.343 1.00 61.53 319 TYR A N 1
ATOM 2600 C CA . TYR A 1 319 ? -9.140 -5.191 -4.604 1.00 61.53 319 TYR A CA 1
ATOM 2601 C C . TYR A 1 319 ? -9.857 -6.381 -5.238 1.00 61.53 319 TYR A C 1
ATOM 2603 O O . TYR A 1 319 ? -10.398 -7.214 -4.518 1.00 61.53 319 TYR A O 1
ATOM 2611 N N . ARG A 1 320 ? -9.822 -6.502 -6.568 1.00 51.31 320 ARG A N 1
ATOM 2612 C CA . ARG A 1 320 ? -10.308 -7.679 -7.295 1.00 51.31 320 ARG A CA 1
ATOM 2613 C C . ARG A 1 320 ? -9.467 -8.923 -6.993 1.00 51.31 320 ARG A C 1
ATOM 2615 O O . ARG A 1 320 ? -10.012 -10.019 -7.049 1.00 51.31 320 ARG A O 1
ATOM 2622 N N . THR A 1 321 ? -8.181 -8.742 -6.687 1.00 41.84 321 THR A N 1
ATOM 2623 C CA . THR A 1 321 ? -7.248 -9.821 -6.333 1.00 41.84 321 THR A CA 1
ATOM 2624 C C . THR A 1 321 ? -7.222 -10.164 -4.842 1.00 41.84 321 THR A C 1
ATOM 2626 O O . THR A 1 321 ? -6.780 -11.261 -4.536 1.00 41.84 321 THR A O 1
ATOM 2629 N N . GLY A 1 322 ? -7.791 -9.327 -3.952 1.00 38.69 322 GLY A N 1
ATOM 2630 C CA . GLY A 1 322 ? -7.996 -9.708 -2.544 1.00 38.69 322 GLY A CA 1
ATOM 2631 C C . GLY A 1 322 ? -7.565 -8.734 -1.437 1.00 38.69 322 GLY A C 1
ATOM 2632 O O . GLY A 1 322 ? -7.289 -9.204 -0.335 1.00 38.69 322 GLY A O 1
ATOM 2633 N N . PHE A 1 323 ? -7.575 -7.406 -1.641 1.00 32.50 323 PHE A N 1
ATOM 2634 C CA . PHE A 1 323 ? -7.237 -6.433 -0.578 1.00 32.50 323 PHE A CA 1
ATOM 2635 C C . PHE A 1 323 ? -7.864 -6.791 0.795 1.00 32.50 323 PHE A C 1
ATOM 2637 O O . PHE A 1 323 ? -9.075 -7.045 0.887 1.00 32.50 323 PHE A O 1
ATOM 2644 N N . PRO A 1 324 ? -7.086 -6.773 1.892 1.00 36.50 324 PRO A N 1
ATOM 2645 C CA . PRO A 1 324 ? -7.472 -7.408 3.143 1.00 36.50 324 PRO A CA 1
ATOM 2646 C C . PRO A 1 324 ? -8.690 -6.731 3.773 1.00 36.50 324 PRO A C 1
ATOM 2648 O O . PRO A 1 324 ? -8.674 -5.539 4.093 1.00 36.50 324 PRO A O 1
ATOM 2651 N N . LYS A 1 325 ? -9.724 -7.532 4.059 1.00 34.34 325 LYS A N 1
ATOM 2652 C CA . LYS A 1 325 ? -10.892 -7.117 4.856 1.00 34.34 325 LYS A CA 1
ATOM 2653 C C . LYS A 1 325 ? -10.531 -6.706 6.295 1.00 34.34 325 LYS A C 1
ATOM 2655 O O . LYS A 1 325 ? -11.364 -6.088 6.945 1.00 34.34 325 LYS A O 1
ATOM 2660 N N . ASN A 1 326 ? -9.298 -6.963 6.754 1.00 32.81 326 ASN A N 1
ATOM 2661 C CA . ASN A 1 326 ? -8.830 -6.723 8.126 1.00 32.81 326 ASN A CA 1
ATOM 2662 C C . ASN A 1 326 ? -7.394 -6.149 8.202 1.00 32.81 326 ASN A C 1
ATOM 2664 O O . ASN A 1 326 ? -6.535 -6.727 8.864 1.00 32.81 326 ASN A O 1
ATOM 2668 N N . ALA A 1 327 ? -7.078 -5.024 7.550 1.00 28.02 327 ALA A N 1
ATOM 2669 C CA . ALA A 1 327 ? -5.798 -4.361 7.844 1.00 28.02 327 ALA A CA 1
ATOM 2670 C C . ALA A 1 327 ? -5.713 -3.978 9.354 1.00 28.02 327 ALA A C 1
ATOM 2672 O O . ALA A 1 327 ? -6.676 -3.427 9.892 1.00 28.02 327 ALA A O 1
ATOM 2673 N N . PRO A 1 328 ? -4.607 -4.259 10.073 1.00 25.53 328 PRO A N 1
ATOM 2674 C CA . PRO A 1 328 ? -4.474 -3.882 11.477 1.00 25.53 328 PRO A CA 1
ATOM 2675 C C . PRO A 1 328 ? -4.257 -2.371 11.637 1.00 25.53 328 PRO A C 1
ATOM 2677 O O . PRO A 1 328 ? -3.381 -1.781 11.010 1.00 25.53 328 PRO A O 1
ATOM 2680 N N . ILE A 1 329 ? -5.101 -1.781 12.484 1.00 28.92 329 ILE A N 1
ATOM 2681 C CA . ILE A 1 329 ? -4.881 -0.660 13.413 1.00 28.92 329 ILE A CA 1
ATOM 2682 C C . ILE A 1 329 ? -3.746 0.312 13.028 1.00 28.92 329 ILE A C 1
ATOM 2684 O O . ILE A 1 329 ? -2.596 0.155 13.436 1.00 28.92 329 ILE A O 1
ATOM 2688 N N . LEU A 1 330 ? -4.104 1.424 12.374 1.00 25.17 330 LEU A N 1
ATOM 2689 C CA . LEU A 1 330 ? -3.429 2.686 12.680 1.00 25.17 330 LEU A CA 1
ATOM 2690 C C . LEU A 1 330 ? -3.821 3.052 14.112 1.00 25.17 330 LEU A C 1
ATOM 2692 O O . LEU A 1 330 ? -4.969 3.403 14.377 1.00 25.17 330 LEU A O 1
ATOM 2696 N N . SER A 1 331 ? -2.865 2.919 15.030 1.00 26.50 331 SER A N 1
ATOM 2697 C CA . SER A 1 331 ? -2.971 3.491 16.366 1.00 26.50 331 SER A CA 1
ATOM 2698 C C . SER A 1 331 ? -3.147 5.001 16.226 1.00 26.50 331 SER A C 1
ATOM 2700 O O . SER A 1 331 ? -2.266 5.698 15.723 1.00 26.50 331 SER A O 1
ATOM 2702 N N . LEU A 1 332 ? -4.307 5.486 16.653 1.00 31.58 332 LEU A N 1
ATOM 2703 C CA . LEU A 1 332 ? -4.612 6.894 16.854 1.00 31.58 332 LEU A CA 1
ATOM 2704 C C . LEU A 1 332 ? -4.826 7.127 18.361 1.00 31.58 332 LEU A C 1
ATOM 2706 O O . LEU A 1 332 ? -5.950 7.421 18.744 1.00 31.58 332 LEU A O 1
ATOM 2710 N N . ASP A 1 333 ? -3.809 6.879 19.206 1.00 27.77 333 ASP A N 1
ATOM 2711 C CA . ASP A 1 333 ? -3.374 7.764 20.319 1.00 27.77 333 ASP A CA 1
ATOM 2712 C C . ASP A 1 333 ? -2.193 7.177 21.151 1.00 27.77 333 ASP A C 1
ATOM 2714 O O . ASP A 1 333 ? -1.970 5.960 21.150 1.00 27.77 333 ASP A O 1
ATOM 2718 N N . PRO A 1 334 ? -1.419 8.017 21.880 1.00 33.62 334 PRO A N 1
ATOM 2719 C CA . PRO A 1 334 ? -0.279 7.626 22.699 1.00 33.62 334 PRO A CA 1
ATOM 2720 C C . PRO A 1 334 ? -0.679 7.283 24.148 1.00 33.62 334 PRO A C 1
ATOM 2722 O O . PRO A 1 334 ? -1.408 8.012 24.807 1.00 33.62 334 PRO A O 1
ATOM 2725 N N . GLN A 1 335 ? -0.067 6.216 24.668 1.00 30.16 335 GLN A N 1
ATOM 2726 C CA . GLN A 1 335 ? 0.010 5.812 26.082 1.00 30.16 335 GLN A CA 1
ATOM 2727 C C . GLN A 1 335 ? -1.292 5.425 26.811 1.00 30.16 335 GLN A C 1
ATOM 2729 O O . GLN A 1 335 ? -2.053 6.269 27.264 1.00 30.16 335 GLN A O 1
ATOM 2734 N N . THR A 1 336 ? -1.426 4.142 27.165 1.00 27.31 336 THR A N 1
ATOM 2735 C CA . THR A 1 336 ? -1.182 3.645 28.541 1.00 27.31 336 THR A CA 1
ATOM 2736 C C . THR A 1 336 ? -1.293 2.116 28.609 1.00 27.31 336 THR A C 1
ATOM 2738 O O . THR A 1 336 ? -2.169 1.500 28.015 1.00 27.31 336 THR A O 1
ATOM 2741 N N . ALA A 1 337 ? -0.350 1.505 29.332 1.00 24.95 337 ALA A N 1
ATOM 2742 C CA . ALA A 1 337 ? -0.410 0.126 29.824 1.00 24.95 337 ALA A CA 1
ATOM 2743 C C . ALA A 1 337 ? -1.526 0.009 30.895 1.00 24.95 337 ALA A C 1
ATOM 2745 O O . ALA A 1 337 ? -1.901 1.018 31.478 1.00 24.95 337 ALA A O 1
ATOM 2746 N N . SER A 1 338 ? -2.066 -1.153 31.278 1.00 27.56 338 SER A N 1
ATOM 2747 C CA . SER A 1 338 ? -1.360 -2.156 32.087 1.00 27.56 338 SER A CA 1
ATOM 2748 C C . SER A 1 338 ? -2.371 -3.129 32.747 1.00 27.56 338 SER A C 1
ATOM 2750 O O . SER A 1 338 ? -3.197 -2.686 33.534 1.00 27.56 338 SER A O 1
ATOM 2752 N N . VAL A 1 339 ? -2.163 -4.437 32.526 1.00 25.55 339 VAL A N 1
ATOM 2753 C CA . VAL A 1 339 ? -2.035 -5.523 33.536 1.00 25.55 339 VAL A CA 1
ATOM 2754 C C . VAL A 1 339 ? -3.275 -6.156 34.218 1.00 25.55 339 VAL A C 1
ATOM 2756 O O . VAL A 1 339 ? -4.003 -5.519 34.968 1.00 25.55 339 VAL A O 1
ATOM 2759 N N . ALA A 1 340 ? -3.269 -7.503 34.110 1.00 23.12 340 ALA A N 1
ATOM 2760 C CA . ALA A 1 340 ? -3.663 -8.559 35.072 1.00 23.12 340 ALA A CA 1
ATOM 2761 C C . ALA A 1 340 ? -5.145 -8.959 35.205 1.00 23.12 340 ALA A C 1
ATOM 2763 O O . ALA A 1 340 ? -6.027 -8.122 35.202 1.00 23.12 340 ALA A O 1
ATOM 2764 N N . SER A 1 341 ? -5.506 -10.220 35.486 1.00 25.73 341 SER A N 1
ATOM 2765 C CA . SER A 1 341 ? -4.809 -11.517 35.614 1.00 25.73 341 SER A CA 1
ATOM 2766 C C . SER A 1 341 ? -5.861 -12.591 35.973 1.00 25.73 341 SER A C 1
ATOM 2768 O O . SER A 1 341 ? -6.830 -12.270 36.654 1.00 25.73 341 SER A O 1
ATOM 2770 N N . LYS A 1 342 ? -5.509 -13.863 35.709 1.00 25.75 342 LYS A N 1
ATOM 2771 C CA . LYS A 1 342 ? -5.760 -15.085 36.522 1.00 25.75 342 LYS A CA 1
ATOM 2772 C C . LYS A 1 342 ? -7.018 -15.957 36.300 1.00 25.75 342 LYS A C 1
ATOM 2774 O O . LYS A 1 342 ? -8.105 -15.615 36.737 1.00 25.75 342 LYS A O 1
ATOM 2779 N N . THR A 1 343 ? -6.733 -17.160 35.758 1.00 23.59 343 THR A N 1
ATOM 2780 C CA . THR A 1 343 ? -7.027 -18.546 36.242 1.00 23.59 343 THR A CA 1
ATOM 2781 C C . THR A 1 343 ? -8.453 -18.868 36.725 1.00 23.59 343 THR A C 1
ATOM 2783 O O . THR A 1 343 ? -8.989 -18.176 37.578 1.00 23.59 343 THR A O 1
ATOM 2786 N N . THR A 1 344 ? -9.076 -19.998 36.358 1.00 21.14 344 THR A N 1
ATOM 2787 C CA . THR A 1 344 ? -8.750 -21.360 36.854 1.00 21.14 344 THR A CA 1
ATOM 2788 C C . THR A 1 344 ? -9.524 -22.443 36.069 1.00 21.14 344 THR A C 1
ATOM 2790 O O . THR A 1 344 ? -10.616 -22.194 35.570 1.00 21.14 344 THR A O 1
ATOM 2793 N N . SER A 1 345 ? -8.931 -23.633 36.003 1.00 23.97 345 SER A N 1
ATOM 2794 C CA . SER A 1 345 ? -9.387 -24.935 35.491 1.00 23.97 345 SER A CA 1
ATOM 2795 C C . SER A 1 345 ? -10.581 -25.569 36.237 1.00 23.97 345 SER A C 1
ATOM 2797 O O . SER A 1 345 ? -10.804 -25.228 37.396 1.00 23.97 345 SER A O 1
ATOM 2799 N N . VAL A 1 346 ? -11.282 -26.534 35.597 1.00 24.25 346 VAL A N 1
ATOM 2800 C CA . VAL A 1 346 ? -11.526 -27.937 36.056 1.00 24.25 346 VAL A CA 1
ATOM 2801 C C . VAL A 1 346 ? -12.615 -28.667 35.216 1.00 24.25 346 VAL A C 1
ATOM 2803 O O . VAL A 1 346 ? -13.750 -28.219 35.135 1.00 24.25 346 VAL A O 1
ATOM 2806 N N . GLU A 1 347 ? -12.187 -29.805 34.644 1.00 24.78 347 GLU A N 1
ATOM 2807 C CA . GLU A 1 347 ? -12.826 -31.128 34.406 1.00 24.78 347 GLU A CA 1
ATOM 2808 C C . GLU A 1 347 ? -14.059 -31.383 33.495 1.00 24.78 347 GLU A C 1
ATOM 2810 O O . GLU A 1 347 ? -15.192 -31.032 33.798 1.00 24.78 347 GLU A O 1
ATOM 2815 N N . VAL A 1 348 ? -13.764 -32.160 32.433 1.00 28.38 348 VAL A N 1
ATOM 2816 C CA . VAL A 1 348 ? -14.331 -33.457 31.972 1.00 28.38 348 VAL A CA 1
ATOM 2817 C C . VAL A 1 348 ? -15.856 -33.660 31.914 1.00 28.38 348 VAL A C 1
ATOM 2819 O O . VAL A 1 348 ? -16.519 -33.818 32.935 1.00 28.38 348 VAL A O 1
ATOM 2822 N N . ALA A 1 349 ? -16.353 -33.896 30.693 1.00 26.80 349 ALA A N 1
ATOM 2823 C CA . ALA A 1 349 ? -17.425 -34.855 30.407 1.00 26.80 349 ALA A CA 1
ATOM 2824 C C . ALA A 1 349 ? -17.240 -35.458 28.997 1.00 26.80 349 ALA A C 1
ATOM 2826 O O . ALA A 1 349 ? -16.830 -34.760 28.072 1.00 26.80 349 ALA A O 1
ATOM 2827 N N . GLU A 1 350 ? -17.489 -36.764 28.901 1.00 26.94 350 GLU A N 1
ATOM 2828 C CA . GLU A 1 350 ? -17.210 -37.694 27.798 1.00 26.94 350 GLU A CA 1
ATOM 2829 C C . GLU A 1 350 ? -18.063 -37.509 26.525 1.00 26.94 350 GLU A C 1
ATOM 2831 O O . GLU A 1 350 ? -19.223 -37.108 26.587 1.00 26.94 350 GLU A O 1
ATOM 2836 N N . GLU A 1 351 ? -17.423 -37.876 25.406 1.00 31.48 351 GLU A N 1
ATOM 2837 C CA . GLU A 1 351 ? -17.898 -38.506 24.158 1.00 31.48 351 GLU A CA 1
ATOM 2838 C C . GLU A 1 351 ? -19.350 -38.313 23.684 1.00 31.48 351 GLU A C 1
ATOM 2840 O O . GLU A 1 351 ? -20.286 -38.873 24.252 1.00 31.48 351 GLU A O 1
ATOM 2845 N N . VAL A 1 352 ? -19.489 -37.721 22.488 1.00 28.84 352 VAL A N 1
ATOM 2846 C CA . VAL A 1 352 ? -20.246 -38.333 21.380 1.00 28.84 352 VAL A CA 1
ATOM 2847 C C . VAL A 1 352 ? -19.493 -38.056 20.073 1.00 28.84 352 VAL A C 1
ATOM 2849 O O . VAL A 1 352 ? -19.353 -36.902 19.674 1.00 28.84 352 VAL A O 1
ATOM 2852 N N . ASP A 1 353 ? -19.010 -39.127 19.438 1.00 33.69 353 ASP A N 1
ATOM 2853 C CA . ASP A 1 353 ? -18.520 -39.155 18.057 1.00 33.69 353 ASP A CA 1
ATOM 2854 C C . ASP A 1 353 ? -19.636 -38.736 17.085 1.00 33.69 353 ASP A C 1
ATOM 2856 O O . ASP A 1 353 ? -20.594 -39.479 16.860 1.00 33.69 353 ASP A O 1
ATOM 2860 N N . GLU A 1 354 ? -19.475 -37.578 16.457 1.00 32.03 354 GLU A N 1
ATOM 2861 C CA . GLU A 1 354 ? -20.032 -37.286 15.137 1.00 32.03 354 GLU A CA 1
ATOM 2862 C C . GLU A 1 354 ? -18.815 -37.066 14.235 1.00 32.03 354 GLU A C 1
ATOM 2864 O O . GLU A 1 354 ? -18.033 -36.139 14.443 1.00 32.03 354 GLU A O 1
ATOM 2869 N N . ALA A 1 355 ? -18.599 -37.989 13.297 1.00 37.97 355 ALA A N 1
ATOM 2870 C CA . ALA A 1 355 ? -17.556 -37.886 12.289 1.00 37.97 355 ALA A CA 1
ATOM 2871 C C . ALA A 1 355 ? -17.844 -36.664 11.408 1.00 37.97 355 ALA A C 1
ATOM 2873 O O . ALA A 1 355 ? -18.679 -36.733 10.506 1.00 37.97 355 ALA A O 1
ATOM 2874 N N . ASP A 1 356 ? -17.182 -35.552 11.716 1.00 32.50 356 ASP A N 1
ATOM 2875 C CA . ASP A 1 356 ? -17.202 -34.339 10.910 1.00 32.50 356 ASP A CA 1
ATOM 2876 C C . ASP A 1 356 ? -16.048 -34.407 9.898 1.00 32.50 356 ASP A C 1
ATOM 2878 O O . ASP A 1 356 ? -14.926 -34.806 10.216 1.00 32.50 356 ASP A O 1
ATOM 2882 N N . ASP A 1 357 ? -16.362 -34.083 8.653 1.00 41.09 357 ASP A N 1
ATOM 2883 C CA . ASP A 1 357 ? -15.563 -34.280 7.440 1.00 41.09 357 ASP A CA 1
ATOM 2884 C C . ASP A 1 357 ? -14.409 -33.245 7.377 1.00 41.09 357 ASP A C 1
ATOM 2886 O O . ASP A 1 357 ? -14.418 -32.309 6.581 1.00 41.09 357 ASP A O 1
ATOM 2890 N N . THR A 1 358 ? -13.442 -33.327 8.303 1.00 42.44 358 THR A N 1
ATOM 2891 C CA . THR A 1 358 ? -12.458 -32.254 8.573 1.00 42.44 358 THR A CA 1
ATOM 2892 C C . THR A 1 358 ? -11.140 -32.310 7.780 1.00 42.44 358 THR A C 1
ATOM 2894 O O . THR A 1 358 ? -10.245 -31.518 8.073 1.00 42.44 358 THR A O 1
ATOM 2897 N N . ASP A 1 359 ? -10.977 -33.196 6.793 1.00 52.00 359 ASP A N 1
ATOM 2898 C CA . ASP A 1 359 ? -9.645 -33.584 6.268 1.00 52.00 359 ASP A CA 1
ATOM 2899 C C . ASP A 1 359 ? -9.181 -32.875 4.968 1.00 52.00 359 ASP A C 1
ATOM 2901 O O . ASP A 1 359 ? -8.364 -33.407 4.223 1.00 52.00 359 ASP A O 1
ATOM 2905 N N . ASP A 1 360 ? -9.668 -31.659 4.681 1.00 64.69 360 ASP A N 1
ATOM 2906 C CA . ASP A 1 360 ? -9.209 -30.837 3.531 1.00 64.69 360 ASP A CA 1
ATOM 2907 C C . ASP A 1 360 ? -8.184 -29.742 3.915 1.00 64.69 360 ASP A C 1
ATOM 2909 O O . ASP A 1 360 ? -7.763 -28.924 3.084 1.00 64.69 360 ASP A O 1
ATOM 2913 N N . ARG A 1 361 ? -7.787 -29.688 5.191 1.00 84.75 361 ARG A N 1
ATOM 2914 C CA . ARG A 1 361 ? -6.885 -28.665 5.743 1.00 84.75 361 ARG A CA 1
ATOM 2915 C C . ARG A 1 361 ? -5.424 -29.058 5.566 1.00 84.75 361 ARG A C 1
ATOM 2917 O O . ARG A 1 361 ? -5.020 -30.164 5.910 1.00 84.75 361 ARG A O 1
ATOM 2924 N N . LEU A 1 362 ? -4.614 -28.126 5.073 1.00 87.56 362 LEU A N 1
ATOM 2925 C CA . LEU A 1 362 ? -3.183 -28.336 4.925 1.00 87.56 362 LEU A CA 1
ATOM 2926 C C . LEU A 1 362 ? -2.482 -28.237 6.278 1.00 87.56 362 LEU A C 1
ATOM 2928 O O . LEU A 1 362 ? -2.522 -27.199 6.927 1.00 87.56 362 LEU A O 1
ATOM 2932 N N . THR A 1 363 ? -1.751 -29.280 6.641 1.00 91.31 363 THR A N 1
ATOM 2933 C CA . THR A 1 363 ? -0.625 -29.180 7.576 1.00 91.31 363 THR A CA 1
ATOM 2934 C C . THR A 1 363 ? 0.626 -28.663 6.861 1.00 91.31 363 THR A C 1
ATOM 2936 O O . THR A 1 363 ? 0.726 -28.778 5.635 1.00 91.31 363 THR A O 1
ATOM 2939 N N . MET A 1 364 ? 1.628 -28.184 7.601 1.00 89.19 364 MET A N 1
ATOM 2940 C CA . MET A 1 364 ? 2.937 -27.782 7.062 1.00 89.19 364 MET A CA 1
ATOM 2941 C C . MET A 1 364 ? 3.574 -28.874 6.191 1.00 89.19 364 MET A C 1
ATOM 2943 O O . MET A 1 364 ? 4.087 -28.601 5.105 1.00 89.19 364 MET A O 1
ATOM 2947 N N . GLU A 1 365 ? 3.496 -30.135 6.624 1.00 91.25 365 GLU A N 1
ATOM 2948 C CA . GLU A 1 365 ? 4.015 -31.270 5.857 1.00 91.25 365 GLU A CA 1
ATOM 2949 C C . GLU A 1 365 ? 3.259 -31.459 4.533 1.00 91.25 365 GLU A C 1
ATOM 2951 O O . GLU A 1 365 ? 3.875 -31.587 3.470 1.00 91.25 365 GLU A O 1
ATOM 2956 N N . SER A 1 366 ? 1.924 -31.426 4.575 1.00 91.75 366 SER A N 1
ATOM 2957 C CA . SER A 1 366 ? 1.099 -31.578 3.372 1.00 91.75 366 SER A CA 1
ATOM 2958 C C . SER A 1 366 ? 1.222 -30.384 2.415 1.00 91.75 366 SER A C 1
ATOM 2960 O O . SER A 1 366 ? 1.200 -30.575 1.200 1.00 91.75 366 SER A O 1
ATOM 2962 N N . ALA A 1 367 ? 1.449 -29.174 2.933 1.00 90.50 367 ALA A N 1
ATOM 2963 C CA . ALA A 1 367 ? 1.706 -27.979 2.139 1.00 90.50 367 ALA A CA 1
ATOM 2964 C C . ALA A 1 367 ? 3.048 -28.067 1.409 1.00 90.50 367 ALA A C 1
ATOM 2966 O O . ALA A 1 367 ? 3.106 -27.795 0.212 1.00 90.50 367 ALA A O 1
ATOM 2967 N N . HIS A 1 368 ? 4.108 -28.544 2.074 1.00 93.12 368 HIS A N 1
ATOM 2968 C CA . HIS A 1 368 ? 5.389 -28.831 1.418 1.00 93.12 368 HIS A CA 1
ATOM 2969 C C . HIS A 1 368 ? 5.253 -29.865 0.307 1.00 93.12 368 HIS A C 1
ATOM 2971 O O . HIS A 1 368 ? 5.828 -29.701 -0.772 1.00 93.12 368 HIS A O 1
ATOM 2977 N N . ALA A 1 369 ? 4.510 -30.941 0.566 1.00 92.38 369 ALA A N 1
ATOM 2978 C CA . ALA A 1 369 ? 4.260 -31.968 -0.434 1.00 92.38 369 ALA A CA 1
ATOM 2979 C C . ALA A 1 369 ? 3.479 -31.399 -1.630 1.00 92.38 369 ALA A C 1
ATOM 2981 O O . ALA A 1 369 ? 3.842 -31.668 -2.778 1.00 92.38 369 ALA A O 1
ATOM 2982 N N . LEU A 1 370 ? 2.463 -30.572 -1.368 1.00 92.06 370 LEU A N 1
ATOM 2983 C CA . LEU A 1 370 ? 1.662 -29.919 -2.396 1.00 92.06 370 LEU A CA 1
ATOM 2984 C C . LEU A 1 370 ? 2.506 -28.950 -3.236 1.00 92.06 370 LEU A C 1
ATOM 2986 O O . LEU A 1 370 ? 2.537 -29.102 -4.454 1.00 92.06 370 LEU A O 1
ATOM 2990 N N . LEU A 1 371 ? 3.248 -28.034 -2.611 1.00 91.88 371 LEU A N 1
ATOM 2991 C CA . LEU A 1 371 ? 4.143 -27.085 -3.287 1.00 91.88 371 LEU A CA 1
ATOM 2992 C C . LEU A 1 371 ? 5.137 -27.809 -4.206 1.00 91.88 371 LEU A C 1
ATOM 2994 O O . LEU A 1 371 ? 5.208 -27.514 -5.400 1.00 91.88 371 LEU A O 1
ATOM 2998 N N . LYS A 1 372 ? 5.810 -28.849 -3.697 1.00 92.88 372 LYS A N 1
ATOM 2999 C CA . LYS A 1 372 ? 6.715 -29.685 -4.502 1.00 92.88 372 LYS A CA 1
ATOM 3000 C C . LYS A 1 372 ? 6.008 -30.372 -5.665 1.00 92.88 372 LYS A C 1
ATOM 3002 O O . LYS A 1 372 ? 6.562 -30.442 -6.759 1.00 92.88 372 LYS A O 1
ATOM 3007 N N . SER A 1 373 ? 4.790 -30.876 -5.453 1.00 92.19 373 SER A N 1
ATOM 3008 C CA . SER A 1 373 ? 4.006 -31.516 -6.519 1.00 92.19 373 SER A CA 1
ATOM 3009 C C . SER A 1 373 ? 3.595 -30.541 -7.627 1.00 92.19 373 SER A C 1
ATOM 3011 O O . SER A 1 373 ? 3.444 -30.955 -8.775 1.00 92.19 373 SER A O 1
ATOM 3013 N N . LEU A 1 374 ? 3.468 -29.253 -7.292 1.00 90.44 374 LEU A N 1
ATOM 3014 C CA . LEU A 1 374 ? 3.166 -28.158 -8.213 1.00 90.44 374 LEU A CA 1
ATOM 3015 C C . LEU A 1 374 ? 4.426 -27.552 -8.856 1.00 90.44 374 LEU A C 1
ATOM 3017 O O . LEU A 1 374 ? 4.316 -26.617 -9.641 1.00 90.44 374 LEU A O 1
ATOM 3021 N N . GLY A 1 375 ? 5.617 -28.081 -8.554 1.00 88.19 375 GLY A N 1
ATOM 3022 C CA . GLY A 1 375 ? 6.881 -27.640 -9.146 1.00 88.19 375 GLY A CA 1
ATOM 3023 C C . GLY A 1 375 ? 7.609 -26.528 -8.388 1.00 88.19 375 GLY A C 1
ATOM 3024 O O . GLY A 1 375 ? 8.620 -26.042 -8.885 1.00 88.19 375 GLY A O 1
ATOM 3025 N N . TRP A 1 376 ? 7.144 -26.153 -7.195 1.00 93.31 376 TRP A N 1
ATOM 3026 C CA . TRP A 1 376 ? 7.850 -25.217 -6.320 1.00 93.31 376 TRP A CA 1
ATOM 3027 C C . TRP A 1 376 ? 8.992 -25.930 -5.588 1.00 93.31 376 TRP A C 1
ATOM 3029 O O . TRP A 1 376 ? 8.848 -27.072 -5.134 1.00 93.31 376 TRP A O 1
ATOM 3039 N N . SER A 1 377 ? 10.129 -25.257 -5.433 1.00 90.12 377 SER A N 1
ATOM 3040 C CA . SER A 1 377 ? 11.128 -25.656 -4.444 1.00 90.12 377 SER A CA 1
ATOM 3041 C C . SER A 1 377 ? 10.666 -25.190 -3.064 1.00 90.12 377 SER A C 1
ATOM 3043 O O . SER A 1 377 ? 9.893 -24.246 -2.951 1.00 90.12 377 SER A O 1
ATOM 3045 N N . THR A 1 378 ? 11.099 -25.874 -2.006 1.00 90.69 378 THR A N 1
ATOM 3046 C CA . THR A 1 378 ? 10.822 -25.439 -0.632 1.00 90.69 378 THR A CA 1
ATOM 3047 C C . THR A 1 378 ? 12.095 -25.536 0.192 1.00 90.69 378 THR A C 1
ATOM 3049 O O . THR A 1 378 ? 12.705 -26.612 0.235 1.00 90.69 378 THR A O 1
ATOM 3052 N N . GLU A 1 379 ? 12.450 -24.473 0.894 1.00 88.38 379 GLU A N 1
ATOM 3053 C CA . GLU A 1 379 ? 13.609 -24.401 1.777 1.00 88.38 379 GLU A CA 1
ATOM 3054 C C . GLU A 1 379 ? 13.177 -23.942 3.170 1.00 88.38 379 GLU A C 1
ATOM 3056 O O . GLU A 1 379 ? 12.283 -23.118 3.319 1.00 88.38 379 GLU A O 1
ATOM 3061 N N . LYS A 1 380 ? 13.800 -24.494 4.213 1.00 85.56 380 LYS A N 1
ATOM 3062 C CA . LYS A 1 380 ? 13.628 -23.988 5.575 1.00 85.56 380 LYS A CA 1
ATOM 3063 C C . LYS A 1 380 ? 14.693 -22.919 5.811 1.00 85.56 380 LYS A C 1
ATOM 3065 O O . LYS A 1 380 ? 15.875 -23.254 5.832 1.00 85.56 380 LYS A O 1
ATOM 3070 N N . ILE A 1 381 ? 14.279 -21.664 5.970 1.00 77.06 381 ILE A N 1
ATOM 3071 C CA . ILE A 1 381 ? 15.198 -20.520 6.081 1.00 77.06 381 ILE A CA 1
ATOM 3072 C C . ILE A 1 381 ? 15.732 -20.404 7.512 1.00 77.06 381 ILE A C 1
ATOM 3074 O O . ILE A 1 381 ? 16.914 -20.142 7.737 1.00 77.06 381 ILE A O 1
ATOM 3078 N N . ASN A 1 382 ? 14.859 -20.604 8.498 1.00 74.00 382 ASN A N 1
ATOM 3079 C CA . ASN A 1 382 ? 15.201 -20.584 9.918 1.00 74.00 382 ASN A CA 1
ATOM 3080 C C . ASN A 1 382 ? 14.269 -21.530 10.699 1.00 74.00 382 ASN A C 1
ATOM 3082 O O . ASN A 1 382 ? 13.621 -22.375 10.095 1.00 74.00 382 ASN A O 1
ATOM 3086 N N . GLU A 1 383 ? 14.243 -21.472 12.034 1.00 65.00 383 GLU A N 1
ATOM 3087 C CA . GLU A 1 383 ? 13.441 -22.405 12.843 1.00 65.00 383 GLU A CA 1
ATOM 3088 C C . GLU A 1 383 ? 11.929 -22.341 12.560 1.00 65.00 383 GLU A C 1
ATOM 3090 O O . GLU A 1 383 ? 11.297 -23.401 12.631 1.00 65.00 383 GLU A O 1
ATOM 3095 N N . ASN A 1 384 ? 11.405 -21.180 12.146 1.00 67.00 384 ASN A N 1
ATOM 3096 C CA . ASN A 1 384 ? 9.970 -20.905 11.984 1.00 67.00 384 ASN A CA 1
ATOM 3097 C C . ASN A 1 384 ? 9.559 -20.601 10.531 1.00 67.00 384 ASN A C 1
ATOM 3099 O O . ASN A 1 384 ? 8.427 -20.881 10.147 1.00 67.00 384 ASN A O 1
ATOM 3103 N N . ASP A 1 385 ? 10.471 -20.070 9.713 1.00 78.94 385 ASP A N 1
ATOM 3104 C CA . ASP A 1 385 ? 10.164 -19.616 8.357 1.00 78.94 385 ASP A CA 1
ATOM 3105 C C . ASP A 1 385 ? 10.612 -20.605 7.283 1.00 78.94 385 ASP A C 1
ATOM 3107 O O . ASP A 1 385 ? 11.723 -21.161 7.294 1.00 78.94 385 ASP A O 1
ATOM 3111 N N . HIS A 1 386 ? 9.752 -20.738 6.284 1.00 87.12 386 HIS A N 1
ATOM 3112 C CA . HIS A 1 386 ? 9.948 -21.526 5.086 1.00 87.12 386 HIS A CA 1
ATOM 3113 C C . HIS A 1 386 ? 9.828 -20.637 3.847 1.00 87.12 386 HIS A C 1
ATOM 3115 O O . HIS A 1 386 ? 9.016 -19.718 3.806 1.00 87.12 386 HIS A O 1
ATOM 3121 N N . MET A 1 387 ? 10.636 -20.922 2.829 1.00 89.75 387 MET A N 1
ATOM 3122 C CA . MET A 1 387 ? 10.559 -20.306 1.509 1.00 89.75 387 MET A CA 1
ATOM 3123 C C . MET A 1 387 ? 10.027 -21.320 0.516 1.00 89.75 387 MET A C 1
ATOM 3125 O O . MET A 1 387 ? 10.499 -22.458 0.502 1.00 89.75 387 MET A O 1
ATOM 3129 N N . ALA A 1 388 ? 9.104 -20.908 -0.343 1.00 90.50 388 ALA A N 1
ATOM 3130 C CA . ALA A 1 388 ? 8.779 -21.611 -1.567 1.00 90.50 388 ALA A CA 1
ATOM 3131 C C . ALA A 1 388 ? 9.158 -20.743 -2.760 1.00 90.50 388 ALA A C 1
ATOM 3133 O O . ALA A 1 388 ? 8.695 -19.607 -2.846 1.00 90.50 388 ALA A O 1
ATOM 3134 N N . SER A 1 389 ? 9.943 -21.294 -3.680 1.00 90.38 389 SER A N 1
ATOM 3135 C CA . SER A 1 389 ? 10.417 -20.567 -4.860 1.00 90.38 389 SER A CA 1
ATOM 3136 C C . SER A 1 389 ? 9.958 -21.254 -6.141 1.00 90.38 389 SER A C 1
ATOM 3138 O O . SER A 1 389 ? 9.945 -22.487 -6.244 1.00 90.38 389 SER A O 1
ATOM 3140 N N . TYR A 1 390 ? 9.568 -20.456 -7.131 1.00 89.44 390 TYR A N 1
ATOM 3141 C CA . TYR A 1 390 ? 9.163 -20.925 -8.449 1.00 89.44 390 TYR A CA 1
ATOM 3142 C C . TYR A 1 390 ? 9.887 -20.161 -9.549 1.00 89.44 390 TYR A C 1
ATOM 3144 O O . TYR A 1 390 ? 9.767 -18.942 -9.684 1.00 89.44 390 TYR A O 1
ATOM 3152 N N . GLN A 1 391 ? 10.592 -20.911 -10.393 1.00 86.88 391 GLN A N 1
ATOM 3153 C CA . GLN A 1 391 ? 11.325 -20.359 -11.522 1.00 86.88 391 GLN A CA 1
ATOM 3154 C C . GLN A 1 391 ? 10.400 -20.204 -12.736 1.00 86.88 391 GLN A C 1
ATOM 3156 O O . GLN A 1 391 ? 10.013 -21.181 -13.383 1.00 86.88 391 GLN A O 1
ATOM 3161 N N . LEU A 1 392 ? 10.081 -18.959 -13.086 1.00 86.56 392 LEU A N 1
ATOM 3162 C CA . LEU A 1 392 ? 9.515 -18.608 -14.387 1.00 86.56 392 LEU A CA 1
ATOM 3163 C C . LEU A 1 392 ? 10.638 -18.455 -15.424 1.00 86.56 392 LEU A C 1
ATOM 3165 O O . LEU A 1 392 ? 11.828 -18.513 -15.111 1.00 86.56 392 LEU A O 1
ATOM 3169 N N . ALA A 1 393 ? 10.263 -18.263 -16.691 1.00 84.12 393 ALA A N 1
ATOM 3170 C CA . ALA A 1 393 ? 11.221 -18.209 -17.795 1.00 84.12 393 ALA A CA 1
ATOM 3171 C C . ALA A 1 393 ? 12.280 -17.101 -17.633 1.00 84.12 393 ALA A C 1
ATOM 3173 O O . ALA A 1 393 ? 13.421 -17.285 -18.063 1.00 84.12 393 ALA A O 1
ATOM 3174 N N . ASP A 1 394 ? 11.907 -15.975 -17.022 1.00 81.38 394 ASP A N 1
ATOM 3175 C CA . ASP A 1 394 ? 12.719 -14.762 -16.911 1.00 81.38 394 ASP A CA 1
ATOM 3176 C C . ASP A 1 394 ? 12.862 -14.210 -15.488 1.00 81.38 394 ASP A C 1
ATOM 3178 O O . ASP A 1 394 ? 13.544 -13.206 -15.308 1.00 81.38 394 ASP A O 1
ATOM 3182 N N . ARG A 1 395 ? 12.223 -14.819 -14.487 1.00 84.94 395 ARG A N 1
ATOM 3183 C CA . ARG A 1 395 ? 12.187 -14.323 -13.105 1.00 84.94 395 ARG A CA 1
ATOM 3184 C C . ARG A 1 395 ? 11.921 -15.451 -12.121 1.00 84.94 395 ARG A C 1
ATOM 3186 O O . ARG A 1 395 ? 11.426 -16.508 -12.512 1.00 84.94 395 ARG A O 1
ATOM 3193 N N . GLU A 1 396 ? 12.216 -15.201 -10.862 1.00 85.75 396 GLU A N 1
ATOM 3194 C CA . GLU A 1 396 ? 11.890 -16.075 -9.745 1.00 85.75 396 GLU A CA 1
ATOM 3195 C C . GLU A 1 396 ? 10.768 -15.449 -8.913 1.00 85.75 396 GLU A C 1
ATOM 3197 O O . GLU A 1 396 ? 10.667 -14.224 -8.791 1.00 85.75 396 GLU A O 1
ATOM 3202 N N . VAL A 1 397 ? 9.8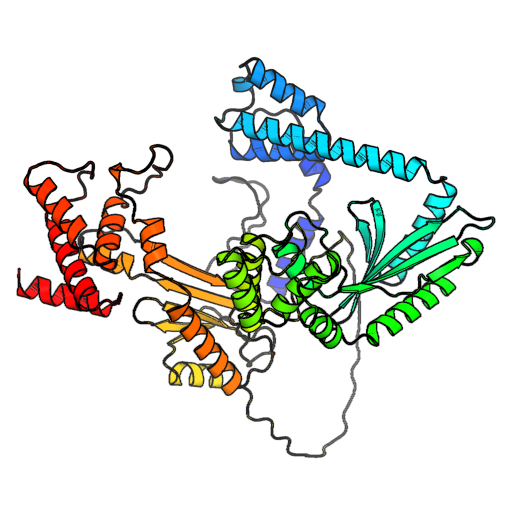75 -16.302 -8.418 1.00 84.88 397 VAL A N 1
ATOM 3203 C CA . VAL A 1 397 ? 8.767 -15.933 -7.539 1.00 84.88 397 VAL A CA 1
ATOM 3204 C C . VAL A 1 397 ? 8.970 -16.647 -6.213 1.00 84.88 397 VAL A C 1
ATOM 3206 O O . VAL A 1 397 ? 8.927 -17.875 -6.178 1.00 84.88 397 VAL A O 1
ATOM 3209 N N . ASP A 1 398 ? 9.140 -15.883 -5.139 1.00 86.06 398 ASP A N 1
ATOM 3210 C CA . ASP A 1 398 ? 9.390 -16.388 -3.792 1.00 86.06 398 ASP A CA 1
ATOM 3211 C C . ASP A 1 398 ? 8.228 -16.071 -2.857 1.00 86.06 398 ASP A C 1
ATOM 3213 O O . ASP A 1 398 ? 7.684 -14.962 -2.844 1.00 86.06 398 ASP A O 1
ATOM 3217 N N . ILE A 1 399 ? 7.882 -17.044 -2.023 1.00 84.88 399 ILE A N 1
ATOM 3218 C CA . ILE A 1 399 ? 6.861 -16.938 -0.987 1.00 84.88 399 ILE A CA 1
ATOM 3219 C C . ILE A 1 399 ? 7.474 -17.390 0.333 1.00 84.88 399 ILE A C 1
ATOM 3221 O O . ILE A 1 399 ? 7.895 -18.538 0.457 1.00 84.88 399 ILE A O 1
ATOM 3225 N N . LEU A 1 400 ? 7.465 -16.521 1.339 1.00 84.69 400 LEU A N 1
ATOM 3226 C CA . LEU A 1 400 ? 7.732 -16.904 2.721 1.00 84.69 400 LEU A CA 1
ATOM 3227 C C . LEU A 1 400 ? 6.432 -17.275 3.430 1.00 84.69 400 LEU A C 1
ATOM 3229 O O . LEU A 1 400 ? 5.440 -16.544 3.361 1.00 84.69 400 LEU A O 1
ATOM 3233 N N . TYR A 1 401 ? 6.478 -18.389 4.150 1.00 82.44 401 TYR A N 1
ATOM 3234 C CA . TYR A 1 401 ? 5.386 -18.892 4.969 1.00 82.44 401 TYR A CA 1
ATOM 3235 C C . TYR A 1 401 ? 5.912 -19.557 6.245 1.00 82.44 401 TYR A C 1
ATOM 3237 O O . TYR A 1 401 ? 7.032 -20.065 6.278 1.00 82.44 401 TYR A O 1
ATOM 3245 N N . ASN A 1 402 ? 5.105 -19.542 7.301 1.00 86.94 402 ASN A N 1
ATOM 3246 C CA . ASN A 1 402 ? 5.458 -20.021 8.641 1.00 86.94 402 ASN A CA 1
ATOM 3247 C C . ASN A 1 402 ? 4.286 -20.795 9.271 1.00 86.94 402 ASN A C 1
ATOM 3249 O O . ASN A 1 402 ? 3.286 -21.051 8.605 1.00 86.94 402 ASN A O 1
ATOM 3253 N N . ASP A 1 403 ? 4.389 -21.166 10.545 1.00 80.38 403 ASP A N 1
ATOM 3254 C CA . ASP A 1 403 ? 3.284 -21.710 11.346 1.00 80.38 403 ASP A CA 1
ATOM 3255 C C . ASP A 1 403 ? 3.096 -20.973 12.692 1.00 80.38 403 ASP A C 1
ATOM 3257 O O . ASP A 1 403 ? 2.603 -21.538 13.670 1.00 80.38 403 ASP A O 1
ATOM 3261 N N . GLU A 1 404 ? 3.462 -19.685 12.754 1.00 76.38 404 GLU A N 1
ATOM 3262 C CA . GLU A 1 404 ? 3.477 -18.888 13.992 1.00 76.38 404 GLU A CA 1
ATOM 3263 C C . GLU A 1 404 ? 2.075 -18.650 14.571 1.00 76.38 404 GLU A C 1
ATOM 3265 O O . GLU A 1 404 ? 1.891 -18.651 15.790 1.00 76.38 404 GLU A O 1
ATOM 3270 N N . ILE A 1 405 ? 1.070 -18.450 13.710 1.00 67.31 405 ILE A N 1
ATOM 3271 C CA . ILE A 1 405 ? -0.315 -18.187 14.140 1.00 67.31 405 ILE A CA 1
ATOM 3272 C C . ILE A 1 405 ? -0.998 -19.475 14.610 1.00 67.31 405 ILE A C 1
ATOM 3274 O O . ILE A 1 405 ? -1.717 -19.475 15.614 1.00 67.31 405 ILE A O 1
ATOM 3278 N N . ALA A 1 406 ? -0.792 -20.569 13.879 1.00 73.06 406 ALA A N 1
ATOM 3279 C CA . ALA A 1 406 ? -1.357 -21.874 14.179 1.00 73.06 406 ALA A CA 1
ATOM 3280 C C . ALA A 1 406 ? -0.307 -22.947 13.893 1.00 73.06 406 ALA A C 1
ATOM 3282 O O . ALA A 1 406 ? -0.005 -23.242 12.740 1.00 73.06 406 ALA A O 1
ATOM 3283 N N . LYS A 1 407 ? 0.226 -23.533 14.968 1.00 83.06 407 LYS A N 1
ATOM 3284 C CA . LYS A 1 407 ? 1.286 -24.538 14.895 1.00 83.06 407 LYS A CA 1
ATOM 3285 C C . LYS A 1 407 ? 0.902 -25.698 13.978 1.00 83.06 407 LYS A C 1
ATOM 3287 O O . LYS A 1 407 ? -0.216 -26.201 14.072 1.00 83.06 407 LYS A O 1
ATOM 3292 N N . ASP A 1 408 ? 1.852 -26.141 13.158 1.00 84.31 408 ASP A N 1
ATOM 3293 C CA . ASP A 1 408 ? 1.689 -27.161 12.117 1.00 84.31 408 ASP A CA 1
ATOM 3294 C C . ASP A 1 408 ? 0.713 -26.789 10.979 1.00 84.31 408 ASP A C 1
ATOM 3296 O O . ASP A 1 408 ? 0.518 -27.611 10.082 1.00 84.31 408 ASP A O 1
ATOM 3300 N N . TYR A 1 409 ? 0.162 -25.568 10.935 1.00 83.31 409 TYR A N 1
ATOM 3301 C CA . TYR A 1 409 ? -0.662 -25.064 9.828 1.00 83.31 409 TYR A CA 1
ATOM 3302 C C . TYR A 1 409 ? 0.044 -23.901 9.109 1.00 83.31 409 TYR A C 1
ATOM 3304 O O . TYR A 1 409 ? 0.412 -22.919 9.756 1.00 83.31 409 TYR A O 1
ATOM 3312 N N . PRO A 1 410 ? 0.222 -23.977 7.777 1.00 83.81 410 PRO A N 1
ATOM 3313 C CA . PRO A 1 410 ? 0.993 -23.001 7.018 1.00 83.81 410 PRO A CA 1
ATOM 3314 C C . PRO A 1 410 ? 0.265 -21.659 6.912 1.00 83.81 410 PRO A C 1
ATOM 3316 O O . PRO A 1 410 ? -0.887 -21.602 6.482 1.00 83.81 410 PRO A O 1
ATOM 3319 N N . GLN A 1 411 ? 0.983 -20.582 7.209 1.00 81.81 411 GLN A N 1
ATOM 3320 C CA . GLN A 1 411 ? 0.558 -19.197 7.051 1.00 81.81 411 GLN A CA 1
ATOM 3321 C C . GLN A 1 411 ? 1.438 -18.530 6.011 1.00 81.81 411 GLN A C 1
ATOM 3323 O O . GLN A 1 411 ? 2.642 -18.385 6.204 1.00 81.81 411 GLN A O 1
ATOM 3328 N N . PHE A 1 412 ? 0.845 -18.135 4.888 1.00 77.44 412 PHE A N 1
ATOM 3329 C CA . PHE A 1 412 ? 1.565 -17.532 3.767 1.00 77.44 412 PHE A CA 1
ATOM 3330 C C . PHE A 1 412 ? 1.599 -16.006 3.872 1.00 77.44 412 PHE A C 1
ATOM 3332 O O . PHE A 1 412 ? 1.402 -15.328 2.875 1.00 77.44 412 PHE A O 1
ATOM 3339 N N . ASP A 1 413 ? 1.815 -15.463 5.068 1.00 65.56 413 ASP A N 1
ATOM 3340 C CA . ASP A 1 413 ? 1.605 -14.050 5.408 1.00 65.56 413 ASP A CA 1
ATOM 3341 C C . ASP A 1 413 ? 2.904 -13.241 5.583 1.00 65.56 413 ASP A C 1
ATOM 3343 O O . ASP A 1 413 ? 2.876 -12.058 5.930 1.00 65.56 413 ASP A O 1
ATOM 3347 N N . SER A 1 414 ? 4.053 -13.873 5.347 1.00 71.44 414 SER A N 1
ATOM 3348 C CA . SER A 1 414 ? 5.354 -13.318 5.723 1.00 71.44 414 SER A CA 1
ATOM 3349 C C . SER A 1 414 ? 5.967 -12.435 4.642 1.00 71.44 414 SER A C 1
ATOM 3351 O O . SER A 1 414 ? 6.241 -11.258 4.873 1.00 71.44 414 SER A O 1
ATOM 3353 N N . ALA A 1 415 ? 6.197 -12.973 3.444 1.00 73.06 415 ALA A N 1
ATOM 3354 C CA . ALA A 1 415 ? 6.715 -12.183 2.331 1.00 73.06 415 ALA A CA 1
ATOM 3355 C C . ALA A 1 415 ? 6.385 -12.815 0.980 1.00 73.06 415 ALA A C 1
ATOM 3357 O O . ALA A 1 415 ? 6.326 -14.033 0.850 1.00 73.06 415 ALA A O 1
ATOM 3358 N N . PHE A 1 416 ? 6.173 -11.978 -0.025 1.00 74.88 416 PHE A N 1
ATOM 3359 C CA . PHE A 1 416 ? 6.055 -12.377 -1.418 1.00 74.88 416 PHE A CA 1
ATOM 3360 C C . PHE A 1 416 ? 6.983 -11.494 -2.243 1.00 74.88 416 PHE A C 1
ATOM 3362 O O . PHE A 1 416 ? 6.942 -10.266 -2.142 1.00 74.88 416 PHE A O 1
ATOM 3369 N N . MET A 1 417 ? 7.867 -12.108 -3.017 1.00 80.19 417 MET A N 1
ATOM 3370 C CA . MET A 1 417 ? 8.925 -11.409 -3.731 1.00 80.19 417 MET A CA 1
ATOM 3371 C C . MET A 1 417 ? 9.013 -11.913 -5.161 1.00 80.19 417 MET A C 1
ATOM 3373 O O . MET A 1 417 ? 8.822 -13.091 -5.441 1.00 80.19 417 MET A O 1
ATOM 3377 N N . ILE A 1 418 ? 9.300 -10.989 -6.071 1.00 78.56 418 ILE A N 1
ATOM 3378 C CA . ILE A 1 418 ? 9.605 -11.317 -7.457 1.00 78.56 418 ILE A CA 1
ATOM 3379 C C . ILE A 1 418 ? 10.916 -10.639 -7.794 1.00 78.56 418 ILE A C 1
ATOM 3381 O O . ILE A 1 418 ? 11.034 -9.411 -7.706 1.00 78.56 418 ILE A O 1
ATOM 3385 N N . SER A 1 419 ? 11.887 -11.441 -8.191 1.00 80.62 419 SER A N 1
ATOM 3386 C CA . SER A 1 419 ? 13.235 -11.007 -8.524 1.00 80.62 419 SER A CA 1
ATOM 3387 C C . SER A 1 419 ? 13.634 -11.560 -9.887 1.00 80.62 419 SER A C 1
ATOM 3389 O O . SER A 1 419 ? 13.051 -12.513 -10.405 1.00 80.62 419 SER A O 1
ATOM 3391 N N . THR A 1 420 ? 14.620 -10.940 -10.523 1.00 81.00 420 THR A N 1
ATOM 3392 C CA . THR A 1 420 ? 15.241 -11.515 -11.710 1.00 81.00 420 THR A CA 1
ATOM 3393 C C . THR A 1 420 ? 16.732 -11.238 -11.749 1.00 81.00 420 THR A C 1
ATOM 3395 O O . THR A 1 420 ? 17.178 -10.092 -11.698 1.00 81.00 420 THR A O 1
ATOM 3398 N N . GLY A 1 421 ? 17.500 -12.308 -11.914 1.00 84.19 421 GLY A N 1
ATOM 3399 C CA . GLY A 1 421 ? 18.929 -12.257 -12.212 1.00 84.19 421 GLY A CA 1
ATOM 3400 C C . GLY A 1 421 ? 19.244 -12.286 -13.707 1.00 84.19 421 GLY A C 1
ATOM 3401 O O . GLY A 1 421 ? 20.399 -12.465 -14.090 1.00 84.19 421 GLY A O 1
ATOM 3402 N N . ILE A 1 422 ? 18.246 -12.154 -14.591 1.00 85.81 422 ILE A N 1
ATOM 3403 C CA . ILE A 1 422 ? 18.462 -12.330 -16.034 1.00 85.81 422 ILE A CA 1
ATOM 3404 C C . ILE A 1 422 ? 19.411 -11.270 -16.612 1.00 85.81 422 ILE A C 1
ATOM 3406 O O . ILE A 1 422 ? 20.211 -11.585 -17.495 1.00 85.81 422 ILE A O 1
ATOM 3410 N N . LEU A 1 423 ? 19.388 -10.043 -16.073 1.00 88.31 423 LEU A N 1
ATOM 3411 C CA . LEU A 1 423 ? 20.340 -8.992 -16.439 1.00 88.31 423 LEU A CA 1
ATOM 3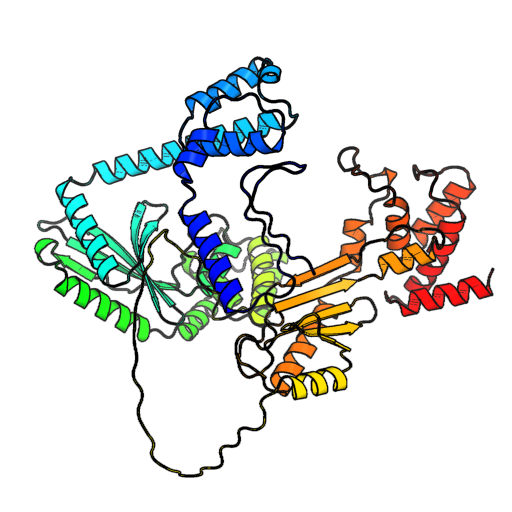412 C C . LEU A 1 423 ? 21.760 -9.350 -15.997 1.00 88.31 423 LEU A C 1
ATOM 3414 O O . LEU A 1 423 ? 22.678 -9.286 -16.812 1.00 88.31 423 LEU A O 1
ATOM 3418 N N . ALA A 1 424 ? 21.934 -9.810 -14.756 1.00 86.44 424 ALA A N 1
ATOM 3419 C CA . ALA A 1 424 ? 23.226 -10.271 -14.256 1.00 86.44 424 ALA A CA 1
ATOM 3420 C C . ALA A 1 424 ? 23.789 -11.415 -15.119 1.00 86.44 424 ALA A C 1
ATOM 3422 O O . ALA A 1 424 ? 24.962 -11.397 -15.497 1.00 86.44 424 ALA A O 1
ATOM 3423 N N . CYS A 1 425 ? 22.947 -12.377 -15.512 1.00 86.25 425 CYS A N 1
ATOM 3424 C CA . CYS A 1 425 ? 23.329 -13.446 -16.435 1.00 86.25 425 CYS A CA 1
ATOM 3425 C C . CYS A 1 425 ? 23.728 -12.921 -17.821 1.00 86.25 425 CYS A C 1
ATOM 3427 O O . CYS A 1 425 ? 24.734 -13.371 -18.372 1.00 86.25 425 CYS A O 1
ATOM 3429 N N . ALA A 1 426 ? 22.986 -11.963 -18.382 1.00 89.69 426 ALA A N 1
ATOM 3430 C CA . ALA A 1 426 ? 23.317 -11.358 -19.672 1.00 89.69 426 ALA A CA 1
ATOM 3431 C C . ALA A 1 426 ? 24.647 -10.588 -19.618 1.00 89.69 426 ALA A C 1
ATOM 3433 O O . ALA A 1 426 ? 25.476 -10.719 -20.519 1.00 89.69 426 ALA A O 1
ATOM 3434 N N . CYS A 1 427 ? 24.893 -9.841 -18.544 1.00 90.00 427 CYS A N 1
ATOM 3435 C CA . CYS A 1 427 ? 26.150 -9.132 -18.332 1.00 90.00 427 CYS A CA 1
ATOM 3436 C C . CYS A 1 427 ? 27.330 -10.099 -18.159 1.00 90.00 427 CYS A C 1
ATOM 3438 O O . CYS A 1 427 ? 28.346 -9.906 -18.817 1.00 90.00 427 CYS A O 1
ATOM 3440 N N . LYS A 1 428 ? 27.179 -11.190 -17.392 1.00 88.75 428 LYS A N 1
ATOM 3441 C CA . LYS A 1 428 ? 28.201 -12.255 -17.278 1.00 88.75 428 LYS A CA 1
ATOM 3442 C C . LYS A 1 428 ? 28.465 -12.967 -18.606 1.00 88.75 428 LYS A C 1
ATOM 3444 O O . LYS A 1 428 ? 29.582 -13.404 -18.862 1.00 88.75 428 LYS A O 1
ATOM 3449 N N . PHE A 1 429 ? 27.455 -13.087 -19.466 1.00 89.50 429 PHE A N 1
ATOM 3450 C CA . PHE A 1 429 ? 27.643 -13.602 -20.820 1.00 89.50 429 PHE A CA 1
ATOM 3451 C C . PHE A 1 429 ? 28.468 -12.636 -21.687 1.00 89.50 429 PHE A C 1
ATOM 3453 O O . PHE A 1 429 ? 29.385 -13.055 -22.396 1.00 89.50 429 PHE A O 1
ATOM 3460 N N . ILE A 1 430 ? 28.160 -11.339 -21.617 1.00 91.19 430 ILE A N 1
ATOM 3461 C CA . ILE A 1 430 ? 28.850 -10.285 -22.370 1.00 91.19 430 ILE A CA 1
ATOM 3462 C C . ILE A 1 430 ? 30.301 -10.130 -21.892 1.00 91.19 430 ILE A C 1
ATOM 3464 O O . ILE A 1 430 ? 31.229 -10.150 -22.711 1.00 91.19 430 ILE A O 1
ATOM 3468 N N . ASP A 1 431 ? 30.510 -10.049 -20.581 1.00 90.44 431 ASP A N 1
ATOM 3469 C CA . ASP A 1 431 ? 31.818 -10.014 -19.935 1.00 90.44 431 ASP A CA 1
ATOM 3470 C C . ASP A 1 431 ? 31.961 -11.123 -18.869 1.00 90.44 431 ASP A C 1
ATOM 3472 O O . ASP A 1 431 ? 31.702 -10.910 -17.688 1.00 90.44 431 ASP A O 1
ATOM 3476 N N . PRO A 1 432 ? 32.454 -12.315 -19.250 1.00 85.56 432 PRO A N 1
ATOM 3477 C CA . PRO A 1 432 ? 32.760 -13.403 -18.325 1.00 85.56 432 PRO A CA 1
ATOM 3478 C C . PRO A 1 432 ? 33.929 -13.104 -17.381 1.00 85.56 432 PRO A C 1
ATOM 3480 O O . PRO A 1 432 ? 34.190 -13.896 -16.478 1.00 85.56 432 PRO A O 1
ATOM 3483 N N . THR A 1 433 ? 34.689 -12.028 -17.625 1.00 83.38 433 THR A N 1
ATOM 3484 C CA . THR A 1 433 ? 35.780 -11.598 -16.740 1.00 83.38 433 THR A CA 1
ATOM 3485 C C . THR A 1 433 ? 35.312 -10.621 -15.671 1.00 83.38 433 THR A C 1
ATOM 3487 O O . THR A 1 433 ? 36.087 -10.306 -14.771 1.00 83.38 433 THR A O 1
ATOM 3490 N N . TYR A 1 434 ? 34.053 -10.192 -15.742 1.00 81.31 434 TYR A N 1
ATOM 3491 C CA . TYR A 1 434 ? 33.425 -9.353 -14.744 1.00 81.31 434 TYR A CA 1
ATOM 3492 C C . TYR A 1 434 ? 33.226 -10.141 -13.439 1.00 81.31 434 TYR A C 1
ATOM 3494 O O . TYR A 1 434 ? 32.494 -11.133 -13.396 1.00 81.31 434 TYR A O 1
ATOM 3502 N N . THR A 1 435 ? 33.946 -9.742 -12.388 1.00 69.94 435 THR A N 1
ATOM 3503 C CA . THR A 1 435 ? 34.020 -10.473 -11.109 1.00 69.94 435 THR A CA 1
ATOM 3504 C C . THR A 1 435 ? 33.143 -9.900 -10.006 1.00 69.94 435 THR A C 1
ATOM 3506 O O . THR A 1 435 ? 33.035 -10.524 -8.954 1.00 69.94 435 THR A O 1
ATOM 3509 N N . GLU A 1 436 ? 32.581 -8.711 -10.203 1.00 70.88 436 GLU A N 1
ATOM 3510 C CA . GLU A 1 436 ? 31.720 -8.076 -9.208 1.00 70.88 436 GLU A CA 1
ATOM 3511 C C . GLU A 1 436 ? 30.299 -8.653 -9.284 1.00 70.88 436 GLU A C 1
ATOM 3513 O O . GLU A 1 436 ? 29.835 -9.110 -10.336 1.00 70.88 436 GLU A O 1
ATOM 3518 N N . ASP A 1 437 ? 29.619 -8.697 -8.138 1.00 70.19 437 ASP A N 1
ATOM 3519 C CA . ASP A 1 437 ? 28.269 -9.241 -8.055 1.00 70.19 437 ASP A CA 1
ATOM 3520 C C . ASP A 1 437 ? 27.265 -8.203 -8.554 1.00 70.19 437 ASP A C 1
ATOM 3522 O O . ASP A 1 437 ? 26.985 -7.209 -7.887 1.00 70.19 437 ASP A O 1
ATOM 3526 N N . ILE A 1 438 ? 26.702 -8.460 -9.734 1.00 72.25 438 ILE A N 1
ATOM 3527 C CA . ILE A 1 438 ? 25.572 -7.692 -10.255 1.00 72.25 438 ILE A CA 1
ATOM 3528 C C . ILE A 1 438 ? 24.329 -8.121 -9.468 1.00 72.25 438 ILE A C 1
ATOM 3530 O O . ILE A 1 438 ? 23.968 -9.301 -9.547 1.00 72.25 438 ILE A O 1
ATOM 3534 N N . PRO A 1 439 ? 23.684 -7.216 -8.710 1.00 64.38 439 PRO A N 1
ATOM 3535 C CA . PRO A 1 439 ? 22.523 -7.568 -7.908 1.00 64.38 439 PRO A CA 1
ATOM 3536 C C . PRO A 1 439 ? 21.333 -7.934 -8.798 1.00 64.38 439 PRO A C 1
ATOM 3538 O O . PRO A 1 439 ? 21.135 -7.356 -9.871 1.00 64.38 439 PRO A O 1
ATOM 3541 N N . ASP A 1 440 ? 20.514 -8.867 -8.322 1.00 76.25 440 ASP A N 1
ATOM 3542 C CA . ASP A 1 440 ? 19.247 -9.191 -8.968 1.00 76.25 440 ASP A CA 1
ATOM 3543 C C . ASP A 1 440 ? 18.304 -7.985 -8.934 1.00 76.25 440 ASP A C 1
ATOM 3545 O O . ASP A 1 440 ? 18.250 -7.214 -7.969 1.00 76.25 440 ASP A O 1
ATOM 3549 N N . ILE A 1 441 ? 17.513 -7.830 -9.993 1.00 77.75 441 ILE A N 1
ATOM 3550 C CA . ILE A 1 441 ? 16.499 -6.785 -10.061 1.00 77.75 441 ILE A CA 1
ATOM 3551 C C . ILE A 1 441 ? 15.292 -7.253 -9.258 1.00 77.75 441 ILE A C 1
ATOM 3553 O O . ILE A 1 441 ? 14.606 -8.202 -9.637 1.00 77.75 441 ILE A O 1
ATOM 3557 N N . GLN A 1 442 ? 14.986 -6.538 -8.180 1.00 78.12 442 GLN A N 1
ATOM 3558 C CA . GLN A 1 442 ? 13.731 -6.712 -7.464 1.00 78.12 442 GLN A CA 1
ATOM 3559 C C . GLN A 1 442 ? 12.588 -6.063 -8.255 1.00 78.12 442 GLN A C 1
ATOM 3561 O O . GLN A 1 442 ? 12.518 -4.838 -8.406 1.00 78.12 442 GLN A O 1
ATOM 3566 N N . LEU A 1 443 ? 11.682 -6.895 -8.763 1.00 70.56 443 LEU A N 1
ATOM 3567 C CA . LEU A 1 443 ? 10.521 -6.469 -9.541 1.00 70.56 443 LEU A CA 1
ATOM 3568 C C . LEU A 1 443 ? 9.319 -6.162 -8.644 1.00 70.56 443 LEU A C 1
ATOM 3570 O O . LEU A 1 443 ? 8.590 -5.207 -8.911 1.00 70.56 443 LEU A O 1
ATOM 3574 N N . ASN A 1 444 ? 9.134 -6.939 -7.574 1.00 72.81 444 ASN A N 1
ATOM 3575 C CA . ASN A 1 444 ? 8.096 -6.713 -6.573 1.00 72.81 444 ASN A CA 1
ATOM 3576 C C . ASN A 1 444 ? 8.520 -7.217 -5.191 1.00 72.81 444 ASN A C 1
ATOM 3578 O O . ASN A 1 444 ? 9.267 -8.190 -5.080 1.00 72.81 444 ASN A O 1
ATOM 3582 N N . PHE A 1 445 ? 7.987 -6.583 -4.147 1.00 64.00 445 PHE A N 1
ATOM 3583 C CA . PHE A 1 445 ? 8.089 -7.072 -2.778 1.00 64.00 445 PHE A CA 1
ATOM 3584 C C . PHE A 1 445 ? 6.872 -6.682 -1.951 1.00 64.00 445 PHE A C 1
ATOM 3586 O O . PHE A 1 445 ? 6.522 -5.505 -1.834 1.00 64.00 445 PHE A O 1
ATOM 3593 N N . GLU A 1 446 ? 6.275 -7.684 -1.324 1.00 63.78 446 GLU A N 1
ATOM 3594 C CA . GLU A 1 446 ? 5.120 -7.560 -0.457 1.00 63.78 446 GLU A CA 1
ATOM 3595 C C . GLU A 1 446 ? 5.424 -8.215 0.885 1.00 63.78 446 GLU A C 1
ATOM 3597 O O . GLU A 1 446 ? 5.446 -9.433 1.021 1.00 63.78 446 GLU A O 1
ATOM 3602 N N . ALA A 1 447 ? 5.605 -7.389 1.913 1.00 57.34 447 ALA A N 1
ATOM 3603 C CA . ALA A 1 447 ? 5.892 -7.826 3.283 1.00 57.34 447 ALA A CA 1
ATOM 3604 C C . ALA A 1 447 ? 4.695 -8.488 4.003 1.00 57.34 447 ALA A C 1
ATOM 3606 O O . ALA A 1 447 ? 4.673 -8.538 5.227 1.00 57.34 447 ALA A O 1
ATOM 3607 N N . LYS A 1 448 ? 3.650 -8.873 3.263 1.00 58.00 448 LYS A N 1
ATOM 3608 C CA . LYS A 1 448 ? 2.444 -9.531 3.787 1.00 58.00 448 LYS A CA 1
ATOM 3609 C C . LYS A 1 448 ? 2.216 -10.919 3.188 1.00 58.00 448 LYS A C 1
ATOM 3611 O O . LYS A 1 448 ? 1.150 -11.481 3.405 1.00 58.00 448 LYS A O 1
ATOM 3616 N N . GLY A 1 449 ? 3.179 -11.442 2.428 1.00 67.56 449 GLY A N 1
ATOM 3617 C CA . GLY A 1 449 ? 3.063 -12.764 1.819 1.00 67.56 449 GLY A CA 1
ATOM 3618 C C . GLY A 1 449 ? 2.042 -12.850 0.684 1.00 67.56 449 GLY A C 1
ATOM 3619 O O . GLY A 1 449 ? 1.702 -11.847 0.057 1.00 67.56 449 GLY A O 1
ATOM 3620 N N . LEU A 1 450 ? 1.580 -14.070 0.411 1.00 62.69 450 LEU A N 1
ATOM 3621 C CA . LEU A 1 450 ? 0.390 -14.314 -0.400 1.00 62.69 450 LEU A CA 1
ATOM 3622 C C . LEU A 1 450 ? -0.841 -13.832 0.376 1.00 62.69 450 LEU A C 1
ATOM 3624 O O . LEU A 1 450 ? -0.920 -14.013 1.585 1.00 62.69 450 LEU A O 1
ATOM 3628 N N . GLU A 1 451 ? -1.845 -13.282 -0.310 1.00 62.25 451 GLU A N 1
ATOM 3629 C CA . GLU A 1 451 ? -3.112 -12.832 0.296 1.00 62.25 451 GLU A CA 1
ATOM 3630 C C . GLU A 1 451 ? -4.002 -14.014 0.777 1.00 62.25 451 GLU A C 1
ATOM 3632 O O . GLU A 1 451 ? -5.159 -14.168 0.375 1.00 62.25 451 GLU A O 1
ATOM 3637 N N . ILE A 1 452 ? -3.456 -14.887 1.628 1.00 60.56 452 ILE A N 1
ATOM 3638 C CA . ILE A 1 452 ? -4.102 -16.005 2.315 1.00 60.56 452 ILE A CA 1
ATOM 3639 C C . ILE A 1 452 ? -4.082 -15.663 3.805 1.00 60.56 452 ILE A C 1
ATOM 3641 O O . ILE A 1 452 ? -3.024 -15.587 4.420 1.00 60.56 452 ILE A O 1
ATOM 3645 N N . PHE A 1 453 ? -5.258 -15.415 4.375 1.00 59.41 453 PHE A N 1
ATOM 3646 C CA . PHE A 1 453 ? -5.390 -14.900 5.746 1.00 59.41 453 PHE A CA 1
ATOM 3647 C C . PHE A 1 453 ? -6.166 -15.853 6.658 1.00 59.41 453 PHE A C 1
ATOM 3649 O O . PHE A 1 453 ? -6.415 -15.540 7.825 1.00 59.41 453 PHE A O 1
ATOM 3656 N N . GLU A 1 454 ? -6.624 -16.983 6.120 1.00 60.12 454 GLU A N 1
ATOM 3657 C CA . GLU A 1 454 ? -7.251 -18.034 6.900 1.00 60.12 454 GLU A CA 1
ATOM 3658 C C . GLU A 1 454 ? -6.181 -18.814 7.685 1.00 60.12 454 GLU A C 1
ATOM 3660 O O . GLU A 1 454 ? -5.218 -19.265 7.076 1.00 60.12 454 GLU A O 1
ATOM 3665 N N . PRO A 1 455 ? -6.359 -19.040 9.003 1.00 59.41 455 PRO A N 1
ATOM 3666 C CA . PRO A 1 455 ? -5.375 -19.753 9.827 1.00 59.41 455 PRO A CA 1
ATOM 3667 C C . PRO A 1 455 ? -5.240 -21.241 9.471 1.00 59.41 455 PRO A C 1
ATOM 3669 O O . PRO A 1 455 ? -4.282 -21.895 9.869 1.00 59.41 455 PRO A O 1
ATOM 3672 N N . GLU A 1 456 ? -6.205 -21.798 8.743 1.00 72.69 456 GLU A N 1
ATOM 3673 C CA . GLU A 1 456 ? -6.199 -23.185 8.284 1.00 72.69 456 GLU A CA 1
ATOM 3674 C C . GLU A 1 456 ? -6.506 -23.184 6.785 1.00 72.69 456 GLU A C 1
ATOM 3676 O O . GLU A 1 456 ? -7.657 -23.044 6.361 1.00 72.69 456 GLU A O 1
ATOM 3681 N N . VAL A 1 457 ? -5.453 -23.287 5.978 1.00 77.50 457 VAL A N 1
ATOM 3682 C CA . VAL A 1 457 ? -5.519 -23.162 4.519 1.00 77.50 457 VAL A CA 1
ATOM 3683 C C . VAL A 1 457 ? -5.883 -24.504 3.892 1.00 77.50 457 VAL A C 1
ATOM 3685 O O . VAL A 1 457 ? -5.315 -25.533 4.246 1.00 77.50 457 VAL A O 1
ATOM 3688 N N . THR A 1 458 ? -6.806 -24.518 2.931 1.00 83.50 458 THR A N 1
ATOM 3689 C CA . THR A 1 458 ? -7.126 -25.735 2.168 1.00 83.50 458 THR A CA 1
ATOM 3690 C C . THR A 1 458 ? -6.226 -25.887 0.943 1.00 83.50 458 THR A C 1
ATOM 3692 O O . THR A 1 458 ? -5.716 -24.905 0.394 1.00 83.50 458 THR A O 1
ATOM 3695 N N . ALA A 1 459 ? -6.061 -27.123 0.463 1.00 84.25 459 ALA A N 1
ATOM 3696 C CA . ALA A 1 459 ? -5.237 -27.417 -0.713 1.00 84.25 459 ALA A CA 1
ATOM 3697 C C . ALA A 1 459 ? -5.668 -26.625 -1.959 1.00 84.25 459 ALA A C 1
ATOM 3699 O O . ALA A 1 459 ? -4.828 -26.103 -2.692 1.00 84.25 459 ALA A O 1
ATOM 3700 N N . ASP A 1 460 ? -6.974 -26.510 -2.190 1.00 82.44 460 ASP A N 1
ATOM 3701 C CA . ASP A 1 460 ? -7.508 -25.804 -3.355 1.00 82.44 460 ASP A CA 1
ATOM 3702 C C . ASP A 1 460 ? -7.380 -24.285 -3.225 1.00 82.44 460 ASP A C 1
ATOM 3704 O O . ASP A 1 460 ? -7.091 -23.609 -4.215 1.00 82.44 460 ASP A O 1
ATOM 3708 N N . ARG A 1 461 ? -7.499 -23.743 -2.004 1.00 83.38 461 ARG A N 1
ATOM 3709 C CA . ARG A 1 461 ? -7.256 -22.318 -1.754 1.00 83.38 461 ARG A CA 1
ATOM 3710 C C . ARG A 1 461 ? -5.808 -21.941 -2.057 1.00 83.38 461 ARG A C 1
ATOM 3712 O O . ARG A 1 461 ? -5.587 -20.905 -2.687 1.00 83.38 461 ARG A O 1
ATOM 3719 N N . LEU A 1 462 ? -4.855 -22.778 -1.634 1.00 85.69 462 LEU A N 1
ATOM 3720 C CA . LEU A 1 462 ? -3.435 -22.565 -1.901 1.00 85.69 462 LEU A CA 1
ATOM 3721 C C . LEU A 1 462 ? -3.130 -22.661 -3.400 1.00 85.69 462 LEU A C 1
ATOM 3723 O O . LEU A 1 462 ? -2.509 -21.753 -3.934 1.00 85.69 462 LEU A O 1
ATOM 3727 N N . LYS A 1 463 ? -3.616 -23.695 -4.103 1.00 84.88 463 LYS A N 1
ATOM 3728 C CA . LYS A 1 463 ? -3.432 -23.816 -5.564 1.00 84.88 463 LYS A CA 1
ATOM 3729 C C . LYS A 1 463 ? -3.916 -22.575 -6.306 1.00 84.88 463 LYS A C 1
ATOM 3731 O O . LYS A 1 463 ? -3.168 -22.027 -7.103 1.00 84.88 463 LYS A O 1
ATOM 3736 N N . GLN A 1 464 ? -5.126 -22.108 -5.992 1.00 79.50 464 GLN A N 1
ATOM 3737 C CA . GLN A 1 464 ? -5.681 -20.916 -6.627 1.00 79.50 464 GLN A CA 1
ATOM 3738 C C . GLN A 1 464 ? -4.800 -19.685 -6.376 1.00 79.50 464 GLN A C 1
ATOM 3740 O O . GLN A 1 464 ? -4.511 -18.948 -7.310 1.00 79.50 464 GLN A O 1
ATOM 3745 N N . ALA A 1 465 ? -4.335 -19.484 -5.138 1.00 76.44 465 ALA A N 1
ATOM 3746 C CA . ALA A 1 465 ? -3.459 -18.362 -4.806 1.00 76.44 465 ALA A CA 1
ATOM 3747 C C . ALA A 1 465 ? -2.114 -18.423 -5.548 1.00 76.44 465 ALA A C 1
ATOM 3749 O O . ALA A 1 465 ? -1.622 -17.393 -6.001 1.00 76.44 465 ALA A O 1
ATOM 3750 N N . LEU A 1 466 ? -1.529 -19.618 -5.683 1.00 83.38 466 LEU A N 1
ATOM 3751 C CA . LEU A 1 466 ? -0.285 -19.824 -6.425 1.00 83.38 466 LEU A CA 1
ATOM 3752 C C . LEU A 1 466 ? -0.485 -19.567 -7.923 1.00 83.38 466 LEU A C 1
ATOM 3754 O O . LEU A 1 466 ? 0.329 -18.873 -8.527 1.00 83.38 466 LEU A O 1
ATOM 3758 N N . ASP A 1 467 ? -1.570 -20.072 -8.512 1.00 81.00 467 ASP A N 1
ATOM 3759 C CA . ASP A 1 467 ? -1.896 -19.849 -9.925 1.00 81.00 467 ASP A CA 1
ATOM 3760 C C . ASP A 1 467 ? -2.118 -18.356 -10.214 1.00 81.00 467 ASP A C 1
ATOM 3762 O O . ASP A 1 467 ? -1.548 -17.822 -11.168 1.00 81.00 467 ASP A O 1
ATOM 3766 N N . ASP A 1 468 ? -2.870 -17.665 -9.352 1.00 76.75 468 ASP A N 1
ATOM 3767 C CA . ASP A 1 468 ? -3.107 -16.223 -9.454 1.00 76.75 468 ASP A CA 1
ATOM 3768 C C . ASP A 1 468 ? -1.794 -15.433 -9.320 1.00 76.75 468 ASP A C 1
ATOM 3770 O O . ASP A 1 468 ? -1.532 -14.517 -10.106 1.00 76.75 468 ASP A O 1
ATOM 3774 N N . ALA A 1 469 ? -0.937 -15.808 -8.362 1.00 78.06 469 ALA A N 1
ATOM 3775 C CA . ALA A 1 469 ? 0.360 -15.172 -8.148 1.00 78.06 469 ALA A CA 1
ATOM 3776 C C . ALA A 1 469 ? 1.296 -15.368 -9.347 1.00 78.06 469 ALA A C 1
ATOM 3778 O O . ALA A 1 469 ? 1.940 -14.410 -9.781 1.00 78.06 469 ALA A O 1
ATOM 3779 N N . LEU A 1 470 ? 1.356 -16.570 -9.928 1.00 81.25 470 LEU A N 1
ATOM 3780 C CA . LEU A 1 470 ? 2.170 -16.850 -11.114 1.00 81.25 470 LEU A CA 1
ATOM 3781 C C . LEU A 1 470 ? 1.624 -16.143 -12.360 1.00 81.25 470 LEU A C 1
ATOM 3783 O O . LEU A 1 470 ? 2.403 -15.573 -13.128 1.00 81.25 470 LEU A O 1
ATOM 3787 N N . GLU A 1 471 ? 0.302 -16.129 -12.557 1.00 82.31 471 GLU A N 1
ATOM 3788 C CA . GLU A 1 471 ? -0.331 -15.402 -13.659 1.00 82.31 471 GLU A CA 1
ATOM 3789 C C . GLU A 1 471 ? -0.036 -13.901 -13.566 1.00 82.31 471 GLU A C 1
ATOM 3791 O O . GLU A 1 471 ? 0.368 -13.288 -14.559 1.00 82.31 471 GLU A O 1
ATOM 3796 N N . TRP A 1 472 ? -0.185 -13.321 -12.374 1.00 78.44 472 TRP A N 1
ATOM 3797 C CA . TRP A 1 472 ? 0.126 -11.921 -12.115 1.00 78.44 472 TRP A CA 1
ATOM 3798 C C . TRP A 1 472 ? 1.604 -11.610 -12.364 1.00 78.44 472 TRP A C 1
ATOM 3800 O O . TRP A 1 472 ? 1.921 -10.695 -13.131 1.00 78.44 472 TRP A O 1
ATOM 3810 N N . SER A 1 473 ? 2.496 -12.425 -11.791 1.00 76.00 473 SER A N 1
ATOM 3811 C CA . SER A 1 473 ? 3.950 -12.296 -11.929 1.00 76.00 473 SER A CA 1
ATOM 3812 C C . SER A 1 473 ? 4.392 -12.311 -13.389 1.00 76.00 473 SER A C 1
ATOM 3814 O O . SER A 1 473 ? 5.311 -11.580 -13.754 1.00 76.00 473 SER A O 1
ATOM 3816 N N . ALA A 1 474 ? 3.736 -13.120 -14.227 1.00 75.44 474 ALA A N 1
ATOM 3817 C CA . ALA A 1 474 ? 4.059 -13.256 -15.642 1.00 75.44 474 ALA A CA 1
ATOM 3818 C C . ALA A 1 474 ? 3.420 -12.177 -16.536 1.00 75.44 474 ALA A C 1
ATOM 3820 O O . ALA A 1 474 ? 4.011 -11.814 -17.553 1.00 75.44 474 ALA A O 1
ATOM 3821 N N . LYS A 1 475 ? 2.210 -11.690 -16.215 1.00 75.44 475 LYS A N 1
ATOM 3822 C CA . LYS A 1 475 ? 1.435 -10.812 -17.116 1.00 75.44 475 LYS A CA 1
ATOM 3823 C C . LYS A 1 475 ? 1.493 -9.331 -16.777 1.00 75.44 475 LYS A C 1
ATOM 3825 O O . LYS A 1 475 ? 1.470 -8.516 -17.694 1.00 75.44 475 LYS A O 1
ATOM 3830 N N . GLU A 1 476 ? 1.498 -8.977 -15.496 1.00 72.25 476 GLU A N 1
ATOM 3831 C CA . GLU A 1 476 ? 1.294 -7.584 -15.073 1.00 72.25 476 GLU A CA 1
ATOM 3832 C C . GLU A 1 476 ? 2.609 -6.850 -14.774 1.00 72.25 476 GLU A C 1
ATOM 3834 O O . GLU A 1 476 ? 2.620 -5.621 -14.731 1.00 72.25 476 GLU A O 1
ATOM 3839 N N . ILE A 1 477 ? 3.720 -7.572 -14.605 1.00 70.94 477 ILE A N 1
ATOM 3840 C CA . ILE A 1 477 ? 5.047 -6.986 -14.384 1.00 70.94 477 ILE A CA 1
ATOM 3841 C C . ILE A 1 477 ? 5.843 -7.011 -15.693 1.00 70.94 477 ILE A C 1
ATOM 3843 O O . ILE A 1 477 ? 6.413 -8.043 -16.073 1.00 70.94 477 ILE A O 1
ATOM 3847 N N . ASP A 1 478 ? 5.916 -5.855 -16.355 1.00 82.12 478 ASP A N 1
ATOM 3848 C CA . ASP A 1 478 ? 6.688 -5.670 -17.585 1.00 82.12 478 ASP A CA 1
ATOM 3849 C C . ASP A 1 478 ? 8.183 -5.475 -17.280 1.00 82.12 478 ASP A C 1
ATOM 3851 O O . ASP A 1 478 ? 8.656 -4.392 -16.928 1.00 82.12 478 ASP A O 1
ATOM 3855 N N . LEU A 1 479 ? 8.944 -6.560 -17.436 1.00 82.94 479 LEU A N 1
ATOM 3856 C CA . LEU A 1 479 ? 10.397 -6.546 -17.289 1.00 82.94 479 LEU A CA 1
ATOM 3857 C C . LEU A 1 479 ? 11.073 -5.647 -18.335 1.00 82.94 479 LEU A C 1
ATOM 3859 O O . LEU A 1 479 ? 12.086 -5.020 -18.035 1.00 82.94 479 LEU A O 1
ATOM 3863 N N . SER A 1 480 ? 10.523 -5.554 -19.548 1.00 85.75 480 SER A N 1
ATOM 3864 C CA . SER A 1 480 ? 11.117 -4.747 -20.619 1.00 85.75 480 SER A CA 1
ATOM 3865 C C . SER A 1 480 ? 11.015 -3.261 -20.295 1.00 85.75 480 SER A C 1
ATOM 3867 O O . SER A 1 480 ? 11.989 -2.529 -20.466 1.00 85.75 480 SER A O 1
ATOM 3869 N N . GLU A 1 481 ? 9.863 -2.822 -19.779 1.00 85.31 481 GLU A N 1
ATOM 3870 C CA . GLU A 1 481 ? 9.679 -1.452 -19.291 1.00 85.31 481 GLU A CA 1
ATOM 3871 C C . GLU A 1 481 ? 10.657 -1.141 -18.153 1.00 85.31 481 GLU A C 1
ATOM 3873 O O . GLU A 1 481 ? 11.311 -0.095 -18.172 1.00 85.31 481 GLU A O 1
ATOM 3878 N N . ARG A 1 482 ? 10.823 -2.073 -17.203 1.00 82.19 482 ARG A N 1
ATOM 3879 C CA . ARG A 1 482 ? 11.745 -1.885 -16.079 1.00 82.19 482 ARG A CA 1
ATOM 3880 C C . ARG A 1 482 ? 13.203 -1.773 -16.527 1.00 82.19 482 ARG A C 1
ATOM 3882 O O . ARG A 1 482 ? 13.877 -0.823 -16.144 1.00 82.19 482 ARG A O 1
ATOM 3889 N N . LEU A 1 483 ? 13.664 -2.680 -17.390 1.00 85.62 483 LEU A N 1
ATOM 3890 C CA . LEU A 1 483 ? 15.009 -2.634 -17.973 1.00 85.62 483 LEU A CA 1
ATOM 3891 C C . LEU A 1 483 ? 15.243 -1.326 -18.741 1.00 85.62 483 LEU A C 1
ATOM 3893 O O . LEU A 1 483 ? 16.285 -0.688 -18.591 1.00 85.62 483 LEU A O 1
ATOM 3897 N N . HIS A 1 484 ? 14.261 -0.894 -19.535 1.00 84.56 484 HIS A N 1
ATOM 3898 C CA . HIS A 1 484 ? 14.358 0.345 -20.300 1.00 84.56 484 HIS A CA 1
ATOM 3899 C C . HIS A 1 484 ? 14.433 1.587 -19.399 1.00 84.56 484 HIS A C 1
ATOM 3901 O O . HIS A 1 484 ? 15.212 2.496 -19.680 1.00 84.56 484 HIS A O 1
ATOM 3907 N N . SER A 1 485 ? 13.658 1.617 -18.312 1.00 82.81 485 SER A N 1
ATOM 3908 C CA . SER A 1 485 ? 13.677 2.704 -17.329 1.00 82.81 485 SER A CA 1
ATOM 3909 C C . SER A 1 485 ? 15.013 2.790 -16.591 1.00 82.81 485 SER A C 1
ATOM 3911 O O . SER A 1 485 ? 15.577 3.876 -16.472 1.00 82.81 485 SER A O 1
ATOM 3913 N N . ASP A 1 486 ? 15.522 1.653 -16.117 1.00 82.31 486 ASP A N 1
ATOM 3914 C CA . ASP A 1 486 ? 16.675 1.631 -15.214 1.00 82.31 486 ASP A CA 1
ATOM 3915 C C . ASP A 1 486 ? 18.002 1.791 -15.978 1.00 82.31 486 ASP A C 1
ATOM 3917 O O . ASP A 1 486 ? 18.904 2.498 -15.525 1.00 82.31 486 ASP A O 1
ATOM 3921 N N . TYR A 1 487 ? 18.110 1.187 -17.170 1.00 87.25 487 TYR A N 1
ATOM 3922 C CA . TYR A 1 487 ? 19.372 1.087 -17.915 1.00 87.25 487 TYR A CA 1
ATOM 3923 C C . TYR A 1 487 ? 19.236 1.349 -19.424 1.00 87.25 487 TYR A C 1
ATOM 3925 O O . TYR A 1 487 ? 20.190 1.144 -20.175 1.00 87.25 487 TYR A O 1
ATOM 3933 N N . GLY A 1 488 ? 18.081 1.808 -19.917 1.00 85.12 488 GLY A N 1
ATOM 3934 C CA . GLY A 1 488 ? 17.871 2.080 -21.347 1.00 85.12 488 GLY A CA 1
ATOM 3935 C C . GLY A 1 488 ? 18.545 3.360 -21.855 1.00 85.12 488 GLY A C 1
ATOM 3936 O O . GLY A 1 488 ? 18.775 3.501 -23.056 1.00 85.12 488 GLY A O 1
ATOM 3937 N N . ILE A 1 489 ? 18.898 4.288 -20.961 1.00 87.50 489 ILE A N 1
ATOM 3938 C CA . ILE A 1 489 ? 19.570 5.544 -21.320 1.00 87.50 489 ILE A CA 1
ATOM 3939 C C . ILE A 1 489 ? 21.059 5.284 -21.553 1.00 87.50 489 ILE A C 1
ATOM 3941 O O . ILE A 1 489 ? 21.732 4.702 -20.701 1.00 87.50 489 ILE A O 1
ATOM 3945 N N . ALA A 1 490 ? 21.583 5.772 -22.680 1.00 87.06 490 ALA A N 1
ATOM 3946 C CA . ALA A 1 490 ? 22.996 5.644 -23.019 1.00 87.06 490 ALA A CA 1
ATOM 3947 C C . ALA A 1 490 ? 23.910 6.277 -21.942 1.00 87.06 490 ALA A C 1
ATOM 3949 O O . ALA A 1 490 ? 23.603 7.373 -21.462 1.00 87.06 490 ALA A O 1
ATOM 3950 N N . PRO A 1 491 ? 25.062 5.663 -21.602 1.00 83.56 491 PRO A N 1
ATOM 3951 C CA . PRO A 1 491 ? 25.938 6.129 -20.519 1.00 83.56 491 PRO A CA 1
ATOM 3952 C C . PRO A 1 491 ? 26.359 7.604 -20.610 1.00 83.56 491 PRO A C 1
ATOM 3954 O O . PRO A 1 491 ? 26.413 8.305 -19.603 1.00 83.56 491 PRO A O 1
ATOM 3957 N N . TRP A 1 492 ? 26.600 8.115 -21.820 1.00 82.38 492 TRP A N 1
ATOM 3958 C CA . TRP A 1 492 ? 27.000 9.510 -22.063 1.00 82.38 492 TRP A CA 1
ATOM 3959 C C . TRP A 1 492 ? 25.842 10.514 -22.066 1.00 82.38 492 TRP A C 1
ATOM 3961 O O . TRP A 1 492 ? 26.082 11.719 -22.121 1.00 82.38 492 TRP A O 1
ATOM 3971 N N . ALA A 1 493 ? 24.595 10.040 -22.044 1.00 81.38 493 ALA A N 1
ATOM 3972 C CA . ALA A 1 493 ? 23.398 10.874 -22.000 1.00 81.38 493 ALA A CA 1
ATOM 3973 C C . ALA A 1 493 ? 22.860 11.073 -20.569 1.00 81.38 493 ALA A C 1
ATOM 3975 O O . ALA A 1 493 ? 21.907 11.829 -20.389 1.00 81.38 493 ALA A O 1
ATOM 3976 N N . LYS A 1 494 ? 23.463 10.429 -19.557 1.00 69.94 494 LYS A N 1
ATOM 3977 C CA . LYS A 1 494 ? 23.133 10.653 -18.142 1.00 69.94 494 LYS A CA 1
ATOM 3978 C C . LYS A 1 494 ? 23.556 12.055 -17.695 1.00 69.94 494 LYS A C 1
ATOM 3980 O O . LYS A 1 494 ? 24.682 12.495 -17.945 1.00 69.94 494 LYS A O 1
ATOM 3985 N N . ASP A 1 495 ? 22.662 12.742 -16.986 1.00 60.53 495 ASP A N 1
ATOM 3986 C CA . ASP A 1 495 ? 22.953 14.043 -16.388 1.00 60.53 495 ASP A CA 1
ATOM 3987 C C . ASP A 1 495 ? 24.094 13.926 -15.366 1.00 60.53 495 ASP A C 1
ATOM 3989 O O . ASP A 1 495 ? 24.176 12.976 -14.589 1.00 60.53 495 ASP A O 1
ATOM 3993 N N . ALA A 1 496 ? 24.974 14.930 -15.312 1.00 53.41 496 ALA A N 1
ATOM 3994 C CA . ALA A 1 496 ? 26.161 14.910 -14.450 1.00 53.41 496 ALA A CA 1
ATOM 3995 C C . ALA A 1 496 ? 25.868 14.820 -12.934 1.00 53.41 496 ALA A C 1
ATOM 3997 O O . ALA A 1 496 ? 26.802 14.638 -12.158 1.00 53.41 496 ALA A O 1
ATOM 3998 N N . ARG A 1 497 ? 24.597 14.953 -12.526 1.00 48.75 497 ARG A N 1
ATOM 3999 C CA . ARG A 1 497 ? 24.108 14.847 -11.141 1.00 48.75 497 ARG A CA 1
ATOM 4000 C C . ARG A 1 497 ? 23.657 13.432 -10.741 1.00 48.75 497 ARG A C 1
ATOM 4002 O O . ARG A 1 497 ? 23.610 13.168 -9.550 1.00 48.75 497 ARG A O 1
ATOM 4009 N N . ASP A 1 498 ? 23.418 12.541 -11.708 1.00 51.25 498 ASP A N 1
ATOM 4010 C CA . ASP A 1 498 ? 23.068 11.118 -11.502 1.00 51.25 498 ASP A CA 1
ATOM 4011 C C . ASP A 1 498 ? 24.285 10.183 -11.618 1.00 51.25 498 ASP A C 1
ATOM 4013 O O . ASP A 1 498 ? 24.162 8.959 -11.678 1.00 51.25 498 ASP A O 1
ATOM 4017 N N . LYS A 1 499 ? 25.490 10.762 -11.641 1.00 48.81 499 LYS A N 1
ATOM 4018 C CA . LYS A 1 499 ? 26.771 10.050 -11.603 1.00 48.81 499 LYS A CA 1
ATOM 4019 C C . LYS A 1 499 ? 27.089 9.579 -10.181 1.00 48.81 499 LYS A C 1
ATOM 4021 O O . LYS A 1 499 ? 28.122 9.946 -9.626 1.00 48.81 499 LYS A O 1
ATOM 4026 N N . GLY A 1 500 ? 26.190 8.805 -9.574 1.00 44.59 500 GLY A N 1
ATOM 4027 C CA . GLY A 1 500 ? 26.633 7.869 -8.541 1.00 44.59 500 GLY A CA 1
ATOM 4028 C C . GLY A 1 500 ? 27.717 6.965 -9.137 1.00 44.59 500 GLY A C 1
ATOM 4029 O O . GLY A 1 500 ? 27.719 6.774 -10.354 1.00 44.59 500 GLY A O 1
ATOM 4030 N N . ASP A 1 501 ? 28.645 6.480 -8.309 1.00 47.59 501 ASP A N 1
ATOM 4031 C CA . ASP A 1 501 ? 29.736 5.543 -8.647 1.00 47.59 501 ASP A CA 1
ATOM 4032 C C . ASP A 1 501 ? 29.201 4.203 -9.202 1.00 47.59 501 ASP A C 1
ATOM 4034 O O . ASP A 1 501 ? 29.365 3.147 -8.606 1.00 47.59 501 ASP A O 1
ATOM 4038 N N . ASP A 1 502 ? 28.505 4.235 -10.332 1.00 60.16 502 ASP A N 1
ATOM 4039 C CA . ASP A 1 502 ? 27.957 3.070 -11.013 1.00 60.16 502 ASP A CA 1
ATOM 4040 C C . ASP A 1 502 ? 28.945 2.716 -12.127 1.00 60.16 502 ASP A C 1
ATOM 4042 O O . ASP A 1 502 ? 28.708 2.963 -13.315 1.00 60.16 502 ASP A O 1
ATOM 4046 N N . THR A 1 503 ? 30.124 2.236 -11.713 1.00 63.28 503 THR A N 1
ATOM 4047 C CA . THR A 1 503 ? 31.259 1.847 -12.576 1.00 63.28 503 THR A CA 1
ATOM 4048 C C . THR A 1 503 ? 30.881 0.828 -13.649 1.00 63.28 503 THR A C 1
ATOM 4050 O O . THR A 1 503 ? 31.606 0.657 -14.625 1.00 63.28 503 THR A O 1
ATOM 4053 N N . ASP A 1 504 ? 29.705 0.224 -13.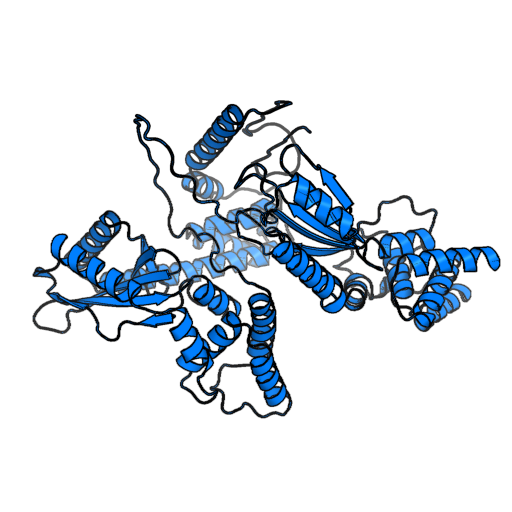512 1.00 76.69 504 ASP A N 1
ATOM 4054 C CA . ASP A 1 504 ? 29.241 -0.921 -14.286 1.00 76.69 504 ASP A CA 1
ATOM 4055 C C . ASP A 1 504 ? 28.025 -0.593 -15.150 1.00 76.69 504 ASP A C 1
ATOM 4057 O O . ASP A 1 504 ? 27.552 -1.428 -15.928 1.00 76.69 504 ASP A O 1
ATOM 4061 N N . TYR A 1 505 ? 27.541 0.652 -15.082 1.00 85.06 505 TYR A N 1
ATOM 4062 C CA . TYR A 1 505 ? 26.361 1.100 -15.815 1.00 85.06 505 TYR A CA 1
ATOM 4063 C C . TYR A 1 505 ? 26.488 0.862 -17.325 1.00 85.06 505 TYR A C 1
ATOM 4065 O O . TYR A 1 505 ? 25.513 0.526 -17.997 1.00 85.06 505 TYR A O 1
ATOM 4073 N N . ALA A 1 506 ? 27.696 0.997 -17.876 1.00 88.75 506 ALA A N 1
ATOM 4074 C CA . ALA A 1 506 ? 27.959 0.720 -19.281 1.00 88.75 506 ALA A CA 1
ATOM 4075 C C . ALA A 1 506 ? 27.698 -0.752 -19.650 1.00 88.75 506 ALA A C 1
ATOM 4077 O O . ALA A 1 506 ? 27.086 -1.025 -20.686 1.00 88.75 506 ALA A O 1
ATOM 4078 N N . LEU A 1 507 ? 28.101 -1.697 -18.795 1.00 90.00 507 LEU A N 1
ATOM 4079 C CA . LEU A 1 507 ? 27.853 -3.125 -18.988 1.00 90.00 507 LEU A CA 1
ATOM 4080 C C . LEU A 1 507 ? 26.369 -3.469 -18.776 1.00 90.00 507 LEU A C 1
ATOM 4082 O O . LEU A 1 507 ? 25.810 -4.242 -19.558 1.00 90.00 507 LEU A O 1
ATOM 4086 N N . LEU A 1 508 ? 25.715 -2.854 -17.785 1.00 90.56 508 LEU A N 1
ATOM 4087 C CA . LEU A 1 508 ? 24.273 -2.993 -17.526 1.00 90.56 508 LEU A CA 1
ATOM 4088 C C . LEU A 1 508 ? 23.430 -2.475 -18.698 1.00 90.56 508 LEU A C 1
ATOM 4090 O O . LEU A 1 508 ? 22.451 -3.110 -19.097 1.00 90.56 508 LEU A O 1
ATOM 4094 N N . HIS A 1 509 ? 23.846 -1.364 -19.308 1.00 92.38 509 HIS A N 1
ATOM 4095 C CA . HIS A 1 509 ? 23.223 -0.816 -20.508 1.00 92.38 509 HIS A CA 1
ATOM 4096 C C . HIS A 1 509 ? 23.341 -1.779 -21.698 1.00 92.38 509 HIS A C 1
ATOM 4098 O O . HIS A 1 509 ? 22.348 -2.053 -22.373 1.00 92.38 509 HIS A O 1
ATOM 4104 N N . LEU A 1 510 ? 24.526 -2.354 -21.937 1.00 93.31 510 LEU A N 1
ATOM 4105 C CA . LEU A 1 510 ? 24.705 -3.351 -23.000 1.00 93.31 510 LEU A CA 1
ATOM 4106 C C . LEU A 1 510 ? 23.886 -4.621 -22.748 1.00 93.31 510 LEU A C 1
ATOM 4108 O O . LEU A 1 510 ? 23.256 -5.123 -23.679 1.00 93.31 510 LEU A O 1
ATOM 4112 N N . GLY A 1 511 ? 23.861 -5.115 -21.506 1.00 92.88 511 GLY A N 1
ATOM 4113 C CA . GLY A 1 511 ? 23.019 -6.243 -21.101 1.00 92.88 511 GLY A CA 1
ATOM 4114 C C . GLY A 1 511 ? 21.537 -5.963 -21.334 1.00 92.88 511 GLY A C 1
ATOM 4115 O O . GLY A 1 511 ? 20.828 -6.799 -21.889 1.00 92.88 511 GLY A O 1
ATOM 4116 N N . THR A 1 512 ? 21.091 -4.750 -21.016 1.00 93.75 512 THR A N 1
ATOM 4117 C CA . THR A 1 512 ? 19.718 -4.287 -21.241 1.00 93.75 512 THR A CA 1
ATOM 4118 C C . THR A 1 512 ? 19.360 -4.235 -22.719 1.00 93.75 512 THR A C 1
ATOM 4120 O O . THR A 1 512 ? 18.366 -4.835 -23.119 1.00 93.75 512 THR A O 1
ATOM 4123 N N . LEU A 1 513 ? 20.170 -3.589 -23.563 1.00 94.56 513 LEU A N 1
ATOM 4124 C CA . LEU A 1 513 ? 19.924 -3.560 -25.011 1.00 94.56 513 LEU A CA 1
ATOM 4125 C C . LEU A 1 513 ? 19.893 -4.971 -25.609 1.00 94.56 513 LEU A C 1
ATOM 4127 O O . LEU A 1 513 ? 19.069 -5.267 -26.476 1.00 94.56 513 LEU A O 1
ATOM 4131 N N . ALA A 1 514 ? 20.765 -5.853 -25.119 1.00 94.12 514 ALA A N 1
ATOM 4132 C CA . ALA A 1 514 ? 20.807 -7.237 -25.549 1.00 94.12 514 ALA A CA 1
ATOM 4133 C C . ALA A 1 514 ? 19.529 -8.000 -25.162 1.00 94.12 514 ALA A C 1
ATOM 4135 O O . ALA A 1 514 ? 18.945 -8.692 -25.994 1.00 94.12 514 ALA A O 1
ATOM 4136 N N . LEU A 1 515 ? 19.048 -7.820 -23.933 1.00 92.12 515 LEU A N 1
ATOM 4137 C CA . LEU A 1 515 ? 17.810 -8.419 -23.435 1.00 92.12 515 LEU A CA 1
ATOM 4138 C C . LEU A 1 515 ? 16.539 -7.808 -24.037 1.00 92.12 515 LEU A C 1
ATOM 4140 O O . LEU A 1 515 ? 15.525 -8.488 -24.123 1.00 92.12 515 LEU A O 1
ATOM 4144 N N . LEU A 1 516 ? 16.583 -6.563 -24.506 1.00 92.25 516 LEU A N 1
ATOM 4145 C CA . LEU A 1 516 ? 15.491 -5.948 -25.268 1.00 92.25 516 LEU A CA 1
ATOM 4146 C C . LEU A 1 516 ? 15.508 -6.348 -26.754 1.00 92.25 516 LEU A C 1
ATOM 4148 O O . LEU A 1 516 ? 14.584 -6.018 -27.497 1.00 92.25 516 LEU A O 1
ATOM 4152 N N . GLY A 1 517 ? 16.546 -7.061 -27.205 1.00 92.56 517 GLY A N 1
ATOM 4153 C CA . GLY A 1 517 ? 16.709 -7.442 -28.606 1.00 92.56 517 GLY A CA 1
ATOM 4154 C C . GLY A 1 517 ? 16.995 -6.255 -29.532 1.00 92.56 517 GLY A C 1
ATOM 4155 O O . GLY A 1 517 ? 16.679 -6.324 -30.723 1.00 92.56 517 GLY A O 1
ATOM 4156 N N . ASP A 1 518 ? 17.586 -5.172 -29.013 1.00 94.12 518 ASP A N 1
ATOM 4157 C CA . ASP A 1 518 ? 17.902 -3.961 -29.778 1.00 94.12 518 ASP A CA 1
ATOM 4158 C C . ASP A 1 518 ? 19.186 -4.138 -30.605 1.00 94.12 518 ASP A C 1
ATOM 4160 O O . ASP A 1 518 ? 20.274 -3.630 -30.314 1.00 94.12 518 ASP A O 1
ATOM 4164 N N . VAL A 1 519 ? 19.043 -4.921 -31.672 1.00 95.62 519 VAL A N 1
ATOM 4165 C CA . VAL A 1 519 ? 20.126 -5.227 -32.607 1.00 95.62 519 VAL A CA 1
ATOM 4166 C C . VAL A 1 519 ? 20.597 -3.974 -33.350 1.00 95.62 519 VAL A C 1
ATOM 4168 O O . VAL A 1 519 ? 21.782 -3.872 -33.662 1.00 95.62 519 VAL A O 1
ATOM 4171 N N . GLU A 1 520 ? 19.701 -3.033 -33.652 1.00 96.06 520 GLU A N 1
ATOM 4172 C CA . GLU A 1 520 ? 20.027 -1.839 -34.439 1.00 96.06 520 GLU A CA 1
ATOM 4173 C C . GLU A 1 520 ? 20.957 -0.904 -33.660 1.00 96.06 520 GLU A C 1
ATOM 4175 O O . GLU A 1 520 ? 22.025 -0.534 -34.164 1.00 96.06 520 GLU A O 1
ATOM 4180 N N . THR A 1 521 ? 20.611 -0.596 -32.408 1.00 95.06 521 THR A N 1
ATOM 4181 C CA . THR A 1 521 ? 21.436 0.253 -31.542 1.00 95.06 521 THR A CA 1
ATOM 4182 C C . THR A 1 521 ? 22.791 -0.393 -31.268 1.00 95.06 521 THR A C 1
ATOM 4184 O O . THR A 1 521 ? 23.827 0.250 -31.447 1.00 95.06 521 THR A O 1
ATOM 4187 N N . LEU A 1 522 ? 22.819 -1.687 -30.933 1.00 96.25 522 LEU A N 1
ATOM 4188 C CA . LEU A 1 522 ? 24.074 -2.404 -30.683 1.00 96.25 522 LEU A CA 1
ATOM 4189 C C . LEU A 1 522 ? 24.980 -2.465 -31.928 1.00 96.25 522 LEU A C 1
ATOM 4191 O O . LEU A 1 522 ? 26.197 -2.309 -31.808 1.00 96.25 522 LEU A O 1
ATOM 4195 N N . GLN A 1 523 ? 24.416 -2.638 -33.132 1.00 95.88 523 GLN A N 1
ATOM 4196 C CA . GLN A 1 523 ? 25.186 -2.588 -34.384 1.00 95.88 523 GLN A CA 1
ATOM 4197 C C . GLN A 1 523 ? 25.742 -1.190 -34.646 1.00 95.88 523 GLN A C 1
ATOM 4199 O O . GLN A 1 523 ? 26.894 -1.056 -35.063 1.00 95.88 523 GLN A O 1
ATOM 4204 N N . SER A 1 524 ? 24.942 -0.154 -34.390 1.00 95.12 524 SER A N 1
ATOM 4205 C CA . SER A 1 524 ? 25.375 1.239 -34.500 1.00 95.12 524 SER A CA 1
ATOM 4206 C C . SER A 1 524 ? 26.562 1.523 -33.572 1.00 95.12 524 SER A C 1
ATOM 4208 O O . SER A 1 524 ? 27.579 2.064 -34.015 1.00 95.12 524 SER A O 1
ATOM 4210 N N . TYR A 1 525 ? 26.495 1.070 -32.315 1.00 94.81 525 TYR A N 1
ATOM 4211 C CA . TYR A 1 525 ? 27.588 1.230 -31.352 1.00 94.81 525 TYR A CA 1
ATOM 4212 C C . TYR A 1 525 ? 28.850 0.482 -31.785 1.00 94.81 525 TYR A C 1
ATOM 4214 O O . TYR A 1 525 ? 29.930 1.076 -31.821 1.00 94.81 525 TYR A O 1
ATOM 4222 N N . GLN A 1 526 ? 28.717 -0.778 -32.210 1.00 94.56 526 GLN A N 1
ATOM 4223 C CA . GLN A 1 526 ? 29.840 -1.569 -32.715 1.00 94.56 526 GLN A CA 1
ATOM 4224 C C . GLN A 1 526 ? 30.536 -0.891 -33.911 1.00 94.56 526 GLN A C 1
ATOM 4226 O O . GLN A 1 526 ? 31.766 -0.851 -33.980 1.00 94.56 526 GLN A O 1
ATOM 4231 N N . GLN A 1 527 ? 29.769 -0.327 -34.852 1.00 93.06 527 GLN A N 1
ATOM 4232 C CA . GLN A 1 527 ? 30.309 0.382 -36.019 1.00 93.06 527 GLN A CA 1
ATOM 4233 C C . GLN A 1 527 ? 31.013 1.693 -35.651 1.00 93.06 527 GLN A C 1
ATOM 4235 O O . GLN A 1 527 ? 31.997 2.066 -36.296 1.00 93.06 527 GLN A O 1
ATOM 4240 N N . SER A 1 528 ? 30.526 2.417 -34.644 1.00 90.75 528 SER A N 1
ATOM 4241 C CA . SER A 1 528 ? 31.212 3.606 -34.125 1.00 90.75 528 SER A CA 1
ATOM 4242 C C . SER A 1 528 ? 32.533 3.232 -33.452 1.00 90.75 528 SER A C 1
ATOM 4244 O O . SER A 1 528 ? 33.565 3.800 -33.817 1.00 90.75 528 SER A O 1
ATOM 4246 N N . PHE A 1 529 ? 32.549 2.174 -32.633 1.00 90.88 529 PHE A N 1
ATOM 4247 C CA . PHE A 1 529 ? 33.776 1.635 -32.034 1.00 90.88 529 PHE A CA 1
ATOM 4248 C C . PHE A 1 529 ? 34.810 1.211 -33.081 1.00 90.88 529 PHE A C 1
ATOM 4250 O O . PHE A 1 529 ? 35.984 1.556 -32.966 1.00 90.88 529 PHE A O 1
ATOM 4257 N N . ALA A 1 530 ? 34.382 0.536 -34.152 1.00 88.06 530 ALA A N 1
ATOM 4258 C CA . ALA A 1 530 ? 35.267 0.143 -35.252 1.00 88.06 530 ALA A CA 1
ATOM 4259 C C . ALA A 1 530 ? 35.888 1.345 -35.996 1.00 88.06 530 ALA A C 1
ATOM 4261 O O . ALA A 1 530 ? 36.930 1.208 -36.638 1.00 88.06 530 ALA A O 1
ATOM 4262 N N . ARG A 1 531 ? 35.264 2.529 -35.914 1.00 90.31 531 ARG A N 1
ATOM 4263 C CA . ARG A 1 531 ? 35.771 3.797 -36.468 1.00 90.31 531 ARG A CA 1
ATOM 4264 C C . ARG A 1 531 ? 36.601 4.611 -35.465 1.00 90.31 531 ARG A C 1
ATOM 4266 O O . ARG A 1 531 ? 37.075 5.684 -35.829 1.00 90.31 531 ARG A O 1
ATOM 4273 N N . GLY A 1 532 ? 36.792 4.109 -34.243 1.00 85.44 532 GLY A N 1
ATOM 4274 C CA . GLY A 1 532 ? 37.500 4.797 -33.159 1.00 85.44 532 GLY A CA 1
ATOM 4275 C C . GLY A 1 532 ? 36.666 5.853 -32.428 1.00 85.44 532 GLY A C 1
ATOM 4276 O O . GLY A 1 532 ? 37.222 6.632 -31.659 1.00 85.44 532 GLY A O 1
ATOM 4277 N N . ASP A 1 533 ? 35.353 5.903 -32.670 1.00 87.31 533 ASP A N 1
ATOM 4278 C CA . ASP A 1 533 ? 34.424 6.732 -31.905 1.00 87.31 533 ASP A CA 1
ATOM 4279 C C . ASP A 1 533 ? 33.801 5.890 -30.787 1.00 87.31 533 ASP A C 1
ATOM 4281 O O . ASP A 1 533 ? 32.933 5.048 -31.023 1.00 87.31 533 ASP A O 1
ATOM 4285 N N . HIS A 1 534 ? 34.273 6.117 -29.565 1.00 84.38 534 HIS A N 1
ATOM 4286 C CA . HIS A 1 534 ? 33.846 5.378 -28.381 1.00 84.38 534 HIS A CA 1
ATOM 4287 C C . HIS A 1 534 ? 32.516 5.876 -27.803 1.00 84.38 534 HIS A C 1
ATOM 4289 O O . HIS A 1 534 ? 32.078 5.356 -26.783 1.00 84.38 534 HIS A O 1
ATOM 4295 N N . LEU A 1 535 ? 31.871 6.881 -28.416 1.00 82.62 535 LEU A N 1
ATOM 4296 C CA . LEU A 1 535 ? 30.566 7.430 -28.020 1.00 82.62 535 LEU A CA 1
ATOM 4297 C C . LEU A 1 535 ? 30.474 7.927 -26.564 1.00 82.62 535 LEU A C 1
ATOM 4299 O O . LEU A 1 535 ? 29.401 8.306 -26.128 1.00 82.62 535 LEU A O 1
ATOM 4303 N N . GLY A 1 536 ? 31.578 7.985 -25.817 1.00 80.94 536 GLY A N 1
ATOM 4304 C CA . GLY A 1 536 ? 31.580 8.326 -24.393 1.00 80.94 536 GLY A CA 1
ATOM 4305 C C . GLY A 1 536 ? 31.398 7.133 -23.448 1.00 80.94 536 GLY A C 1
ATOM 4306 O O . GLY A 1 536 ? 31.202 7.356 -22.256 1.00 80.94 536 GLY A O 1
ATOM 4307 N N . PHE A 1 537 ? 31.483 5.895 -23.947 1.00 84.88 537 PHE A N 1
ATOM 4308 C CA . PHE A 1 537 ? 31.781 4.734 -23.106 1.00 84.88 537 PHE A CA 1
ATOM 4309 C C . PHE A 1 537 ? 33.191 4.868 -22.507 1.00 84.88 537 PHE A C 1
ATOM 4311 O O . PHE A 1 537 ? 34.097 5.395 -23.158 1.00 84.88 537 PHE A O 1
ATOM 4318 N N . ASP A 1 538 ? 33.370 4.395 -21.277 1.00 80.88 538 ASP A N 1
ATOM 4319 C CA . ASP A 1 538 ? 34.682 4.308 -20.637 1.00 80.88 538 ASP A CA 1
ATOM 4320 C C . ASP A 1 538 ? 35.520 3.122 -21.170 1.00 80.88 538 ASP A C 1
ATOM 4322 O O . ASP A 1 538 ? 35.073 2.321 -21.997 1.00 80.88 538 ASP A O 1
ATOM 4326 N N . ASP A 1 539 ? 36.760 3.013 -20.685 1.00 82.81 539 ASP A N 1
ATOM 4327 C CA . ASP A 1 539 ? 37.739 2.018 -21.139 1.00 82.81 539 ASP A CA 1
ATOM 4328 C C . ASP A 1 539 ? 37.417 0.567 -20.709 1.00 82.81 539 ASP A C 1
ATOM 4330 O O . ASP A 1 539 ? 38.102 -0.369 -21.147 1.00 82.81 539 ASP A O 1
ATOM 4334 N N . SER A 1 540 ? 36.396 0.343 -19.870 1.00 82.06 540 SER A N 1
ATOM 4335 C CA . SER A 1 540 ? 35.942 -1.007 -19.504 1.00 82.06 540 SER A CA 1
ATOM 4336 C C . SER A 1 540 ? 35.292 -1.718 -20.696 1.00 82.06 540 SER A C 1
ATOM 4338 O O . SER A 1 540 ? 35.481 -2.923 -20.894 1.00 82.06 540 SER A O 1
ATOM 4340 N N . ILE A 1 541 ? 34.617 -0.969 -21.576 1.00 89.81 541 ILE A N 1
ATOM 4341 C CA . ILE A 1 541 ? 33.901 -1.526 -22.722 1.00 89.81 541 ILE A CA 1
ATOM 4342 C C . ILE A 1 541 ? 34.802 -1.624 -23.957 1.00 89.81 541 ILE A C 1
ATOM 4344 O O . ILE A 1 541 ? 35.167 -0.656 -24.615 1.00 89.81 541 ILE A O 1
ATOM 4348 N N . LYS A 1 542 ? 35.109 -2.864 -24.328 1.00 89.75 542 LYS A N 1
ATOM 4349 C CA . LYS A 1 542 ? 35.814 -3.265 -25.559 1.00 89.75 542 LYS A CA 1
ATOM 4350 C C . LYS A 1 542 ? 34.875 -3.757 -26.666 1.00 89.75 542 LYS A C 1
ATOM 4352 O O . LYS A 1 542 ? 33.758 -4.190 -26.402 1.00 89.75 542 LYS A O 1
ATOM 4357 N N . GLN A 1 543 ? 35.389 -3.806 -27.899 1.00 88.19 543 GLN A N 1
ATOM 4358 C CA . GLN A 1 543 ? 34.678 -4.293 -29.093 1.00 88.19 543 GLN A CA 1
ATOM 4359 C C . GLN A 1 543 ? 34.029 -5.681 -28.914 1.00 88.19 543 GLN A C 1
ATOM 4361 O O . GLN A 1 543 ? 32.905 -5.896 -29.366 1.00 88.19 543 GLN A O 1
ATOM 4366 N N . LEU A 1 544 ? 34.705 -6.586 -28.198 1.00 90.31 544 LEU A N 1
ATOM 4367 C CA . LEU A 1 544 ? 34.224 -7.940 -27.905 1.00 90.31 544 LEU A CA 1
ATOM 4368 C C . LEU A 1 544 ? 32.889 -7.957 -27.132 1.00 90.31 544 LEU A C 1
ATOM 4370 O O . LEU A 1 544 ? 32.074 -8.854 -27.335 1.00 90.31 544 LEU A O 1
ATOM 4374 N N . HIS A 1 545 ? 32.628 -6.960 -26.281 1.00 94.19 545 HIS A N 1
ATOM 4375 C CA . HIS A 1 545 ? 31.366 -6.886 -25.537 1.00 94.19 545 HIS A CA 1
ATOM 4376 C C . HIS A 1 545 ? 30.183 -6.628 -26.468 1.00 94.19 545 HIS A C 1
ATOM 4378 O O . HIS A 1 545 ? 29.145 -7.265 -26.326 1.00 94.19 545 HIS A O 1
ATOM 4384 N N . PHE A 1 546 ? 30.348 -5.763 -27.475 1.00 94.00 546 PHE A N 1
ATOM 4385 C CA . PHE A 1 546 ? 29.309 -5.534 -28.480 1.00 94.00 546 PHE A CA 1
ATOM 4386 C C . PHE A 1 546 ? 29.060 -6.778 -29.333 1.00 94.00 546 PHE A C 1
ATOM 4388 O O . PHE A 1 546 ? 27.914 -7.065 -29.664 1.00 94.00 546 PHE A O 1
ATOM 4395 N N . GLU A 1 547 ? 30.107 -7.538 -29.672 1.00 92.12 547 GLU A N 1
ATOM 4396 C CA . GLU A 1 547 ? 29.973 -8.797 -30.420 1.00 92.12 547 GLU A CA 1
ATOM 4397 C C . GLU A 1 547 ? 29.105 -9.806 -29.662 1.00 92.12 547 GLU A C 1
ATOM 4399 O O . GLU A 1 547 ? 28.150 -10.343 -30.228 1.00 92.12 547 GLU A O 1
ATOM 4404 N N . ARG A 1 548 ? 29.374 -9.998 -28.367 1.00 93.38 548 ARG A N 1
ATOM 4405 C CA . ARG A 1 548 ? 28.589 -10.887 -27.501 1.00 93.38 548 ARG A CA 1
ATOM 4406 C C . ARG A 1 548 ? 27.180 -10.363 -27.243 1.00 93.38 548 ARG A C 1
ATOM 4408 O O . ARG A 1 548 ? 26.220 -11.116 -27.395 1.00 93.38 548 ARG A O 1
ATOM 4415 N N . ALA A 1 549 ? 27.031 -9.071 -26.947 1.00 95.19 549 ALA A N 1
ATOM 4416 C CA . ALA A 1 549 ? 25.724 -8.439 -26.774 1.00 95.19 549 ALA A CA 1
ATOM 4417 C C . ALA A 1 549 ? 24.853 -8.600 -28.031 1.00 95.19 549 ALA A C 1
ATOM 4419 O O . ALA A 1 549 ? 23.668 -8.904 -27.932 1.00 95.19 549 ALA A O 1
ATOM 4420 N N . LEU A 1 550 ? 25.443 -8.481 -29.227 1.00 94.75 550 LEU A N 1
ATOM 4421 C CA . LEU A 1 550 ? 24.746 -8.681 -30.498 1.00 94.75 550 LEU A CA 1
ATOM 4422 C C . LEU A 1 550 ? 24.306 -10.122 -30.741 1.00 94.75 550 LEU A C 1
ATOM 4424 O O . LEU A 1 550 ? 23.272 -10.321 -31.381 1.00 94.75 550 LEU A O 1
ATOM 4428 N N . VAL A 1 551 ? 25.074 -11.119 -30.293 1.00 92.94 551 VAL A N 1
ATOM 4429 C CA . VAL A 1 551 ? 24.646 -12.525 -30.372 1.00 92.94 551 VAL A CA 1
ATOM 4430 C C . VAL A 1 551 ? 23.380 -12.716 -29.550 1.00 92.94 551 VAL A C 1
ATOM 4432 O O . VAL A 1 551 ? 22.371 -13.178 -30.082 1.00 92.94 551 VAL A O 1
ATOM 4435 N N . LEU A 1 552 ? 23.401 -12.253 -28.301 1.00 91.94 552 LEU A N 1
ATOM 4436 C CA . LEU A 1 552 ? 22.257 -12.347 -27.404 1.00 91.94 552 LEU A CA 1
ATOM 4437 C C . LEU A 1 552 ? 21.040 -11.576 -27.949 1.00 91.94 552 LEU A C 1
ATOM 4439 O O . LEU A 1 552 ? 19.952 -12.137 -28.049 1.00 91.94 552 LEU A O 1
ATOM 4443 N N . ALA A 1 553 ? 21.237 -10.334 -28.403 1.00 94.00 553 ALA A N 1
ATOM 4444 C CA . ALA A 1 553 ? 20.177 -9.494 -28.964 1.00 94.00 553 ALA A CA 1
ATOM 4445 C C . ALA A 1 553 ? 19.490 -10.127 -30.178 1.00 94.00 553 ALA A C 1
ATOM 4447 O O . ALA A 1 553 ? 18.273 -10.032 -30.338 1.00 94.00 553 ALA A O 1
ATOM 4448 N N . LYS A 1 554 ? 20.261 -10.790 -31.049 1.00 92.50 554 LYS A N 1
ATOM 4449 C CA . LYS A 1 554 ? 19.714 -11.490 -32.217 1.00 92.50 554 LYS A CA 1
ATOM 4450 C C . LYS A 1 554 ? 18.876 -12.690 -31.806 1.00 92.50 554 LYS A C 1
ATOM 4452 O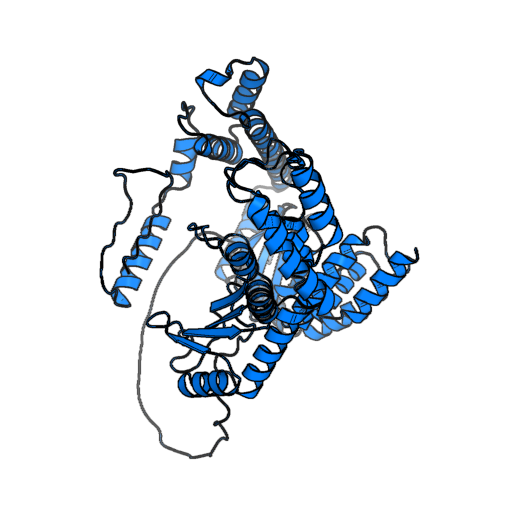 O . LYS A 1 554 ? 17.820 -12.891 -32.402 1.00 92.50 554 LYS A O 1
ATOM 4457 N N . GLU A 1 555 ? 19.317 -13.465 -30.818 1.00 89.81 555 GLU A N 1
ATOM 4458 C CA . GLU A 1 555 ? 18.533 -14.598 -30.323 1.00 89.81 555 GLU A CA 1
ATOM 4459 C C . GLU A 1 555 ? 17.240 -14.137 -29.647 1.00 89.81 555 GLU A C 1
ATOM 4461 O O . GLU A 1 555 ? 16.168 -14.631 -29.996 1.00 89.81 555 GLU A O 1
ATOM 4466 N N . VAL A 1 556 ? 17.297 -13.106 -28.800 1.00 89.06 556 VAL A N 1
ATOM 4467 C CA . VAL A 1 556 ? 16.096 -12.507 -28.194 1.00 89.06 556 VAL A CA 1
ATOM 4468 C C . VAL A 1 556 ? 15.145 -11.952 -29.261 1.00 89.06 556 VAL A C 1
ATOM 4470 O O . VAL A 1 556 ? 13.939 -12.187 -29.207 1.00 89.06 556 VAL A O 1
ATOM 4473 N N . SER A 1 557 ? 15.664 -11.263 -30.282 1.00 88.94 557 SER A N 1
ATOM 4474 C CA . SER A 1 557 ? 14.851 -10.717 -31.378 1.00 88.94 557 SER A CA 1
ATOM 4475 C C . SER A 1 557 ? 14.145 -11.815 -32.194 1.00 88.94 557 SER A C 1
ATOM 4477 O O . SER A 1 557 ? 13.003 -11.635 -32.630 1.00 88.94 557 SER A O 1
ATOM 4479 N N . LYS A 1 558 ? 14.784 -12.984 -32.367 1.00 88.50 558 LYS A N 1
ATOM 4480 C CA . LYS A 1 558 ? 14.191 -14.151 -33.043 1.00 88.50 558 LYS A CA 1
ATOM 4481 C C . LYS A 1 558 ? 13.080 -14.794 -32.216 1.00 88.50 558 LYS A C 1
ATOM 4483 O O . LYS A 1 558 ? 12.026 -15.109 -32.769 1.00 88.50 558 LYS A O 1
ATOM 4488 N N . THR A 1 559 ? 13.317 -15.019 -30.924 1.00 83.69 559 THR A N 1
ATOM 4489 C CA . THR A 1 559 ? 12.375 -15.725 -30.039 1.00 83.69 559 THR A CA 1
ATOM 4490 C C . THR A 1 559 ? 11.261 -14.819 -29.520 1.00 83.69 559 THR A C 1
ATOM 4492 O O . THR A 1 559 ? 10.192 -15.315 -29.170 1.00 83.69 559 THR A O 1
ATOM 4495 N N . LYS A 1 560 ? 11.484 -13.496 -29.513 1.00 80.88 560 LYS A N 1
ATOM 4496 C CA . LYS A 1 560 ? 10.610 -12.474 -28.914 1.00 80.88 560 LYS A CA 1
ATOM 4497 C C . LYS A 1 560 ? 10.285 -12.750 -27.444 1.00 80.88 560 LYS A C 1
ATOM 4499 O O . LYS A 1 560 ? 9.220 -12.366 -26.965 1.00 80.88 560 LYS A O 1
ATOM 4504 N N . GLN A 1 561 ? 11.175 -13.453 -26.751 1.00 76.44 561 GLN A N 1
ATOM 4505 C CA . GLN A 1 561 ? 11.018 -13.832 -25.354 1.00 76.44 561 GLN A CA 1
ATOM 4506 C C . GLN A 1 561 ? 12.326 -13.579 -24.614 1.00 76.44 561 GLN A C 1
ATOM 4508 O O . GLN A 1 561 ? 13.387 -14.031 -25.048 1.00 76.44 561 GLN A O 1
ATOM 4513 N N . LEU A 1 562 ? 12.232 -12.898 -23.473 1.00 80.69 562 LEU A N 1
ATOM 4514 C CA . LEU A 1 562 ? 13.303 -12.867 -22.488 1.00 80.69 562 LEU A CA 1
ATOM 4515 C C . LEU A 1 562 ? 13.245 -14.172 -21.694 1.00 80.69 562 LEU A C 1
ATOM 4517 O O . LEU A 1 562 ? 12.191 -14.521 -21.173 1.00 80.69 562 LEU A O 1
ATOM 4521 N N . SER A 1 563 ? 14.340 -14.928 -21.647 1.00 82.81 563 SER A N 1
ATOM 4522 C CA . SER A 1 563 ? 14.451 -16.086 -20.754 1.00 82.81 563 SER A CA 1
ATOM 4523 C C . SER A 1 563 ? 15.900 -16.507 -20.547 1.00 82.81 563 SER A C 1
ATOM 4525 O O . SER A 1 563 ? 16.741 -16.300 -21.426 1.00 82.81 563 SER A O 1
ATOM 4527 N N . TYR A 1 564 ? 16.184 -17.176 -19.429 1.00 80.81 564 TYR A N 1
ATOM 4528 C CA . TYR A 1 564 ? 17.504 -17.765 -19.171 1.00 80.81 564 TYR A CA 1
ATOM 4529 C C . TYR A 1 564 ? 17.918 -18.773 -20.256 1.00 80.81 564 TYR A C 1
ATOM 4531 O O . TYR A 1 564 ? 19.079 -18.814 -20.661 1.00 80.81 564 TYR A O 1
ATOM 4539 N N . ALA A 1 565 ? 16.956 -19.516 -20.815 1.00 83.31 565 ALA A N 1
ATOM 4540 C CA . ALA A 1 565 ? 17.200 -20.464 -21.902 1.00 83.31 565 ALA A CA 1
ATOM 4541 C C . ALA A 1 565 ? 17.717 -19.788 -23.188 1.00 83.31 565 ALA A C 1
ATOM 4543 O O . ALA A 1 565 ? 18.529 -20.368 -23.909 1.00 83.31 565 ALA A O 1
ATOM 4544 N N . VAL A 1 566 ? 17.279 -18.555 -23.473 1.00 84.00 566 VAL A N 1
ATOM 4545 C CA . VAL A 1 566 ? 17.775 -17.778 -24.623 1.00 84.00 566 VAL A CA 1
ATOM 4546 C C . VAL A 1 566 ? 19.231 -17.357 -24.413 1.00 84.00 566 VAL A C 1
ATOM 4548 O O . VAL A 1 566 ? 20.013 -17.404 -25.360 1.00 84.00 566 VAL A O 1
ATOM 4551 N N . ILE A 1 567 ? 19.622 -17.022 -23.179 1.00 83.19 567 ILE A N 1
ATOM 4552 C CA . ILE A 1 567 ? 21.018 -16.704 -22.841 1.00 83.19 567 ILE A CA 1
ATOM 4553 C C . ILE A 1 567 ? 21.908 -17.938 -23.037 1.00 83.19 567 ILE A C 1
ATOM 4555 O O . ILE A 1 567 ? 22.944 -17.857 -23.698 1.00 83.19 567 ILE A O 1
ATOM 4559 N N . GLU A 1 568 ? 21.481 -19.101 -22.535 1.00 82.94 568 GLU A N 1
ATOM 4560 C CA . GLU A 1 568 ? 22.211 -20.360 -22.732 1.00 82.94 568 GLU A CA 1
ATOM 4561 C C . GLU A 1 568 ? 22.353 -20.736 -24.212 1.00 82.94 568 GLU A C 1
ATOM 4563 O O . GLU A 1 568 ? 23.409 -21.210 -24.640 1.00 82.94 568 GLU A O 1
ATOM 4568 N N . GLN A 1 569 ? 21.297 -20.535 -25.007 1.00 79.75 569 GLN A N 1
ATOM 4569 C CA . GLN A 1 569 ? 21.331 -20.800 -26.443 1.00 79.75 569 GLN A CA 1
ATOM 4570 C C . GLN A 1 569 ? 22.288 -19.844 -27.166 1.00 79.75 569 GLN A C 1
ATOM 4572 O O . GLN A 1 569 ? 23.094 -20.300 -27.977 1.00 79.75 569 GLN A O 1
ATOM 4577 N N . GLY A 1 570 ? 22.273 -18.556 -26.810 1.00 76.62 570 GLY A N 1
ATOM 4578 C CA . GLY A 1 570 ? 23.224 -17.569 -27.320 1.00 76.62 570 GLY A CA 1
ATOM 4579 C C . GLY A 1 570 ? 24.681 -17.955 -27.050 1.00 76.62 570 GLY A C 1
ATOM 4580 O O . GLY A 1 570 ? 25.529 -17.774 -27.923 1.00 76.62 570 GLY A O 1
ATOM 4581 N N . GLY A 1 571 ? 24.972 -18.565 -25.896 1.00 77.38 571 GLY A N 1
ATOM 4582 C CA . GLY A 1 571 ? 26.304 -19.100 -25.606 1.00 77.38 571 GLY A CA 1
ATOM 4583 C C . GLY A 1 571 ? 26.708 -20.270 -26.492 1.00 77.38 571 GLY A C 1
ATOM 4584 O O . GLY A 1 571 ? 27.796 -20.253 -27.064 1.00 77.38 571 GLY A O 1
ATOM 4585 N N . LYS A 1 572 ? 25.808 -21.234 -26.707 1.00 77.25 572 LYS A N 1
ATOM 4586 C CA . LYS A 1 572 ? 26.064 -22.353 -27.631 1.00 77.25 572 LYS A CA 1
ATOM 4587 C C . LYS A 1 572 ? 26.310 -21.866 -29.060 1.00 77.25 572 LYS A C 1
ATOM 4589 O O . LYS A 1 572 ? 27.175 -22.403 -29.749 1.00 77.25 572 LYS A O 1
ATOM 4594 N N . ASP A 1 573 ? 25.565 -20.862 -29.510 1.00 72.75 573 ASP A N 1
ATOM 4595 C CA . ASP A 1 573 ? 25.706 -20.313 -30.861 1.00 72.75 573 ASP A CA 1
ATOM 4596 C C . ASP A 1 573 ? 26.983 -19.474 -31.010 1.00 72.75 573 ASP A C 1
ATOM 4598 O O . ASP A 1 573 ? 27.630 -19.526 -32.057 1.00 72.75 573 ASP A O 1
ATOM 4602 N N . TYR A 1 574 ? 27.396 -18.762 -29.958 1.00 74.88 574 TYR A N 1
ATOM 4603 C CA . TYR A 1 574 ? 28.671 -18.046 -29.923 1.00 74.88 574 TYR A CA 1
ATOM 4604 C C . TYR A 1 574 ? 29.874 -19.000 -29.995 1.00 74.88 574 TYR A C 1
ATOM 4606 O O . TYR A 1 574 ? 30.789 -18.767 -30.787 1.00 74.88 574 TYR A O 1
ATOM 4614 N N . ASP A 1 575 ? 29.849 -20.096 -29.233 1.00 70.75 575 ASP A N 1
ATOM 4615 C CA . ASP A 1 575 ? 30.926 -21.097 -29.198 1.00 70.75 575 ASP A CA 1
ATOM 4616 C C . ASP A 1 575 ? 31.036 -21.910 -30.500 1.00 70.75 575 ASP A C 1
ATOM 4618 O O . ASP A 1 575 ? 32.107 -22.409 -30.835 1.00 70.75 575 ASP A O 1
ATOM 4622 N N . ASN A 1 576 ? 29.946 -22.036 -31.264 1.00 58.50 576 ASN A N 1
ATOM 4623 C CA . ASN A 1 576 ? 29.948 -22.696 -32.576 1.00 58.50 576 ASN A CA 1
ATOM 4624 C C . ASN A 1 576 ? 30.434 -21.785 -33.722 1.00 58.50 576 ASN A C 1
ATOM 4626 O O . ASN A 1 576 ? 30.671 -22.268 -34.836 1.00 58.50 576 ASN A O 1
ATOM 4630 N N . HIS A 1 577 ? 30.526 -20.473 -33.485 1.00 53.91 577 HIS A N 1
ATOM 4631 C CA . HIS A 1 577 ? 30.876 -19.462 -34.488 1.00 53.91 577 HIS A CA 1
ATOM 4632 C C . HIS A 1 577 ? 32.164 -18.677 -34.178 1.00 53.91 577 HIS A C 1
ATOM 4634 O O . HIS A 1 577 ? 32.633 -17.955 -35.063 1.00 53.91 577 HIS A O 1
ATOM 4640 N N . SER A 1 578 ? 32.727 -18.837 -32.976 1.00 49.16 578 SER A N 1
ATOM 4641 C CA . SER A 1 578 ? 34.089 -18.417 -32.595 1.00 49.16 578 SER A CA 1
ATOM 4642 C C . SER A 1 578 ? 35.106 -19.513 -32.897 1.00 49.16 578 SER A C 1
ATOM 4644 O O . SER A 1 578 ? 36.264 -19.157 -33.215 1.00 49.16 578 SER A O 1
#

Foldseek 3Di:
DFDDDDDDDDDDDDDDDDDDDGDPDADPVNVVVVVVVVVVVVVPPPVVVVLVVLCDQDADPDQVSLLVSLQSCLVVLVLVVLVVCQVCVVVVNCPRHHDDPCNNVSSVVSNVSSVVVVVLVVLLVVVCVVDDPVQVVLVVQLVVLCVVVVWDWDAWSNRFTKTWDDDDFKIKMWGWDWDDPDPFIKIKTKIFMDGQLLLVLLCLLDPPDTSDDGLDTDPDIDIDGSVPDDSVVSVVVVVVRVVVRVPDDSLVSLVVLCPDAQQDPQSSNSSNLSSLLQCLVLVVLVVCLVCVVVVHNSNHDPPCDNVSSVSSNVSSPVNPQADDSDDDDPDDDDDDDDDDDDDDDDDDDDDDDDDDPPPQWDFPVNVCVLLVVVPWDKDDPDPFKIWTWDDDFFKIWIFIWGLVVHHRHIDRFAKIWIWGCLLVLLLCQLPVVDDDDDDIDTQDMDRGGQSDDDSTDGSVNVVVSVVVSVCCSPPVRDPLVVLCVPQVDAPVRDDPVPPDVPVCSNSSNLSSCLLNLVLVVLVVCLVCVVVVNNVPDDPVDDSSSSVLSNLSSPLCVVVVDRGPVSSVVSVVVVVVVD